Protein AF-D0W652-F1 (afdb_monomer)

Foldseek 3Di:
DQLVVLVVQLVVLVVCLVPADPPDDPVSNVVSVVSNVVSCVSNVVVVVDQDPVNVVVCQQPDFDKDADDADPPGDDPPPDDGIDGDGPPDDDDDDADAQKDWDQDPPRDIDIDGDPDHDDQKDWADPQQKAFLVRAGWDQDPVRWIAHPVRHTDDPVRMDGFATWMWHKDADDFDCLQDPDPVSGDGIDIDTAGPVRHDDDDPDFDDLWDWDFDWFQAPVDIDDDPRGQTATDQQADPVRGDDSPGDDDVVNLQRHWDKDFDCVPSGGIDTDHPPDDDDDDDDDQWDWDWDQDPVRDIDIDIAGWPLVVVLVVQDQKFKDFPVQFGWDDQPNWIFGSVQDTRSHGNVPGDTDDPVRIDIFGQDPVRGGPDDDDDPPAKALQWFADPVVQFIGGIPDPDGDPPHGPVDQPDDPVVLVVSCVPPVPGDHDPRNVVSSDDPDDDPPDD

Mean predicted aligned error: 14.74 Å

Radius of gyration: 62.64 Å; Cα contacts (8 Å, |Δi|>4): 581; chains: 1; bounding box: 146×55×185 Å

Secondary structure (DSSP, 8-state):
-HHHHHHHHHHHHHHHHHT--TT--HHHHHHHHHHHHHHHHHHTTGGGS--HHHHHHHHHH--EEE-----TT----TT----EEE-TT--------TTEEEEE-GGG-EEEEE-SS---SEEEE----EE-TTS-B-EEPTTS-EE-TTS-EE-GGGPEEPPPEEEEEEEPPP-GGG-SSGGGS-SEEEEEEETTS-B-----PPP--EEEE--B-TTSS-B-GGGSPEEEESSB-SSSB--TTSPPPHHHHHT-EEEEE-TTTT--EEEEETT--------TTEEEEEEE-TT--EEEEEEE-HHHHHHHT--SEEEE-TT--EEEEETTEEEEGGGEETTEEPTTPPPBPGGG-EEEE--TTS-SSS----TTPPPSSPEEETTTTEEE-TT-SSBPTT--TTS-SS-HHHHHHHHHHHTTSPPPHHHHHHS-----BTTB-

Nearest PDB structures (foldseek):
  3emf-assembly1_B  TM=7.346E-01  e=5.390E-04  Haemophilus influenzae
  5lnl-assembly2_E  TM=4.106E-01  e=7.566E-02  Haemophilus influenzae
  5lnl-assembly1_C  TM=4.298E-01  e=1.192E-01  Haemophilus influenzae
  5lnl-assembly2_F  TM=4.120E-01  e=2.227E-01  Haemophilus influenzae
  5lnl-assembly1_A  TM=4.040E-01  e=3.316E-01  Haemophilus influenzae

pLDDT: mean 87.95, std 8.63, range [45.34, 98.06]

Solvent-accessible surface area (backbone atoms only — not comparable to full-atom values): 27475 Å² total; per-residue (Å²): 116,71,67,62,53,37,51,52,49,30,54,49,25,53,46,53,52,69,68,53,57,93,83,57,50,74,66,59,53,46,51,34,51,51,47,28,50,51,27,46,61,70,30,50,63,56,82,73,48,87,47,75,65,54,51,52,52,49,49,64,72,34,63,50,74,50,76,89,82,56,58,96,94,48,78,62,65,89,84,60,79,76,77,42,77,47,31,74,91,61,85,83,86,82,82,52,58,90,51,39,39,64,45,82,51,78,94,82,42,72,47,76,45,72,38,93,80,64,87,71,82,62,49,76,49,63,86,65,47,27,20,40,87,84,67,47,65,38,48,75,45,96,89,71,50,36,23,40,92,83,68,48,81,46,62,71,94,46,52,45,76,48,65,33,35,32,40,34,78,44,77,36,70,85,50,74,87,59,40,90,50,78,90,48,39,60,69,63,33,82,44,66,23,26,70,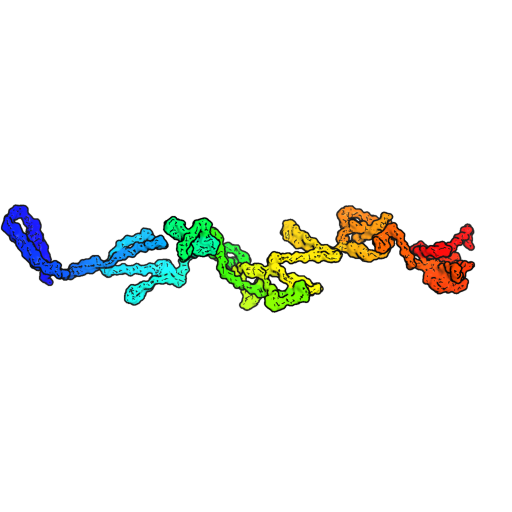85,72,44,87,59,86,83,80,89,72,69,68,78,67,53,69,42,73,42,79,29,13,82,80,78,52,75,40,60,80,89,75,28,57,56,32,54,43,84,68,53,45,96,94,52,58,56,65,85,86,59,69,85,35,72,72,50,58,73,19,38,62,50,78,50,70,36,73,93,64,82,49,35,23,40,79,45,42,81,94,60,85,86,85,78,81,49,63,91,67,34,47,51,49,76,52,69,52,100,88,68,52,77,48,76,49,79,45,61,42,56,51,60,56,57,63,71,62,65,55,58,66,42,43,15,42,89,89,36,50,49,43,38,77,48,90,98,44,33,30,47,48,93,39,45,56,71,67,37,68,44,92,88,52,66,72,50,58,77,92,47,58,38,86,35,58,32,45,96,86,73,39,50,79,59,93,74,88,73,92,83,69,55,40,81,39,54,43,67,38,77,89,82,42,33,16,19,49,51,80,46,91,56,69,36,85,99,35,30,67,87,47,76,80,63,53,76,65,57,53,49,54,45,53,78,72,48,78,86,63,76,73,33,75,60,30,63,74,57,56,73,83,83,81,58,66,90,85,52,121

Sequence (445 aa):
ENAKKLADDLKKAEQAVKDLPADATPEAKKAAQDALKAAQDAAAPLNKVATAQNVADMINASGFTLKTSATADGKKDAASTGDEVINPGKAVEMIAGKNLTVKQEANGKVTYATKDDVSFNTVNVGDNTYVDENGKPVTKNADGTYTDSKGQPIEEGKVTKLAPVAMKAEKAKPATNNGNKAEDQPTTALNVSSSDGKPTQITGVGSTLNVKPVDTNPNGTPTTGDARPNLVDLVGTKDAPVNKNAAATVGDLQNMGWVVSTKDGNGYTDVVKNANQVDFKGTGLATVTGETDKDGIRTITVNVDAQKTVEAAQTPVVYTNKAGDKLVKVGDKFYKAGDVVNGKPKDGAPEVPKGDVIASMNNGDNNTNKPMQLANIGSNLPTVNDTNKQAFDPNSTTPKAGKDNKSAPITAKEAADIVNNAGNNAATVSDVLNAGWNLQNNGEA

Organism: NCBI:txid546262

InterPro domains:
  IPR037174 Trimeric adhesin [G3DSA:3.90.1780.10] (2-119)
  IPR037174 Trimeric adhesin [G3DSA:3.90.1780.10] (200-276)
  IPR037174 Trimeric adhesin [G3DSA:3.90.1780.10] (374-445)
  IPR040482 Trimeric autotransporter adhesin, Trp ring domain [PF18669] (256-305)

Structure (mmCIF, N/CA/C/O backbone):
data_AF-D0W652-F1
#
_entry.id   AF-D0W652-F1
#
loop_
_atom_site.group_PDB
_atom_site.id
_atom_site.type_symbol
_atom_site.label_atom_id
_atom_site.label_alt_id
_atom_site.label_comp_id
_atom_site.label_asym_id
_atom_site.label_entity_id
_atom_site.label_seq_id
_atom_site.pdbx_PDB_ins_code
_atom_site.Cartn_x
_atom_site.Cartn_y
_atom_site.Cartn_z
_atom_site.occupancy
_atom_site.B_iso_or_equiv
_atom_site.auth_seq_id
_atom_site.auth_comp_id
_atom_site.auth_asym_id
_atom_site.auth_atom_id
_atom_site.pdbx_PDB_model_num
ATOM 1 N N . GLU A 1 1 ? 53.146 -5.463 -79.107 1.00 55.31 1 GLU A N 1
ATOM 2 C CA . GLU A 1 1 ? 54.564 -5.203 -79.450 1.00 55.31 1 GLU A CA 1
ATOM 3 C C . GLU A 1 1 ? 54.875 -3.744 -79.786 1.00 55.31 1 GLU A C 1
ATOM 5 O O . GLU A 1 1 ? 55.745 -3.183 -79.133 1.00 55.31 1 GLU A O 1
ATOM 10 N N . ASN A 1 2 ? 54.151 -3.089 -80.705 1.00 68.69 2 ASN A N 1
ATOM 11 C CA . ASN A 1 2 ? 54.504 -1.730 -81.166 1.00 68.69 2 ASN A CA 1
ATOM 12 C C . ASN A 1 2 ? 54.478 -0.625 -80.089 1.00 68.69 2 ASN A C 1
ATOM 14 O O . ASN A 1 2 ? 55.312 0.272 -80.127 1.00 68.69 2 ASN A O 1
ATOM 18 N N . ALA A 1 3 ? 53.578 -0.696 -79.102 1.00 70.12 3 ALA A N 1
ATOM 19 C CA . ALA A 1 3 ? 53.441 0.338 -78.068 1.00 70.12 3 ALA A CA 1
ATOM 20 C C . ALA A 1 3 ? 54.652 0.453 -77.123 1.00 70.12 3 ALA A C 1
ATOM 22 O O . ALA A 1 3 ? 55.115 1.555 -76.842 1.00 70.12 3 ALA A O 1
ATOM 23 N N . LYS A 1 4 ? 55.192 -0.685 -76.662 1.00 75.12 4 LYS A N 1
ATOM 24 C CA . LYS A 1 4 ? 56.368 -0.721 -75.776 1.00 75.12 4 LYS A CA 1
ATOM 25 C C . LYS A 1 4 ? 57.610 -0.186 -76.486 1.00 75.12 4 LYS A C 1
ATOM 27 O O . LYS A 1 4 ? 58.332 0.622 -75.922 1.00 75.12 4 LYS A O 1
ATOM 32 N N . LYS A 1 5 ? 57.798 -0.580 -77.749 1.00 81.25 5 LYS A N 1
ATOM 33 C CA . LYS A 1 5 ? 58.902 -0.102 -78.584 1.00 81.25 5 LYS A CA 1
ATOM 34 C C . LYS A 1 5 ? 58.859 1.419 -78.770 1.00 81.25 5 LYS A C 1
ATOM 36 O O . LYS A 1 5 ? 59.868 2.075 -78.567 1.00 81.25 5 LYS A O 1
ATOM 41 N N . LEU A 1 6 ? 57.695 1.976 -79.100 1.00 84.19 6 LEU A N 1
ATOM 42 C CA . LEU A 1 6 ? 57.510 3.424 -79.254 1.00 84.19 6 LEU A CA 1
ATOM 43 C C . LEU A 1 6 ? 57.761 4.199 -77.943 1.00 84.19 6 LEU A C 1
ATOM 45 O O . LEU A 1 6 ? 58.361 5.269 -77.980 1.00 84.19 6 LEU A O 1
ATOM 49 N N . ALA A 1 7 ? 57.359 3.652 -76.788 1.00 78.75 7 ALA A N 1
ATOM 50 C CA . ALA A 1 7 ? 57.640 4.249 -75.477 1.00 78.75 7 ALA A CA 1
ATOM 51 C C . ALA A 1 7 ? 59.137 4.195 -75.106 1.00 78.75 7 ALA A C 1
ATOM 53 O O . ALA A 1 7 ? 59.690 5.180 -74.614 1.00 78.75 7 ALA A O 1
ATOM 54 N N . ASP A 1 8 ? 59.806 3.070 -75.374 1.00 83.81 8 ASP A N 1
ATOM 55 C CA . ASP A 1 8 ? 61.249 2.917 -75.160 1.00 83.81 8 ASP A CA 1
ATOM 56 C C . ASP A 1 8 ? 62.057 3.829 -76.101 1.00 83.81 8 ASP A C 1
ATOM 58 O O . ASP A 1 8 ? 63.053 4.420 -75.680 1.00 83.81 8 ASP A O 1
ATOM 62 N N . ASP A 1 9 ? 61.618 3.980 -77.355 1.00 87.56 9 ASP A N 1
ATOM 63 C CA . ASP A 1 9 ? 62.230 4.868 -78.350 1.00 87.56 9 ASP A CA 1
ATOM 64 C C . ASP A 1 9 ? 62.084 6.348 -77.938 1.00 87.56 9 ASP A C 1
ATOM 66 O O . ASP A 1 9 ? 63.058 7.100 -78.010 1.00 87.56 9 ASP A O 1
ATOM 70 N N . LEU A 1 10 ? 60.920 6.756 -77.412 1.00 87.19 10 LEU A N 1
ATOM 71 C CA . LEU A 1 10 ? 60.720 8.092 -76.837 1.00 87.19 10 LEU A CA 1
ATOM 72 C C . LEU A 1 10 ? 61.632 8.339 -75.627 1.00 87.19 10 LEU A C 1
ATOM 74 O O . LEU A 1 10 ? 62.336 9.346 -75.589 1.00 87.19 10 LEU A O 1
ATOM 78 N N . LYS A 1 11 ? 61.689 7.400 -74.674 1.00 88.50 11 LYS A N 1
ATOM 79 C CA . LYS A 1 11 ? 62.549 7.517 -73.484 1.00 88.50 11 LYS A CA 1
ATOM 80 C C . LYS A 1 11 ? 64.032 7.615 -73.855 1.00 88.50 11 LYS A C 1
ATOM 82 O O . LYS A 1 11 ? 64.772 8.389 -73.250 1.00 88.50 11 LYS A O 1
ATOM 87 N N . LYS A 1 12 ? 64.473 6.853 -74.861 1.00 91.12 12 LYS A N 1
ATOM 88 C CA . LYS A 1 12 ? 65.839 6.942 -75.398 1.00 91.12 12 LYS A CA 1
ATOM 89 C C . LYS A 1 12 ? 66.110 8.294 -76.050 1.00 91.12 12 LYS A C 1
ATOM 91 O O . LYS A 1 12 ? 67.181 8.844 -75.822 1.00 91.12 12 LYS A O 1
ATOM 96 N N . ALA A 1 13 ? 65.171 8.837 -76.823 1.00 90.31 13 ALA A N 1
ATOM 97 C CA . ALA A 1 13 ? 65.335 10.145 -77.451 1.00 90.31 13 ALA A CA 1
ATOM 98 C C . ALA A 1 13 ? 65.372 11.288 -76.414 1.00 90.31 13 ALA A C 1
ATOM 100 O O . ALA A 1 13 ? 66.191 12.196 -76.532 1.00 90.31 13 ALA A O 1
ATOM 101 N N . GLU A 1 14 ? 64.558 11.218 -75.354 1.00 90.12 14 GLU A N 1
ATOM 102 C CA . GLU A 1 14 ? 64.607 12.165 -74.227 1.00 90.12 14 GLU A CA 1
ATOM 103 C C . GLU A 1 14 ? 65.946 12.108 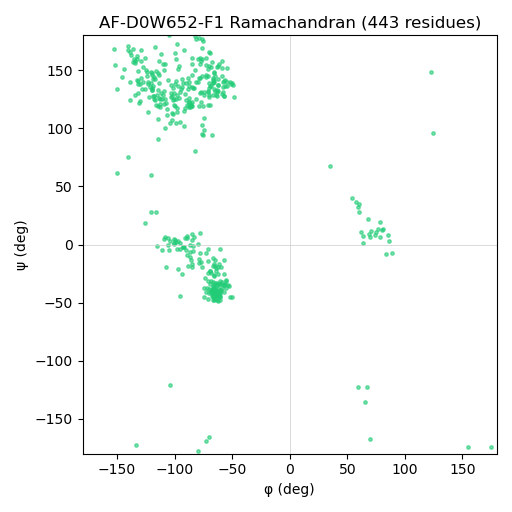-73.486 1.00 90.12 14 GLU A C 1
ATOM 105 O O . GLU A 1 14 ? 66.522 13.145 -73.148 1.00 90.12 14 GLU A O 1
ATOM 110 N N . GLN A 1 15 ? 66.452 10.897 -73.242 1.00 91.50 15 GLN A N 1
ATOM 111 C CA . GLN A 1 15 ? 67.743 10.693 -72.594 1.00 91.50 15 GLN A CA 1
ATOM 112 C C . GLN A 1 15 ? 68.897 11.176 -73.483 1.00 91.50 15 GLN A C 1
ATOM 114 O O . GLN A 1 15 ? 69.785 11.862 -72.995 1.00 91.50 15 GLN A O 1
ATOM 119 N N . ALA A 1 16 ? 68.839 10.924 -74.794 1.00 90.00 16 ALA A N 1
ATOM 120 C CA . ALA A 1 16 ? 69.838 11.398 -75.749 1.00 90.00 16 ALA A CA 1
ATOM 121 C C . ALA A 1 16 ? 69.936 12.933 -75.798 1.00 90.00 16 ALA A C 1
ATOM 123 O O . ALA A 1 16 ? 71.030 13.458 -75.970 1.00 90.00 16 ALA A O 1
ATOM 124 N N . VAL A 1 17 ? 68.827 13.661 -75.606 1.00 88.56 17 VAL A N 1
ATOM 125 C CA . VAL A 1 17 ? 68.849 15.129 -75.471 1.00 88.56 17 VAL A CA 1
ATOM 126 C C . VAL A 1 17 ? 69.449 15.569 -74.129 1.00 88.56 17 VAL A C 1
ATOM 128 O O . VAL A 1 17 ? 70.169 16.564 -74.090 1.00 88.56 17 VAL A O 1
ATOM 131 N N . LYS A 1 18 ? 69.182 14.844 -73.032 1.00 90.56 18 LYS A N 1
ATOM 132 C CA . LYS A 1 18 ? 69.759 15.134 -71.703 1.00 90.56 18 LYS A CA 1
ATOM 133 C C . LYS A 1 18 ? 71.259 14.853 -71.623 1.00 90.56 18 LYS A C 1
ATOM 135 O O . LYS A 1 18 ? 71.963 15.582 -70.935 1.00 90.56 18 LYS A O 1
ATOM 140 N N . ASP A 1 19 ? 71.724 13.831 -72.332 1.00 91.69 19 ASP A N 1
ATOM 141 C CA . ASP A 1 19 ? 73.122 13.391 -72.335 1.00 91.69 19 ASP A CA 1
ATOM 142 C C . ASP A 1 19 ? 73.995 14.175 -73.331 1.00 91.69 19 ASP A C 1
ATOM 144 O O . ASP A 1 19 ? 75.179 13.873 -73.492 1.00 91.69 19 ASP A O 1
ATOM 148 N N . LEU A 1 20 ? 73.440 15.191 -74.007 1.00 89.56 20 LEU A N 1
ATOM 149 C CA . LEU A 1 20 ? 74.219 16.064 -74.881 1.00 89.56 20 LEU A CA 1
ATOM 150 C C . LEU A 1 20 ? 75.282 16.830 -74.072 1.00 89.56 20 LEU A C 1
ATOM 152 O O . LEU A 1 20 ? 74.941 17.521 -73.108 1.00 89.56 20 LEU A O 1
ATOM 156 N N . PRO A 1 21 ? 76.561 16.788 -74.485 1.00 85.62 21 PRO A N 1
ATOM 157 C CA . PRO A 1 21 ? 77.607 17.557 -73.829 1.00 85.62 21 PRO A CA 1
ATOM 158 C C . PRO A 1 21 ? 77.414 19.065 -74.068 1.00 85.62 21 PRO A C 1
ATOM 160 O O . PRO A 1 21 ? 76.821 19.495 -75.062 1.00 85.62 21 PRO A O 1
ATOM 163 N N . ALA A 1 22 ? 77.899 19.895 -73.140 1.00 81.75 22 ALA A N 1
ATOM 164 C CA . ALA A 1 22 ? 77.645 21.340 -73.149 1.00 81.75 22 ALA A CA 1
ATOM 165 C C . ALA A 1 22 ? 78.167 22.043 -74.424 1.00 81.75 22 ALA A C 1
ATOM 167 O O . ALA A 1 22 ? 77.549 22.996 -74.915 1.00 81.75 22 ALA A O 1
ATOM 168 N N . ASP A 1 23 ? 79.257 21.526 -74.991 1.00 85.94 23 ASP A N 1
ATOM 169 C CA . ASP A 1 23 ? 79.932 21.971 -76.211 1.00 85.94 23 ASP A CA 1
ATOM 170 C C . ASP A 1 23 ? 79.406 21.306 -77.498 1.00 85.94 23 ASP A C 1
ATOM 172 O O . ASP A 1 23 ? 79.959 21.534 -78.574 1.00 85.94 23 ASP A O 1
ATOM 176 N N . ALA A 1 24 ? 78.314 20.529 -77.430 1.00 84.50 24 ALA A N 1
ATOM 177 C CA . ALA A 1 24 ? 77.727 19.896 -78.609 1.00 84.50 24 ALA A CA 1
ATOM 178 C C . ALA A 1 24 ? 77.401 20.921 -79.712 1.00 84.50 24 ALA A C 1
ATOM 180 O O . ALA A 1 24 ? 76.827 21.990 -79.446 1.00 84.50 24 ALA A O 1
ATOM 181 N N . THR A 1 25 ? 77.742 20.559 -80.955 1.00 88.31 25 THR A N 1
ATOM 182 C CA . THR A 1 25 ? 77.567 21.417 -82.132 1.00 88.31 25 THR A CA 1
ATOM 183 C C . THR A 1 25 ? 76.087 21.731 -82.384 1.00 88.31 25 THR A C 1
ATOM 185 O O . THR A 1 25 ? 75.212 20.937 -82.009 1.00 88.31 25 THR A O 1
ATOM 188 N N . PRO A 1 26 ? 75.765 22.875 -83.018 1.00 84.75 26 PRO A N 1
ATOM 189 C CA . PRO A 1 26 ? 74.386 23.227 -83.362 1.00 84.75 26 PRO A CA 1
ATOM 190 C C . PRO A 1 26 ? 73.660 22.124 -84.144 1.00 84.75 26 PRO A C 1
ATOM 192 O O . PRO A 1 26 ? 72.478 21.871 -83.911 1.00 84.75 26 PRO A O 1
ATOM 195 N N . GLU A 1 27 ? 74.376 21.417 -85.017 1.00 86.44 27 GLU A N 1
ATOM 196 C CA . GLU A 1 27 ? 73.852 20.325 -85.836 1.00 86.44 27 GLU A CA 1
ATOM 197 C C . GLU A 1 27 ? 73.518 19.091 -84.987 1.00 86.44 27 GLU A C 1
ATOM 199 O O . GLU A 1 27 ? 72.461 18.491 -85.173 1.00 86.44 27 GLU A O 1
ATOM 204 N N . ALA A 1 28 ? 74.366 18.739 -84.013 1.00 85.88 28 ALA A N 1
ATOM 205 C CA . ALA A 1 28 ? 74.119 17.620 -83.102 1.00 85.88 28 ALA A CA 1
ATOM 206 C C . ALA A 1 28 ? 72.945 17.906 -82.150 1.00 85.88 28 ALA A C 1
ATOM 208 O O . ALA A 1 28 ? 72.099 17.037 -81.927 1.00 85.88 28 ALA A O 1
ATOM 209 N N . LYS A 1 29 ? 72.844 19.145 -81.645 1.00 86.50 29 LYS A N 1
ATOM 210 C CA . LYS A 1 29 ? 71.700 19.602 -80.837 1.00 86.50 29 LYS A CA 1
ATOM 211 C C . LYS A 1 29 ? 70.398 19.524 -81.632 1.00 86.50 29 LYS A C 1
ATOM 213 O O . LYS A 1 29 ? 69.401 19.021 -81.115 1.00 86.50 29 LYS A O 1
ATOM 218 N N . LYS A 1 30 ? 70.418 19.961 -82.895 1.00 89.88 30 LYS A N 1
ATOM 219 C CA . LYS A 1 30 ? 69.254 19.900 -83.783 1.00 89.88 30 LYS A CA 1
ATOM 220 C C . LYS A 1 30 ? 68.852 18.464 -84.118 1.00 89.88 30 LYS A C 1
ATOM 222 O O . LYS A 1 30 ? 67.684 18.132 -83.981 1.00 89.88 30 LYS A O 1
ATOM 227 N N . ALA A 1 31 ? 69.802 17.593 -84.457 1.00 89.44 31 ALA A N 1
ATOM 228 C CA . ALA A 1 31 ? 69.516 16.189 -84.753 1.00 89.44 31 ALA A CA 1
ATOM 229 C C . ALA A 1 31 ? 68.891 15.447 -83.557 1.00 89.44 31 ALA A C 1
ATOM 231 O O . ALA A 1 31 ? 67.945 14.681 -83.731 1.00 89.44 31 ALA A O 1
ATOM 232 N N . ALA A 1 32 ? 69.373 15.701 -82.336 1.00 89.00 32 ALA A N 1
ATOM 233 C CA . ALA A 1 32 ? 68.798 15.120 -81.124 1.00 89.00 32 ALA A CA 1
ATOM 234 C C . ALA A 1 32 ? 67.390 15.667 -80.822 1.00 89.00 32 ALA A C 1
ATOM 236 O O . ALA A 1 32 ? 66.502 14.904 -80.444 1.00 89.00 32 ALA A O 1
ATOM 237 N N . GLN A 1 33 ? 67.159 16.969 -81.030 1.00 89.56 33 GLN A N 1
ATOM 238 C CA . GLN A 1 33 ? 65.833 17.583 -80.887 1.00 89.56 33 GLN A CA 1
ATOM 239 C C . GLN A 1 33 ? 64.839 17.083 -81.946 1.00 89.56 33 GLN A C 1
ATOM 241 O O . GLN A 1 33 ? 63.696 16.787 -81.604 1.00 89.56 33 GLN A O 1
ATOM 246 N N . ASP A 1 34 ? 65.268 16.924 -83.200 1.00 91.12 34 ASP A N 1
ATOM 247 C CA . ASP A 1 34 ? 64.446 16.384 -84.288 1.00 91.12 34 ASP A CA 1
ATOM 248 C C . ASP A 1 34 ? 64.117 14.899 -84.046 1.00 91.12 34 ASP A C 1
ATOM 250 O O . ASP A 1 34 ? 62.979 14.475 -84.248 1.00 91.12 34 ASP A O 1
ATOM 254 N N . ALA A 1 35 ? 65.072 14.114 -83.531 1.00 90.12 35 ALA A N 1
ATOM 255 C CA . ALA A 1 35 ? 64.842 12.727 -83.124 1.00 90.12 35 ALA A CA 1
ATOM 256 C C . ALA A 1 35 ? 63.861 12.624 -81.945 1.00 90.12 35 ALA A C 1
ATOM 258 O O . ALA A 1 35 ? 62.977 11.766 -81.956 1.00 90.12 35 ALA A O 1
ATOM 259 N N . LEU A 1 36 ? 63.964 13.524 -80.959 1.00 91.12 36 LEU A N 1
ATOM 260 C CA . LEU A 1 36 ? 62.990 13.630 -79.874 1.00 91.12 36 LEU A CA 1
ATOM 261 C C . LEU A 1 36 ? 61.605 14.004 -80.408 1.00 91.12 36 LEU A C 1
ATOM 263 O O . LEU A 1 36 ? 60.630 13.354 -80.045 1.00 91.12 36 LEU A O 1
ATOM 267 N N . LYS A 1 37 ? 61.507 14.984 -81.312 1.00 90.94 37 LYS A N 1
ATOM 268 C CA . LYS A 1 37 ? 60.241 15.387 -81.937 1.00 90.94 37 LYS A CA 1
ATOM 269 C C . LYS A 1 37 ? 59.606 14.235 -82.720 1.00 90.94 37 LYS A C 1
ATOM 271 O O . LYS A 1 37 ? 58.420 13.971 -82.553 1.00 90.94 37 LYS A O 1
ATOM 276 N N . ALA A 1 38 ? 60.391 13.510 -83.517 1.00 89.12 38 ALA A N 1
ATOM 277 C CA . ALA A 1 38 ? 59.919 12.358 -84.281 1.00 89.12 38 ALA A CA 1
ATOM 278 C C . ALA A 1 38 ? 59.449 11.213 -83.370 1.00 89.12 38 ALA A C 1
ATOM 280 O O . ALA A 1 38 ? 58.408 10.609 -83.627 1.00 89.12 38 ALA A O 1
ATOM 281 N N . ALA A 1 39 ? 60.174 10.941 -82.281 1.00 87.44 39 ALA A N 1
ATOM 282 C CA . ALA A 1 39 ? 59.767 9.951 -81.290 1.00 87.44 39 ALA A CA 1
ATOM 283 C C . ALA A 1 39 ? 58.504 10.389 -80.526 1.00 87.44 39 ALA A C 1
ATOM 285 O O . ALA A 1 39 ? 57.622 9.567 -80.286 1.00 87.44 39 ALA A O 1
ATOM 286 N N . GLN A 1 40 ? 58.370 11.682 -80.208 1.00 85.06 40 GLN A N 1
ATOM 287 C CA . GLN A 1 40 ? 57.164 12.267 -79.612 1.00 85.06 40 GLN A CA 1
ATOM 288 C C . GLN A 1 40 ? 55.957 12.158 -80.548 1.00 85.06 40 GLN A C 1
ATOM 290 O O . GLN A 1 40 ? 54.881 11.772 -80.102 1.00 85.06 40 GLN A O 1
ATOM 295 N N . ASP A 1 41 ? 56.125 12.440 -81.841 1.00 85.06 41 ASP A N 1
ATOM 296 C CA . ASP A 1 41 ? 55.049 12.365 -82.834 1.00 85.06 41 ASP A CA 1
ATOM 297 C C . ASP A 1 41 ? 54.641 10.909 -83.116 1.00 85.06 41 ASP A C 1
ATOM 299 O O . ASP A 1 41 ? 53.451 10.602 -83.207 1.00 85.06 41 ASP A O 1
ATOM 303 N N . ALA A 1 42 ? 55.605 9.985 -83.160 1.00 83.56 42 ALA A N 1
ATOM 304 C CA . ALA A 1 42 ? 55.345 8.551 -83.287 1.00 83.56 42 ALA A CA 1
ATOM 305 C C . ALA A 1 42 ? 54.680 7.959 -82.030 1.00 83.56 42 ALA A C 1
ATOM 307 O O . ALA A 1 42 ? 53.873 7.033 -82.134 1.00 83.56 42 ALA A O 1
ATOM 308 N N . ALA A 1 43 ? 54.984 8.502 -80.847 1.00 79.75 43 ALA A N 1
ATOM 309 C CA . ALA A 1 43 ? 54.356 8.127 -79.585 1.00 79.75 43 ALA A CA 1
ATOM 310 C C . ALA A 1 43 ? 53.046 8.886 -79.299 1.00 79.75 43 ALA A C 1
ATOM 312 O O . ALA A 1 43 ? 52.278 8.464 -78.440 1.00 79.75 43 ALA A O 1
ATOM 313 N N . ALA A 1 44 ? 52.726 9.959 -80.030 1.00 74.81 44 ALA A N 1
ATOM 314 C CA . ALA A 1 44 ? 51.517 10.759 -79.820 1.00 74.81 44 ALA A CA 1
ATOM 315 C C . ALA A 1 44 ? 50.198 9.948 -79.823 1.00 74.81 44 ALA A C 1
ATOM 317 O O . ALA A 1 44 ? 49.305 10.277 -79.036 1.00 74.81 44 ALA A O 1
ATOM 318 N N . PRO A 1 45 ? 50.034 8.874 -80.628 1.00 72.94 45 PRO A N 1
ATOM 319 C CA . PRO A 1 45 ? 48.863 8.001 -80.551 1.00 72.94 45 PRO A CA 1
ATOM 320 C C . PRO A 1 45 ? 48.787 7.165 -79.265 1.00 72.94 45 PRO A C 1
ATOM 322 O O . PRO A 1 45 ? 47.684 6.800 -78.867 1.00 72.94 45 PRO A O 1
ATOM 325 N N . LEU A 1 46 ? 49.912 6.879 -78.590 1.00 66.50 46 LEU A N 1
ATOM 326 C CA . LEU A 1 46 ? 49.923 6.157 -77.306 1.00 66.50 46 LEU A CA 1
ATOM 327 C C . LEU A 1 46 ? 49.235 6.955 -76.206 1.00 66.50 46 LEU A C 1
ATOM 329 O O . LEU A 1 46 ? 48.533 6.380 -75.388 1.00 66.50 46 LEU A O 1
ATOM 333 N N . ASN A 1 47 ? 49.336 8.283 -76.245 1.00 64.25 47 ASN A N 1
ATOM 334 C CA . ASN A 1 47 ? 48.618 9.158 -75.318 1.00 64.25 47 ASN A CA 1
ATOM 335 C C . ASN A 1 47 ? 47.098 9.198 -75.583 1.00 64.25 47 ASN A C 1
ATOM 337 O O . ASN A 1 47 ? 46.366 9.842 -74.836 1.00 64.25 47 ASN A O 1
ATOM 341 N N . LYS A 1 48 ? 46.612 8.530 -76.643 1.00 65.69 48 LYS A N 1
ATOM 342 C CA . LYS A 1 48 ? 45.185 8.418 -76.994 1.00 65.69 48 LYS A CA 1
ATOM 343 C C . LYS A 1 48 ? 44.581 7.047 -76.678 1.00 65.69 48 LYS A C 1
ATOM 345 O O . LYS A 1 48 ? 43.378 6.876 -76.858 1.00 65.69 48 LYS A O 1
ATOM 350 N N . VAL A 1 49 ? 45.378 6.075 -76.226 1.00 67.81 49 VAL A N 1
ATOM 351 C CA . VAL A 1 49 ? 44.915 4.720 -75.890 1.00 67.81 49 VAL A CA 1
ATOM 352 C C . VAL A 1 49 ? 45.498 4.282 -74.547 1.00 67.81 49 VAL A C 1
ATOM 354 O O . VAL A 1 49 ? 46.703 4.351 -74.335 1.00 67.81 49 VAL A O 1
ATOM 357 N N . ALA A 1 50 ? 44.660 3.814 -73.622 1.00 74.44 50 ALA A N 1
ATOM 358 C CA . ALA A 1 50 ? 45.154 3.270 -72.358 1.00 74.44 50 ALA A CA 1
ATOM 359 C C . ALA A 1 50 ? 46.003 2.012 -72.623 1.00 74.44 50 ALA A C 1
ATOM 361 O O . ALA A 1 50 ? 45.560 1.093 -73.316 1.00 74.44 50 ALA A O 1
ATOM 362 N N . THR A 1 51 ? 47.222 1.947 -72.078 1.00 79.75 51 THR A N 1
ATOM 363 C CA . THR A 1 51 ? 48.021 0.710 -72.111 1.00 79.75 51 THR A CA 1
ATOM 364 C C . THR A 1 51 ? 47.549 -0.266 -71.031 1.00 79.75 51 THR A C 1
ATOM 366 O O . THR A 1 51 ? 46.950 0.142 -70.038 1.00 79.75 51 THR A O 1
ATOM 369 N N . ALA A 1 52 ? 47.860 -1.560 -71.170 1.00 80.31 52 ALA A N 1
ATOM 370 C CA . ALA A 1 52 ? 47.550 -2.555 -70.136 1.00 80.31 52 ALA A CA 1
ATOM 371 C C . ALA A 1 52 ? 48.150 -2.190 -68.762 1.00 80.31 52 ALA A C 1
ATOM 373 O O . ALA A 1 52 ? 47.516 -2.431 -67.738 1.00 80.31 52 ALA A O 1
ATOM 374 N N . GLN A 1 53 ? 49.328 -1.551 -68.745 1.00 79.75 53 GLN A N 1
ATOM 375 C CA . GLN A 1 53 ? 49.934 -1.034 -67.517 1.00 79.75 53 GLN A CA 1
ATOM 376 C C . GLN A 1 53 ? 49.115 0.124 -66.939 1.00 79.75 53 GLN A C 1
ATOM 378 O O . GLN A 1 53 ? 48.815 0.105 -65.754 1.00 79.75 53 GLN A O 1
ATOM 383 N N . ASN A 1 54 ? 48.669 1.076 -67.770 1.00 82.25 54 ASN A N 1
ATOM 384 C CA . ASN A 1 54 ? 47.804 2.160 -67.294 1.00 82.25 54 ASN A CA 1
ATOM 385 C C . ASN A 1 54 ? 46.498 1.623 -66.701 1.00 82.25 54 ASN A C 1
ATOM 387 O O . ASN A 1 54 ? 46.050 2.125 -65.680 1.00 82.25 54 ASN A O 1
ATOM 391 N N . VAL A 1 55 ? 45.906 0.592 -67.308 1.00 86.00 55 VAL A N 1
ATOM 392 C CA . VAL A 1 55 ? 44.687 -0.040 -66.786 1.00 86.00 55 VAL A CA 1
ATOM 393 C C . VAL A 1 55 ? 44.953 -0.729 -65.444 1.00 86.00 55 VAL A C 1
ATOM 395 O O . VAL A 1 55 ? 44.170 -0.554 -64.516 1.00 86.00 55 VAL A O 1
ATOM 398 N N . ALA A 1 56 ? 46.060 -1.463 -65.304 1.00 85.56 56 ALA A N 1
ATOM 399 C CA . ALA A 1 56 ? 46.437 -2.092 -64.037 1.00 85.56 56 ALA A CA 1
ATOM 400 C C . ALA A 1 56 ? 46.712 -1.055 -62.934 1.00 85.56 56 ALA A C 1
ATOM 402 O O . ALA A 1 56 ? 46.221 -1.206 -61.817 1.00 85.56 56 ALA A O 1
ATOM 403 N N . ASP A 1 57 ? 47.430 0.023 -63.258 1.00 86.62 57 ASP A N 1
ATOM 404 C CA . ASP A 1 57 ? 47.709 1.120 -62.329 1.00 86.62 57 ASP A CA 1
ATOM 405 C C . ASP A 1 57 ? 46.415 1.832 -61.921 1.00 86.62 57 ASP A C 1
ATOM 407 O O . ASP A 1 57 ? 46.206 2.090 -60.739 1.00 86.62 57 ASP A O 1
ATOM 411 N N . MET A 1 58 ? 45.503 2.084 -62.869 1.00 87.06 58 MET A N 1
ATOM 412 C CA . MET A 1 58 ? 44.188 2.663 -62.583 1.00 87.06 58 MET A CA 1
ATOM 413 C C . MET A 1 58 ? 43.338 1.753 -61.697 1.00 87.06 58 MET A C 1
ATOM 415 O O . MET A 1 58 ? 42.688 2.256 -60.790 1.00 87.06 58 MET A O 1
ATOM 419 N N . ILE A 1 59 ? 43.343 0.434 -61.911 1.00 89.00 59 ILE A N 1
ATOM 420 C CA . ILE A 1 59 ? 42.615 -0.516 -61.055 1.00 89.00 59 ILE A CA 1
ATOM 421 C C . ILE A 1 59 ? 43.220 -0.529 -59.650 1.00 89.00 59 ILE A C 1
ATOM 423 O O . ILE A 1 59 ? 42.489 -0.385 -58.675 1.00 89.00 59 ILE A O 1
ATOM 427 N N . ASN A 1 60 ? 44.543 -0.626 -59.530 1.00 86.75 60 ASN A N 1
ATOM 428 C CA . ASN A 1 60 ? 45.221 -0.658 -58.234 1.00 86.75 60 ASN A CA 1
ATOM 429 C C . ASN A 1 60 ? 45.103 0.669 -57.470 1.00 86.75 60 ASN A C 1
ATOM 431 O O . ASN A 1 60 ? 45.048 0.653 -56.245 1.00 86.75 60 ASN A O 1
ATOM 435 N N . ALA A 1 61 ? 45.043 1.801 -58.177 1.00 86.94 61 ALA A N 1
ATOM 436 C CA . ALA A 1 61 ? 44.818 3.122 -57.594 1.00 86.94 61 ALA A CA 1
ATOM 437 C C . ALA A 1 61 ? 43.329 3.450 -57.386 1.00 86.94 61 ALA A C 1
ATOM 439 O O . ALA A 1 61 ? 43.008 4.375 -56.640 1.00 86.94 61 ALA A O 1
ATOM 440 N N . SER A 1 62 ? 42.414 2.715 -58.028 1.00 91.56 62 SER A N 1
ATOM 441 C CA . SER A 1 62 ? 40.975 2.853 -57.792 1.00 91.56 62 SER A CA 1
ATOM 442 C C . SER A 1 62 ? 40.597 2.329 -56.409 1.00 91.56 62 SER A C 1
ATOM 444 O O . SER A 1 62 ? 41.379 1.652 -55.742 1.00 91.56 62 SER A O 1
ATOM 446 N N . GLY A 1 63 ? 39.389 2.654 -55.963 1.00 92.50 63 GLY A N 1
ATOM 447 C CA . GLY A 1 63 ? 38.876 2.251 -54.663 1.00 92.50 63 GLY A CA 1
ATOM 448 C C . GLY A 1 63 ? 37.800 3.206 -54.172 1.00 92.50 63 GLY A C 1
ATOM 449 O O . GLY A 1 63 ? 37.403 4.133 -54.880 1.00 92.50 63 GLY A O 1
ATOM 450 N N . PHE A 1 64 ? 37.349 2.987 -52.943 1.00 94.44 64 PHE A N 1
ATOM 451 C CA . PHE A 1 64 ? 36.513 3.941 -52.219 1.00 94.44 64 PHE A CA 1
ATOM 452 C C . PHE A 1 64 ? 37.150 4.273 -50.872 1.00 94.44 64 PHE A C 1
ATOM 454 O O . PHE A 1 64 ? 37.833 3.442 -50.277 1.00 94.44 64 PHE A O 1
ATOM 461 N N . THR A 1 65 ? 36.920 5.486 -50.382 1.00 94.00 65 THR A N 1
ATOM 462 C CA . THR A 1 65 ? 37.386 5.895 -49.056 1.00 94.00 65 THR A CA 1
ATOM 463 C C . THR A 1 65 ? 36.369 5.472 -48.002 1.00 94.00 65 THR A C 1
ATOM 465 O O . THR A 1 65 ? 35.224 5.926 -48.023 1.00 94.00 65 THR A O 1
ATOM 468 N N . LEU A 1 66 ? 36.780 4.623 -47.063 1.00 93.88 66 LEU A N 1
ATOM 469 C CA . LEU A 1 66 ? 36.013 4.300 -45.870 1.00 93.88 66 LEU A CA 1
ATOM 470 C C . LEU A 1 66 ? 36.215 5.400 -44.824 1.00 93.88 66 LEU A C 1
ATOM 472 O O . LEU A 1 66 ? 37.340 5.713 -44.436 1.00 93.88 66 LEU A O 1
ATOM 476 N N . LYS A 1 67 ? 35.104 5.969 -44.353 1.00 92.94 67 LYS A N 1
ATOM 477 C CA . LYS A 1 67 ? 35.077 7.022 -43.337 1.00 92.94 67 LYS A CA 1
ATOM 478 C C . LYS A 1 67 ? 34.103 6.671 -42.221 1.00 92.94 67 LYS A C 1
ATOM 480 O O . LYS A 1 67 ? 32.992 6.221 -42.486 1.00 92.94 67 LYS A O 1
ATOM 485 N N . THR A 1 68 ? 34.503 6.933 -40.978 1.00 92.00 68 THR A N 1
ATOM 486 C CA . THR A 1 68 ? 33.661 6.765 -39.784 1.00 92.00 68 THR A CA 1
ATOM 487 C C . THR A 1 68 ? 33.475 8.097 -39.059 1.00 92.00 68 THR A C 1
ATOM 489 O O . THR A 1 68 ? 34.435 8.840 -38.824 1.00 92.00 68 THR A O 1
ATOM 492 N N . SER A 1 69 ? 32.235 8.406 -38.691 1.00 91.19 69 SER A N 1
ATOM 493 C CA . SER A 1 69 ? 31.833 9.624 -37.978 1.00 91.19 69 SER A CA 1
ATOM 494 C C . SER A 1 69 ? 30.769 9.304 -36.920 1.00 91.19 69 SER A C 1
ATOM 496 O O . SER A 1 69 ? 30.267 8.183 -36.860 1.00 91.19 69 SER A O 1
ATOM 498 N N . ALA A 1 70 ? 30.449 10.276 -36.067 1.00 93.62 70 ALA A N 1
ATOM 499 C CA . ALA A 1 70 ? 29.369 10.186 -35.089 1.00 93.62 70 ALA A CA 1
ATOM 500 C C . ALA A 1 70 ? 28.428 11.390 -35.226 1.00 93.62 70 ALA A C 1
ATOM 502 O O . ALA A 1 70 ? 28.846 12.456 -35.678 1.00 93.62 70 ALA A O 1
ATOM 503 N N . THR A 1 71 ? 27.165 11.206 -34.850 1.00 90.19 71 THR A N 1
ATOM 504 C CA . THR A 1 71 ? 26.176 12.285 -34.695 1.00 90.19 71 THR A CA 1
ATOM 505 C C . THR A 1 71 ? 26.388 13.028 -33.369 1.00 90.19 71 THR A C 1
ATOM 507 O O . THR A 1 71 ? 27.255 12.645 -32.586 1.00 90.19 71 THR A O 1
ATOM 510 N N . ALA A 1 72 ? 25.594 14.072 -33.097 1.00 82.62 72 ALA A N 1
ATOM 511 C CA . ALA A 1 72 ? 25.664 14.830 -31.841 1.00 82.62 72 ALA A CA 1
ATOM 512 C C . ALA A 1 72 ? 25.466 13.948 -30.591 1.00 82.62 72 ALA A C 1
ATOM 514 O O . ALA A 1 72 ? 26.206 14.091 -29.622 1.00 82.62 72 ALA A O 1
ATOM 515 N N . ASP A 1 73 ? 24.528 12.999 -30.654 1.00 79.88 73 ASP A N 1
ATOM 516 C CA . ASP A 1 73 ? 24.235 12.053 -29.565 1.00 79.88 73 ASP A CA 1
ATOM 517 C C . ASP A 1 73 ? 25.019 10.732 -29.689 1.00 79.88 73 ASP A C 1
ATOM 519 O O . ASP A 1 73 ? 24.897 9.827 -28.863 1.00 79.88 73 ASP A O 1
ATOM 523 N N . GLY A 1 74 ? 25.814 10.597 -30.754 1.00 85.12 74 GLY A N 1
ATOM 524 C CA . GLY A 1 74 ? 26.632 9.427 -31.033 1.00 85.12 74 GLY A CA 1
ATOM 525 C C . GLY A 1 74 ? 28.044 9.554 -30.464 1.00 85.12 74 GLY A C 1
ATOM 526 O O . GLY A 1 74 ? 28.515 10.626 -30.096 1.00 85.12 74 GLY A O 1
ATOM 527 N N . LYS A 1 75 ? 28.779 8.440 -30.448 1.00 90.75 75 LYS A N 1
ATOM 528 C CA . LYS A 1 75 ? 30.189 8.419 -30.045 1.00 90.75 75 LYS A CA 1
ATOM 529 C C . LYS A 1 75 ? 31.025 7.685 -31.082 1.00 90.75 75 LYS A C 1
ATOM 531 O O . LYS A 1 75 ? 30.778 6.515 -31.356 1.00 90.75 75 LYS A O 1
ATOM 536 N N . LYS A 1 76 ? 32.052 8.357 -31.610 1.00 91.19 76 LYS A N 1
ATOM 537 C CA . LYS A 1 76 ? 33.147 7.699 -32.332 1.00 91.19 76 LYS A CA 1
ATOM 538 C C . LYS A 1 76 ? 34.153 7.206 -31.297 1.00 91.19 76 LYS A C 1
ATOM 540 O O . LYS A 1 76 ? 34.473 7.930 -30.352 1.00 91.19 76 LYS A O 1
ATOM 545 N N . ASP A 1 77 ? 34.619 5.970 -31.435 1.00 89.19 77 ASP A N 1
ATOM 546 C CA . ASP A 1 77 ? 35.681 5.474 -30.564 1.00 89.19 77 ASP A CA 1
ATOM 547 C C . ASP A 1 77 ? 36.951 6.305 -30.789 1.00 89.19 77 ASP A C 1
ATOM 549 O O . ASP A 1 77 ? 37.350 6.523 -31.935 1.00 89.19 77 ASP A O 1
ATOM 553 N N . ALA A 1 78 ? 37.578 6.769 -29.707 1.00 90.00 78 ALA A N 1
ATOM 554 C CA . ALA A 1 78 ? 38.799 7.563 -29.776 1.00 90.00 78 ALA A CA 1
ATOM 555 C C . ALA A 1 78 ? 39.976 6.775 -30.381 1.00 90.00 78 ALA A C 1
ATOM 557 O O . ALA A 1 78 ? 40.897 7.385 -30.911 1.00 90.00 78 ALA A O 1
ATOM 558 N N . ALA A 1 79 ? 39.928 5.439 -30.337 1.00 92.44 79 ALA A N 1
ATOM 559 C CA . ALA A 1 79 ? 40.913 4.554 -30.952 1.00 92.44 79 ALA A CA 1
ATOM 560 C C . ALA A 1 79 ? 40.657 4.284 -32.448 1.00 92.44 79 ALA A C 1
ATOM 562 O O . ALA A 1 79 ? 41.424 3.554 -33.074 1.00 92.44 79 ALA A O 1
ATOM 563 N N . SER A 1 80 ? 39.586 4.835 -33.033 1.00 90.25 80 SER A N 1
ATOM 564 C CA . SER A 1 80 ? 39.299 4.651 -34.460 1.00 90.25 80 SER A CA 1
ATOM 565 C C . SER A 1 80 ? 40.416 5.240 -35.322 1.00 90.25 80 SER A C 1
ATOM 567 O O . SER A 1 80 ? 40.859 6.367 -35.093 1.00 90.25 80 SER A O 1
ATOM 569 N N . THR A 1 81 ? 40.807 4.517 -36.367 1.00 88.44 81 THR A N 1
ATOM 570 C CA . THR A 1 81 ? 41.722 5.022 -37.393 1.00 88.44 81 THR A CA 1
ATOM 571 C C . THR A 1 81 ? 41.058 6.110 -38.255 1.00 88.44 81 THR A C 1
ATOM 573 O O . THR A 1 81 ? 39.842 6.347 -38.192 1.00 88.44 81 THR A O 1
ATOM 576 N N . GLY A 1 82 ? 41.882 6.847 -39.006 1.00 88.56 82 GLY A N 1
ATOM 577 C CA . GLY A 1 82 ? 41.430 7.880 -39.941 1.00 88.56 82 GLY A CA 1
ATOM 578 C C . GLY A 1 82 ? 40.776 7.313 -41.204 1.00 88.56 82 GLY A C 1
ATOM 579 O O . GLY A 1 82 ? 40.488 6.123 -41.292 1.00 88.56 82 GLY A O 1
ATOM 580 N N . ASP A 1 83 ? 40.546 8.188 -42.181 1.00 92.75 83 ASP A N 1
ATOM 581 C CA . ASP A 1 83 ? 40.000 7.814 -43.488 1.00 92.75 83 ASP A CA 1
ATOM 582 C C . ASP A 1 83 ? 40.969 6.841 -44.205 1.00 92.75 83 ASP A C 1
ATOM 584 O O . ASP A 1 83 ? 42.173 7.095 -44.268 1.00 92.75 83 ASP A O 1
ATOM 588 N N . GLU A 1 84 ? 40.454 5.735 -44.753 1.00 92.44 84 GLU A N 1
ATOM 589 C CA . GLU A 1 84 ? 41.254 4.691 -45.417 1.00 92.44 84 GLU A CA 1
ATOM 590 C C . GLU A 1 84 ? 40.735 4.429 -46.835 1.00 92.44 84 GLU A C 1
ATOM 592 O O . GLU A 1 84 ? 39.531 4.292 -47.044 1.00 92.44 84 GLU A O 1
ATOM 597 N N . VAL A 1 85 ? 41.626 4.349 -47.827 1.00 92.00 85 VAL A N 1
ATOM 598 C CA . VAL A 1 85 ? 41.249 3.979 -49.200 1.00 92.00 85 VAL A CA 1
ATOM 599 C C . VAL A 1 85 ? 41.262 2.460 -49.338 1.00 92.00 85 VAL A C 1
ATOM 601 O O . VAL A 1 85 ? 42.304 1.823 -49.208 1.00 92.00 85 VAL A O 1
ATOM 604 N N . ILE A 1 86 ? 40.105 1.885 -49.651 1.00 94.25 86 ILE A N 1
ATOM 605 C CA . ILE A 1 86 ? 39.946 0.459 -49.916 1.00 94.25 86 ILE A CA 1
ATOM 606 C C . ILE A 1 86 ? 40.108 0.215 -51.417 1.00 94.25 86 ILE A C 1
ATOM 608 O O . ILE A 1 86 ? 39.191 0.466 -52.204 1.00 94.25 86 ILE A O 1
ATOM 612 N N . ASN A 1 8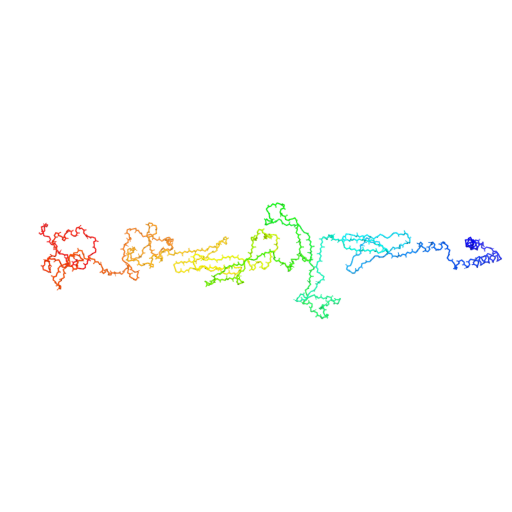7 ? 41.282 -0.270 -51.820 1.00 92.81 87 ASN A N 1
ATOM 613 C CA . ASN A 1 87 ? 41.561 -0.637 -53.211 1.00 92.81 87 ASN A CA 1
ATOM 614 C C . ASN A 1 87 ? 40.919 -1.988 -53.597 1.00 92.81 87 ASN A C 1
ATOM 616 O O . ASN A 1 87 ? 40.668 -2.825 -52.721 1.00 92.81 87 ASN A O 1
ATOM 620 N N . PRO A 1 88 ? 40.683 -2.260 -54.897 1.00 92.88 88 PRO A N 1
ATOM 621 C CA . PRO A 1 88 ? 40.209 -3.558 -55.368 1.00 92.88 88 PRO A CA 1
ATOM 622 C C . PRO A 1 88 ? 41.030 -4.736 -54.836 1.00 92.88 88 PRO A C 1
ATOM 624 O O . PRO A 1 88 ? 42.256 -4.689 -54.763 1.00 92.88 88 PRO A O 1
ATOM 627 N N . GLY A 1 89 ? 40.335 -5.809 -54.459 1.00 87.25 89 GLY A N 1
ATOM 628 C CA . GLY A 1 89 ? 40.943 -7.004 -53.867 1.00 87.25 89 GLY A CA 1
ATOM 629 C C . GLY A 1 89 ? 41.193 -6.915 -52.357 1.00 87.25 89 GLY A C 1
ATOM 630 O O . GLY A 1 89 ? 41.514 -7.933 -51.747 1.00 87.25 89 GLY A O 1
ATOM 631 N N . LYS A 1 90 ? 41.013 -5.745 -51.726 1.00 92.12 90 LYS A N 1
ATOM 632 C CA . LYS A 1 90 ? 40.976 -5.630 -50.261 1.00 92.12 90 LYS A CA 1
ATOM 633 C C . LYS A 1 90 ? 39.634 -6.118 -49.716 1.00 92.12 90 LYS A C 1
ATOM 635 O O . LYS A 1 90 ? 38.590 -5.934 -50.339 1.00 92.12 90 LYS A O 1
ATOM 640 N N . ALA A 1 91 ? 39.673 -6.732 -48.537 1.00 90.88 91 ALA A N 1
ATOM 641 C CA . ALA A 1 91 ? 38.477 -7.122 -47.805 1.00 90.88 91 ALA A CA 1
ATOM 642 C C . ALA A 1 91 ? 38.013 -5.975 -46.901 1.00 90.88 91 ALA A C 1
ATOM 644 O O . ALA A 1 91 ? 38.836 -5.289 -46.298 1.00 90.88 91 ALA A O 1
ATOM 645 N N . VAL A 1 92 ? 36.697 -5.812 -46.776 1.00 92.06 92 VAL A N 1
ATOM 646 C CA . VAL A 1 92 ? 36.080 -4.998 -45.725 1.00 92.06 92 VAL A CA 1
ATOM 647 C C . VAL A 1 92 ? 35.319 -5.939 -44.815 1.00 92.06 92 VAL A C 1
ATOM 649 O O . VAL A 1 92 ? 34.397 -6.625 -45.257 1.00 92.06 92 VAL A O 1
ATOM 652 N N . GLU A 1 93 ? 35.722 -5.985 -43.551 1.00 92.94 93 GLU A N 1
ATOM 653 C CA . GLU A 1 93 ? 35.060 -6.797 -42.541 1.00 92.94 93 GLU A CA 1
ATOM 654 C C . GLU A 1 93 ? 34.037 -5.958 -41.774 1.00 92.94 93 GLU A C 1
ATOM 656 O O . GLU A 1 93 ? 34.312 -4.850 -41.317 1.00 92.94 93 GLU A O 1
ATOM 661 N N . MET A 1 94 ? 32.834 -6.506 -41.647 1.00 93.75 94 MET A N 1
ATOM 662 C CA . MET A 1 94 ? 31.700 -5.886 -40.975 1.00 93.75 94 MET A CA 1
ATOM 663 C C . MET A 1 94 ? 31.470 -6.637 -39.666 1.00 93.75 94 MET A C 1
ATOM 665 O O . MET A 1 94 ? 30.907 -7.729 -39.674 1.00 93.75 94 MET A O 1
ATOM 669 N N . ILE A 1 95 ? 31.946 -6.083 -38.550 1.00 93.56 95 ILE A N 1
ATOM 670 C CA . ILE A 1 95 ? 31.912 -6.751 -37.242 1.00 93.56 95 ILE A CA 1
ATOM 671 C C . ILE A 1 95 ? 30.741 -6.216 -36.412 1.00 93.56 95 ILE A C 1
ATOM 673 O O . ILE A 1 95 ? 30.640 -5.018 -36.151 1.00 93.56 95 ILE A O 1
ATOM 677 N N . ALA A 1 96 ? 29.876 -7.111 -35.929 1.00 95.44 96 ALA A N 1
ATOM 678 C CA . ALA A 1 96 ? 28.856 -6.764 -34.944 1.00 95.44 96 ALA A CA 1
ATOM 679 C C . ALA A 1 96 ? 29.424 -6.818 -33.519 1.00 95.44 96 ALA A C 1
ATOM 681 O O . ALA A 1 96 ? 29.833 -7.874 -33.037 1.00 95.44 96 ALA A O 1
ATOM 682 N N . GLY A 1 97 ? 29.405 -5.681 -32.825 1.00 93.94 97 GLY A N 1
ATOM 683 C CA . GLY A 1 97 ? 29.823 -5.588 -31.426 1.00 93.94 97 GLY A CA 1
ATOM 684 C C . GLY A 1 97 ? 28.866 -6.261 -30.426 1.00 93.94 97 GLY A C 1
ATOM 685 O O . GLY A 1 97 ? 27.954 -7.026 -30.769 1.00 93.94 97 GLY A O 1
ATOM 686 N N . LYS A 1 98 ? 29.054 -5.952 -29.134 1.00 95.88 98 LYS A N 1
ATOM 687 C CA . LYS A 1 98 ? 28.136 -6.389 -28.066 1.00 95.88 98 LYS A CA 1
ATOM 688 C C . LYS A 1 98 ? 26.698 -5.960 -28.407 1.00 95.88 98 LYS A C 1
ATOM 690 O O . LYS A 1 98 ? 26.486 -4.865 -28.911 1.00 95.88 98 LYS A O 1
ATOM 695 N N . ASN A 1 99 ? 25.723 -6.832 -28.134 1.00 97.12 99 ASN A N 1
ATOM 696 C CA . ASN A 1 99 ? 24.285 -6.625 -28.387 1.00 97.12 99 ASN A CA 1
ATOM 697 C C . ASN A 1 99 ? 23.850 -6.466 -29.861 1.00 97.12 99 ASN A C 1
ATOM 699 O O . ASN A 1 99 ? 22.656 -6.332 -30.107 1.00 97.12 99 ASN A O 1
ATOM 703 N N . LEU A 1 100 ? 24.760 -6.553 -30.839 1.00 97.69 100 LEU A N 1
ATOM 704 C CA . LEU A 1 100 ? 24.429 -6.511 -32.269 1.00 97.69 100 LEU A CA 1
ATOM 705 C C . LEU A 1 100 ? 24.626 -7.869 -32.951 1.00 97.69 100 LEU A C 1
ATOM 707 O O . LEU A 1 100 ? 25.442 -8.685 -32.518 1.00 97.69 100 LEU A O 1
ATOM 711 N N . THR A 1 101 ? 23.909 -8.092 -34.042 1.00 96.62 101 THR A N 1
ATOM 712 C CA . THR A 1 101 ? 24.132 -9.158 -35.020 1.00 96.62 101 THR A CA 1
ATOM 713 C C . THR A 1 101 ? 24.389 -8.529 -36.384 1.00 96.62 101 THR A C 1
ATOM 715 O O . THR A 1 101 ? 23.869 -7.454 -36.683 1.00 96.62 101 THR A O 1
ATOM 718 N N . VAL A 1 102 ? 25.211 -9.184 -37.202 1.00 97.56 102 VAL A N 1
ATOM 719 C CA . VAL A 1 102 ? 25.441 -8.818 -38.603 1.00 97.56 102 VAL A CA 1
ATOM 720 C C . VAL A 1 102 ? 25.238 -10.057 -39.460 1.00 97.56 102 VAL A C 1
ATOM 722 O O . VAL A 1 102 ? 25.719 -11.138 -39.121 1.00 97.56 102 VAL A O 1
ATOM 725 N N . LYS A 1 103 ? 24.501 -9.910 -40.558 1.00 96.25 103 LYS A N 1
ATOM 726 C CA . LYS A 1 103 ? 24.216 -10.982 -41.512 1.00 96.25 103 LYS A CA 1
ATOM 727 C C . LYS A 1 103 ? 24.492 -10.490 -42.924 1.00 96.25 103 LYS A C 1
ATOM 729 O O . LYS A 1 103 ? 23.876 -9.524 -43.367 1.00 96.25 103 LYS A O 1
ATOM 734 N N . GLN A 1 104 ? 25.382 -11.175 -43.634 1.00 96.38 104 GLN A N 1
ATOM 735 C CA . GLN A 1 104 ? 25.552 -10.992 -45.071 1.00 96.38 104 GLN A CA 1
ATOM 736 C C . GLN A 1 104 ? 24.584 -11.918 -45.814 1.00 96.38 104 GLN A C 1
ATOM 738 O O . GLN A 1 104 ? 24.573 -13.130 -45.611 1.00 96.38 104 GLN A O 1
ATOM 743 N N . GLU A 1 105 ? 23.741 -11.330 -46.648 1.00 95.12 105 GLU A N 1
ATOM 744 C CA . GLU A 1 105 ? 22.772 -12.008 -47.501 1.00 95.12 105 GLU A CA 1
ATOM 745 C C . GLU A 1 105 ? 23.263 -12.014 -48.962 1.00 95.12 105 GLU A C 1
ATOM 747 O O . GLU A 1 105 ? 24.333 -11.494 -49.295 1.00 95.12 105 GLU A O 1
ATOM 752 N N . ALA A 1 106 ? 22.473 -12.607 -49.860 1.00 94.81 106 ALA A N 1
ATOM 753 C CA . ALA A 1 106 ? 22.749 -12.572 -51.293 1.00 94.81 106 ALA A CA 1
ATOM 754 C C . ALA A 1 106 ? 22.801 -11.128 -51.837 1.00 94.81 106 ALA A C 1
ATOM 756 O O . ALA A 1 106 ? 22.223 -10.201 -51.266 1.00 94.81 106 ALA A O 1
ATOM 757 N N . ASN A 1 107 ? 23.470 -10.951 -52.980 1.00 93.00 107 ASN A N 1
ATOM 758 C CA . ASN A 1 107 ? 23.564 -9.679 -53.713 1.00 93.00 107 ASN A CA 1
ATOM 759 C C . ASN A 1 107 ? 24.217 -8.527 -52.926 1.00 93.00 107 ASN A C 1
ATOM 761 O O . ASN A 1 107 ? 23.909 -7.362 -53.160 1.00 93.00 107 ASN A O 1
ATOM 765 N N . GLY A 1 108 ? 25.113 -8.840 -51.984 1.00 88.50 108 GLY A N 1
ATOM 766 C CA . GLY A 1 108 ? 25.865 -7.828 -51.236 1.00 88.50 108 GLY A CA 1
ATOM 767 C C . GLY A 1 108 ? 25.060 -7.092 -50.162 1.00 88.50 108 GLY A C 1
ATOM 768 O O . GLY A 1 108 ? 25.549 -6.107 -49.615 1.00 88.50 108 GLY A O 1
ATOM 769 N N . LYS A 1 109 ? 23.847 -7.556 -49.829 1.00 94.69 109 LYS A N 1
ATOM 770 C CA . LYS A 1 109 ? 23.049 -6.981 -48.742 1.00 94.69 109 LYS A CA 1
ATOM 771 C C . LYS A 1 109 ? 23.623 -7.401 -47.388 1.00 94.69 109 LYS A C 1
ATOM 773 O O . LYS A 1 109 ? 23.803 -8.586 -47.127 1.00 94.69 109 LYS A O 1
ATOM 778 N N . VAL A 1 110 ? 23.868 -6.430 -46.513 1.00 96.06 110 VAL A N 1
ATOM 779 C CA . VAL A 1 110 ? 24.285 -6.660 -45.125 1.00 96.06 110 VAL A CA 1
ATOM 780 C C . VAL A 1 110 ? 23.217 -6.097 -44.196 1.00 96.06 110 VAL A C 1
ATOM 782 O O . VAL A 1 110 ? 22.836 -4.935 -44.324 1.00 96.06 110 VAL A O 1
ATOM 785 N N . THR A 1 111 ? 22.742 -6.915 -43.262 1.00 96.44 111 THR A N 1
ATOM 786 C CA . THR A 1 111 ? 21.735 -6.536 -42.268 1.00 96.44 111 THR A CA 1
ATOM 787 C C . THR A 1 111 ? 22.382 -6.499 -40.891 1.00 96.44 111 THR A C 1
ATOM 789 O O . THR A 1 111 ? 22.956 -7.497 -40.457 1.00 96.44 111 THR A O 1
ATOM 792 N N . TYR A 1 112 ? 22.259 -5.367 -40.200 1.00 96.06 112 TYR A N 1
ATOM 793 C CA . TYR A 1 112 ? 22.545 -5.266 -38.772 1.00 96.06 112 TYR A CA 1
ATOM 794 C C . TYR A 1 112 ? 21.233 -5.277 -37.989 1.00 96.06 112 TYR A C 1
ATOM 796 O O . TYR A 1 112 ? 20.294 -4.571 -38.354 1.00 96.06 112 TYR A O 1
ATOM 804 N N . ALA A 1 113 ? 21.175 -6.058 -36.915 1.00 96.75 113 ALA A N 1
ATOM 805 C CA . ALA A 1 113 ? 20.041 -6.093 -35.996 1.00 96.75 113 ALA A CA 1
ATOM 806 C C . ALA A 1 113 ? 20.528 -6.143 -34.545 1.00 96.75 113 ALA A C 1
ATOM 808 O O . ALA A 1 113 ? 21.683 -6.473 -34.270 1.00 96.75 113 ALA A O 1
ATOM 809 N N . THR A 1 114 ? 19.654 -5.827 -33.596 1.00 97.69 114 THR A N 1
ATOM 810 C CA . THR A 1 114 ? 19.906 -6.159 -32.191 1.00 97.69 114 THR A CA 1
ATOM 811 C C . THR A 1 114 ? 19.910 -7.677 -32.022 1.00 97.69 114 THR A C 1
ATOM 813 O O . THR A 1 114 ? 19.218 -8.389 -32.747 1.00 97.69 114 THR A O 1
ATOM 816 N N . LYS A 1 115 ? 20.715 -8.192 -31.090 1.00 97.31 115 LYS A N 1
ATOM 817 C CA . LYS A 1 115 ? 20.579 -9.584 -30.635 1.00 97.31 115 LYS A CA 1
ATOM 818 C C . LYS A 1 115 ? 19.202 -9.774 -29.983 1.00 97.31 115 LYS A C 1
ATOM 820 O O . LYS A 1 115 ? 18.667 -8.812 -29.437 1.00 97.31 115 LYS A O 1
ATOM 825 N N . ASP A 1 116 ? 18.680 -10.998 -30.007 1.00 96.62 116 ASP A N 1
ATOM 826 C CA . ASP A 1 116 ? 17.443 -11.341 -29.289 1.00 96.62 116 ASP A CA 1
ATOM 827 C C . ASP A 1 116 ? 17.642 -11.160 -27.775 1.00 96.62 116 ASP A C 1
ATOM 829 O O . ASP A 1 116 ? 16.878 -10.456 -27.118 1.00 96.62 116 ASP A O 1
ATOM 833 N N . ASP A 1 117 ? 18.753 -11.693 -27.255 1.00 96.06 117 ASP A N 1
ATOM 834 C CA . ASP A 1 117 ? 19.184 -11.508 -25.872 1.00 96.06 117 ASP A CA 1
ATOM 835 C C . ASP A 1 117 ? 20.294 -10.455 -25.785 1.00 96.06 117 ASP A C 1
ATOM 837 O O . ASP A 1 117 ? 21.431 -10.646 -26.238 1.00 96.06 117 ASP A O 1
ATOM 841 N N . VAL A 1 118 ? 19.971 -9.321 -25.169 1.00 96.94 118 VAL A N 1
ATOM 842 C CA . VAL A 1 118 ? 20.898 -8.209 -24.940 1.00 96.94 118 VAL A CA 1
ATOM 843 C C . VAL A 1 118 ? 21.174 -8.037 -23.454 1.00 96.94 118 VAL A C 1
ATOM 845 O O . VAL A 1 118 ? 20.304 -8.233 -22.611 1.00 96.94 118 VAL A O 1
ATOM 848 N N . SER A 1 119 ? 22.399 -7.633 -23.118 1.00 94.56 119 SER A N 1
ATOM 849 C CA . SER A 1 119 ? 22.768 -7.299 -21.740 1.00 94.56 119 SER A CA 1
ATOM 850 C C . SER A 1 119 ? 23.289 -5.873 -21.654 1.00 94.56 119 SER A C 1
ATOM 852 O O . SER A 1 119 ? 24.227 -5.480 -22.360 1.00 94.56 119 SER A O 1
ATOM 854 N N . PHE A 1 120 ? 22.695 -5.102 -20.751 1.00 94.31 120 PHE A N 1
ATOM 855 C CA . PHE A 1 120 ? 23.104 -3.744 -20.426 1.00 94.31 120 PHE A CA 1
ATOM 856 C C . PHE A 1 120 ? 23.528 -3.681 -18.965 1.00 94.31 120 PHE A C 1
ATOM 858 O O . PHE A 1 120 ? 22.941 -4.342 -18.113 1.00 94.31 120 PHE A O 1
ATOM 865 N N . ASN A 1 121 ? 24.547 -2.873 -18.677 1.00 90.94 121 ASN A N 1
ATOM 866 C CA . ASN A 1 121 ? 24.924 -2.594 -17.291 1.00 90.94 121 ASN A CA 1
ATOM 867 C C . ASN A 1 121 ? 23.913 -1.629 -16.643 1.00 90.94 121 ASN A C 1
ATOM 869 O O . ASN A 1 121 ? 23.570 -1.792 -15.476 1.00 90.94 121 ASN A O 1
ATOM 873 N N . THR A 1 122 ? 23.420 -0.664 -17.428 1.00 91.00 122 THR A N 1
ATOM 874 C CA . THR A 1 122 ? 22.393 0.314 -17.051 1.00 91.00 122 THR A CA 1
ATOM 875 C C . THR A 1 122 ? 21.534 0.624 -18.271 1.00 91.00 122 THR A C 1
ATOM 877 O O . THR A 1 122 ? 22.062 0.718 -19.381 1.00 91.00 122 THR A O 1
ATOM 880 N N . VAL A 1 123 ? 20.236 0.835 -18.061 1.00 92.56 123 VAL A N 1
ATOM 881 C CA . VAL A 1 123 ? 19.325 1.423 -19.052 1.00 92.56 123 VAL A CA 1
ATOM 882 C C . VAL A 1 123 ? 18.767 2.717 -18.473 1.00 92.56 123 VAL A C 1
ATOM 884 O O . VAL A 1 123 ? 18.267 2.711 -17.351 1.00 92.56 123 VAL A O 1
ATOM 887 N N . ASN A 1 124 ? 18.862 3.817 -19.219 1.00 89.88 124 ASN A N 1
ATOM 888 C CA . ASN A 1 124 ? 18.219 5.078 -18.856 1.00 89.88 124 ASN A CA 1
ATOM 889 C C . ASN A 1 124 ? 16.945 5.232 -19.684 1.00 89.88 124 ASN A C 1
ATOM 891 O O . ASN A 1 124 ? 17.000 5.171 -20.909 1.00 89.88 124 ASN A O 1
ATOM 895 N N . VAL A 1 125 ? 15.814 5.414 -19.010 1.00 89.44 125 VAL A N 1
ATOM 896 C CA . VAL A 1 125 ? 14.494 5.571 -19.622 1.00 89.44 125 VAL A CA 1
ATOM 897 C C . VAL A 1 125 ? 13.994 6.988 -19.366 1.00 89.44 125 VAL A C 1
ATOM 899 O O . VAL A 1 125 ? 13.924 7.422 -18.216 1.00 89.44 125 VAL A O 1
ATOM 902 N N . GLY A 1 126 ? 13.621 7.695 -20.432 1.00 81.25 126 GLY A N 1
ATOM 903 C CA . GLY A 1 126 ? 13.040 9.035 -20.365 1.00 81.25 126 GLY A CA 1
ATOM 904 C C . GLY A 1 126 ? 13.824 10.045 -21.195 1.00 81.25 126 GLY A C 1
ATOM 905 O O . GLY A 1 126 ? 14.780 10.637 -20.703 1.00 81.25 126 GLY A O 1
ATOM 906 N N . ASP A 1 127 ? 13.369 10.269 -22.429 1.00 67.06 127 ASP A N 1
ATOM 907 C CA . ASP A 1 127 ? 13.948 11.264 -23.347 1.00 67.06 127 ASP A CA 1
ATOM 908 C C . ASP A 1 127 ? 13.367 12.677 -23.114 1.00 67.06 127 ASP A C 1
ATOM 910 O O . ASP A 1 127 ? 13.975 13.690 -23.466 1.00 67.06 127 ASP A O 1
ATOM 914 N N . ASN A 1 128 ? 12.200 12.770 -22.460 1.00 65.38 128 ASN A N 1
ATOM 915 C CA . ASN A 1 128 ? 11.557 14.040 -22.113 1.00 65.38 128 ASN A CA 1
ATOM 916 C C . ASN A 1 128 ? 12.256 14.678 -20.913 1.00 65.38 128 ASN A C 1
ATOM 918 O O . ASN A 1 128 ? 11.952 14.384 -19.759 1.00 65.38 128 ASN A O 1
ATOM 922 N N . THR A 1 129 ? 13.189 15.581 -21.198 1.00 80.75 129 THR A N 1
ATOM 923 C CA . THR A 1 129 ? 13.981 16.260 -20.165 1.00 80.75 129 THR A CA 1
ATOM 924 C C . THR A 1 129 ? 13.187 17.353 -19.442 1.00 80.75 129 THR A C 1
ATOM 926 O O . THR A 1 129 ? 13.566 17.740 -18.342 1.00 80.75 129 THR A O 1
ATOM 929 N N . TYR A 1 130 ? 12.091 17.855 -20.022 1.00 90.44 130 TYR A N 1
ATOM 930 C CA . TYR A 1 130 ? 11.324 18.983 -19.486 1.00 90.44 130 TYR A CA 1
ATOM 931 C C . TYR A 1 130 ? 9.815 18.755 -19.604 1.00 90.44 130 TYR A C 1
ATOM 933 O O . TYR A 1 130 ? 9.338 18.252 -20.624 1.00 90.44 130 TYR A O 1
ATOM 941 N N . VAL A 1 131 ? 9.071 19.152 -18.571 1.00 92.62 131 VAL A N 1
ATOM 942 C CA . VAL A 1 131 ? 7.601 19.150 -18.545 1.00 92.62 131 VAL A CA 1
ATOM 943 C C . VAL A 1 131 ? 7.044 20.452 -17.976 1.00 92.62 131 VAL A C 1
ATOM 945 O O . VAL A 1 131 ? 7.747 21.148 -17.245 1.00 92.62 131 VAL A O 1
ATOM 948 N N . ASP A 1 132 ? 5.796 20.778 -18.303 1.00 93.56 132 ASP A N 1
ATOM 949 C CA . ASP A 1 132 ? 5.056 21.896 -17.705 1.00 93.56 132 ASP A CA 1
ATOM 950 C C . ASP A 1 132 ? 4.482 21.547 -16.312 1.00 93.56 132 ASP A C 1
ATOM 952 O O . ASP A 1 132 ? 4.658 20.437 -15.800 1.00 93.56 132 ASP A O 1
ATOM 956 N N . GLU A 1 133 ? 3.756 22.487 -15.700 1.00 94.12 133 GLU A N 1
ATOM 957 C CA . GLU A 1 133 ? 3.075 22.319 -14.404 1.00 94.12 133 GLU A CA 1
ATOM 958 C C . GLU A 1 133 ? 2.028 21.187 -14.378 1.00 94.12 133 GLU A C 1
ATOM 960 O O . GLU A 1 133 ? 1.685 20.683 -13.310 1.00 94.12 133 GLU A O 1
ATOM 965 N N . ASN A 1 134 ? 1.553 20.750 -15.550 1.00 91.94 134 ASN A N 1
ATOM 966 C CA . ASN A 1 134 ? 0.596 19.656 -15.718 1.00 91.94 134 ASN A CA 1
ATOM 967 C C . ASN A 1 134 ? 1.279 18.331 -16.106 1.00 91.94 134 ASN A C 1
ATOM 969 O O . ASN A 1 134 ? 0.593 17.344 -16.383 1.00 91.94 134 ASN A O 1
ATOM 973 N N . GLY A 1 135 ? 2.615 18.297 -16.170 1.00 89.12 135 GLY A N 1
ATOM 974 C CA . GLY A 1 135 ? 3.394 17.123 -16.558 1.00 89.12 135 GLY A CA 1
ATOM 975 C C . GLY A 1 135 ? 3.413 16.831 -18.064 1.00 89.12 135 GLY A C 1
ATOM 976 O O . GLY A 1 135 ? 3.815 15.735 -18.460 1.00 89.12 135 GLY A O 1
ATOM 977 N N . LYS A 1 136 ? 2.984 17.762 -18.928 1.00 91.12 136 LYS A N 1
ATOM 978 C CA . LYS A 1 136 ? 3.065 17.590 -20.389 1.00 91.12 136 LYS A CA 1
ATOM 979 C C . LYS A 1 136 ? 4.488 17.872 -20.883 1.00 91.12 136 LYS A C 1
ATOM 981 O O . LYS A 1 136 ? 5.112 18.795 -20.367 1.00 91.12 136 LYS A O 1
ATOM 986 N N . PRO A 1 137 ? 5.000 17.142 -21.894 1.00 91.62 137 PRO A N 1
ATOM 987 C CA . PRO A 1 137 ? 6.331 17.386 -22.451 1.00 91.62 137 PRO A CA 1
ATOM 988 C C . PRO A 1 137 ? 6.512 18.812 -22.983 1.00 91.62 137 PRO A C 1
ATOM 990 O O . PRO A 1 137 ? 5.622 19.352 -23.643 1.00 91.62 137 PRO A O 1
ATOM 993 N N . VAL A 1 138 ? 7.691 19.381 -22.732 1.00 92.81 138 VAL A N 1
ATOM 994 C CA . VAL A 1 138 ? 8.109 20.723 -23.158 1.00 92.81 138 VAL A CA 1
ATOM 995 C C . VAL A 1 138 ? 9.447 20.630 -23.892 1.00 92.81 138 VAL A C 1
ATOM 997 O O . VAL A 1 138 ? 10.348 19.896 -23.480 1.00 92.81 138 VAL A O 1
ATOM 1000 N N . THR A 1 139 ? 9.604 21.395 -24.970 1.00 91.94 139 THR A N 1
ATOM 1001 C CA . THR A 1 139 ? 10.853 21.481 -25.735 1.00 91.94 139 THR A CA 1
ATOM 1002 C C . THR A 1 139 ? 11.650 22.706 -25.303 1.00 91.94 139 THR A C 1
ATOM 1004 O O . THR A 1 139 ? 11.123 23.817 -25.285 1.00 91.94 139 THR A O 1
ATOM 1007 N N . LYS A 1 140 ? 12.934 22.512 -24.977 1.00 91.81 140 LYS A N 1
ATOM 1008 C CA . LYS A 1 140 ? 13.880 23.611 -24.762 1.00 91.81 140 LYS A CA 1
ATOM 1009 C C . LYS A 1 140 ? 14.478 24.039 -26.100 1.00 91.81 140 LYS A C 1
ATOM 1011 O O . LYS A 1 140 ? 15.131 23.239 -26.768 1.00 91.81 140 LYS A O 1
ATOM 1016 N N . ASN A 1 141 ? 14.264 25.291 -26.471 1.00 91.12 141 ASN A N 1
ATOM 1017 C CA . ASN A 1 141 ? 14.784 25.887 -27.692 1.00 91.12 141 ASN A CA 1
ATOM 1018 C C . ASN A 1 141 ? 16.269 26.252 -27.545 1.00 91.12 141 ASN A C 1
ATOM 1020 O O . ASN A 1 141 ? 16.792 26.403 -26.438 1.00 91.12 141 ASN A O 1
ATOM 1024 N N . ALA A 1 142 ? 16.956 26.432 -28.676 1.00 91.69 142 ALA A N 1
ATOM 1025 C CA . ALA A 1 142 ? 18.376 26.798 -28.702 1.00 91.69 142 ALA A CA 1
ATOM 1026 C C . ALA A 1 142 ? 18.665 28.169 -28.058 1.00 91.69 142 ALA A C 1
ATOM 1028 O O . ALA A 1 142 ? 19.765 28.389 -27.558 1.00 91.69 142 ALA A O 1
ATOM 1029 N N . ASP A 1 143 ? 17.677 29.068 -28.042 1.00 92.00 143 ASP A N 1
ATOM 1030 C CA . ASP A 1 143 ? 17.740 30.381 -27.387 1.00 92.00 143 ASP A CA 1
ATOM 1031 C C . ASP A 1 143 ? 17.513 30.321 -25.862 1.00 92.00 143 ASP A C 1
ATOM 1033 O O . ASP A 1 143 ? 17.553 31.345 -25.185 1.00 92.00 143 ASP A O 1
ATOM 1037 N N . GLY A 1 144 ? 17.292 29.123 -25.310 1.00 89.38 144 GLY A N 1
ATOM 1038 C CA . GLY A 1 144 ? 17.047 28.892 -23.890 1.00 89.38 144 GLY A CA 1
ATOM 1039 C C . GLY A 1 144 ? 15.579 28.977 -23.467 1.00 89.38 144 GLY A C 1
ATOM 1040 O O . GLY A 1 144 ? 15.286 28.608 -22.331 1.00 89.38 144 GLY A O 1
ATOM 1041 N N . THR A 1 145 ? 14.668 29.398 -24.352 1.00 94.75 145 THR A N 1
ATOM 1042 C CA . THR A 1 145 ? 13.222 29.443 -24.080 1.00 94.75 145 THR A CA 1
ATOM 1043 C C . THR A 1 145 ? 12.583 28.055 -24.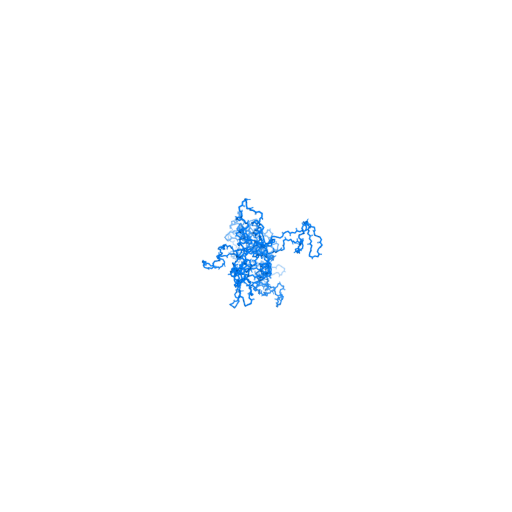144 1.00 94.75 145 THR A C 1
ATOM 1045 O O . THR A 1 145 ? 13.201 27.081 -24.583 1.00 94.75 145 THR A O 1
ATOM 1048 N N . TYR A 1 146 ? 11.329 27.950 -23.705 1.00 95.31 146 TYR A N 1
ATOM 1049 C CA . TYR A 1 146 ? 10.586 26.694 -23.672 1.00 95.31 146 TYR A CA 1
ATOM 1050 C C . TYR A 1 146 ? 9.288 26.813 -24.461 1.00 95.31 146 TYR A C 1
ATOM 1052 O O . TYR A 1 146 ? 8.613 27.838 -24.382 1.00 95.31 146 TYR A O 1
ATOM 1060 N N . THR A 1 147 ? 8.925 25.766 -25.203 1.00 94.81 147 THR A N 1
ATOM 1061 C CA . THR A 1 147 ? 7.664 25.706 -25.956 1.00 94.81 147 THR A CA 1
ATOM 1062 C C . THR A 1 147 ? 6.915 24.395 -25.739 1.00 94.81 147 THR A C 1
ATOM 1064 O O . THR A 1 147 ? 7.523 23.352 -25.484 1.00 94.81 147 THR A O 1
ATOM 1067 N N . ASP A 1 148 ? 5.585 24.447 -25.811 1.00 93.31 148 ASP A N 1
ATOM 1068 C CA . ASP A 1 148 ? 4.728 23.260 -25.799 1.00 93.31 148 ASP A CA 1
ATOM 1069 C C . ASP A 1 148 ? 4.759 22.514 -27.151 1.00 93.31 148 ASP A C 1
ATOM 1071 O O . ASP A 1 148 ? 5.322 22.976 -28.143 1.00 93.31 148 ASP A O 1
ATOM 1075 N N . SER A 1 149 ? 4.088 21.359 -27.221 1.00 89.69 149 SER A N 1
ATOM 1076 C CA . SER A 1 149 ? 3.942 20.570 -28.464 1.00 89.69 149 SER A CA 1
ATOM 1077 C C . SER A 1 149 ? 3.305 21.313 -29.654 1.00 89.69 149 SER A C 1
ATOM 1079 O O . SER A 1 149 ? 3.337 20.808 -30.774 1.00 89.69 149 SER A O 1
ATOM 1081 N N . LYS A 1 150 ? 2.699 22.485 -29.428 1.00 93.12 150 LYS A N 1
ATOM 1082 C CA . LYS A 1 150 ? 2.080 23.340 -30.449 1.00 93.12 150 LYS A CA 1
ATOM 1083 C C . LYS A 1 150 ? 2.947 24.560 -30.786 1.00 93.12 150 LYS A C 1
ATOM 1085 O O . LYS A 1 150 ? 2.524 25.386 -31.591 1.00 93.12 150 LYS A O 1
ATOM 1090 N N . GLY A 1 151 ? 4.135 24.681 -30.191 1.00 91.12 151 GLY A N 1
ATOM 1091 C CA . GLY A 1 151 ? 5.051 25.802 -30.384 1.00 91.12 151 GLY A CA 1
ATOM 1092 C C . GLY A 1 151 ? 4.706 27.052 -29.569 1.00 91.12 151 GLY A C 1
ATOM 1093 O O . GLY A 1 151 ? 5.266 28.111 -29.840 1.00 91.12 151 GLY A O 1
ATOM 1094 N N . GLN A 1 152 ? 3.799 26.973 -28.589 1.00 93.62 152 GLN A N 1
ATOM 1095 C CA . GLN A 1 152 ? 3.490 28.114 -27.723 1.00 93.62 152 GLN A CA 1
ATOM 1096 C C . GLN A 1 152 ? 4.525 28.257 -26.606 1.00 93.62 152 GLN A C 1
ATOM 1098 O O . GLN A 1 152 ? 4.920 27.242 -26.030 1.00 93.62 152 GLN A O 1
ATOM 1103 N N . PRO A 1 153 ? 4.946 29.487 -26.264 1.00 95.00 153 PRO A N 1
ATOM 1104 C CA . PRO A 1 153 ? 5.936 29.713 -25.221 1.00 95.00 153 PRO A CA 1
ATOM 1105 C C . PRO A 1 153 ? 5.403 29.317 -23.838 1.00 95.00 153 PRO A C 1
ATOM 1107 O O . PRO A 1 153 ? 4.261 29.616 -23.490 1.00 95.00 153 PRO A O 1
ATOM 1110 N N . ILE A 1 154 ? 6.263 28.688 -23.038 1.00 94.69 154 ILE A N 1
ATOM 1111 C CA . ILE A 1 154 ? 6.026 28.352 -21.633 1.00 94.69 154 ILE A CA 1
ATOM 1112 C C . ILE A 1 154 ? 7.003 29.152 -20.771 1.00 94.69 154 ILE A C 1
ATOM 1114 O O . ILE A 1 154 ? 8.201 29.215 -21.053 1.00 94.69 154 ILE A O 1
ATOM 1118 N N . GLU A 1 155 ? 6.490 29.772 -19.711 1.00 94.31 155 GLU A N 1
ATOM 1119 C CA . GLU A 1 155 ? 7.312 30.498 -18.743 1.00 94.31 155 GLU A CA 1
ATOM 1120 C C . GLU A 1 155 ? 8.280 29.543 -18.033 1.00 94.31 155 GLU A C 1
ATOM 1122 O O . GLU A 1 155 ? 7.868 28.502 -17.526 1.00 94.31 155 GLU A O 1
ATOM 1127 N N . GLU A 1 156 ? 9.558 29.918 -17.933 1.00 92.31 156 GLU A N 1
ATOM 1128 C CA . GLU A 1 156 ? 10.610 29.074 -17.343 1.00 92.31 156 GLU A CA 1
ATOM 1129 C C . GLU A 1 156 ? 10.277 28.607 -15.916 1.00 92.31 156 GLU A C 1
ATOM 1131 O O . GLU A 1 156 ? 10.521 27.452 -15.576 1.00 92.31 156 GLU A O 1
ATOM 1136 N N . GLY A 1 157 ? 9.639 29.457 -15.102 1.00 93.38 157 GLY A N 1
ATOM 1137 C CA . GLY A 1 157 ? 9.219 29.107 -13.738 1.00 93.38 157 GLY A CA 1
ATOM 1138 C C . GLY A 1 157 ? 8.152 28.007 -13.651 1.00 93.38 157 GLY A C 1
ATOM 1139 O O . GLY A 1 157 ? 7.935 27.465 -12.571 1.00 93.38 157 GLY A O 1
ATOM 1140 N N . LYS A 1 158 ? 7.501 27.661 -14.769 1.00 94.38 158 LYS A N 1
ATOM 1141 C CA . LYS A 1 158 ? 6.513 26.574 -14.876 1.00 94.38 158 LYS A CA 1
ATOM 1142 C C . LYS A 1 158 ? 7.095 25.298 -15.479 1.00 94.38 158 LYS A C 1
ATOM 1144 O O . LYS A 1 158 ? 6.369 24.322 -15.653 1.00 94.38 158 LYS A O 1
ATOM 1149 N N . VAL A 1 159 ? 8.385 25.294 -15.814 1.00 94.12 159 VAL A N 1
ATOM 1150 C CA . VAL A 1 159 ? 9.055 24.146 -16.420 1.00 94.12 159 VAL A CA 1
ATOM 1151 C C . VAL A 1 159 ? 9.816 23.367 -15.359 1.00 94.12 159 VAL A C 1
ATOM 1153 O O . VAL A 1 159 ? 10.696 23.886 -14.677 1.00 94.12 159 VAL A O 1
ATOM 1156 N N . THR A 1 160 ? 9.523 22.076 -15.263 1.00 92.81 160 THR A N 1
ATOM 1157 C CA . THR A 1 160 ? 10.263 21.145 -14.415 1.00 92.81 160 THR A CA 1
ATOM 1158 C C . THR A 1 160 ? 11.192 20.300 -15.270 1.00 92.81 160 THR A C 1
ATOM 1160 O O . THR A 1 160 ? 10.760 19.650 -16.223 1.00 92.81 160 THR A O 1
ATOM 1163 N N . LYS A 1 161 ? 12.481 20.272 -14.916 1.00 90.50 161 LYS A N 1
ATOM 1164 C CA . LYS A 1 161 ? 13.435 19.336 -15.513 1.00 90.50 161 LYS A CA 1
ATOM 1165 C C . LYS A 1 161 ? 13.247 17.947 -14.904 1.00 90.50 161 LYS A C 1
ATOM 1167 O O . LYS A 1 161 ? 13.403 17.780 -13.696 1.00 90.50 161 LYS A O 1
ATOM 1172 N N . LEU A 1 162 ? 12.977 16.954 -15.740 1.00 89.62 162 LEU A N 1
ATOM 1173 C CA . LEU A 1 162 ? 12.944 15.553 -15.350 1.00 89.62 162 LEU A CA 1
ATOM 1174 C C . LEU A 1 162 ? 14.340 14.942 -15.471 1.00 89.62 162 LEU A C 1
ATOM 1176 O O . LEU A 1 162 ? 15.046 15.128 -16.463 1.00 89.62 162 LEU A O 1
ATOM 1180 N N . ALA A 1 163 ? 14.739 14.204 -14.442 1.00 89.56 163 ALA A N 1
ATOM 1181 C CA . ALA A 1 163 ? 15.884 13.314 -14.527 1.00 89.56 163 ALA A CA 1
ATOM 1182 C C . ALA A 1 163 ? 15.429 11.985 -15.162 1.00 89.56 163 ALA A C 1
ATOM 1184 O O . ALA A 1 163 ? 14.392 11.460 -14.742 1.00 89.56 163 ALA A O 1
ATOM 1185 N N . PRO A 1 164 ? 16.179 11.418 -16.126 1.00 90.69 164 PRO A N 1
ATOM 1186 C CA . PRO A 1 164 ? 15.912 10.077 -16.637 1.00 90.69 164 PRO A CA 1
ATOM 1187 C C . PRO A 1 164 ? 15.873 9.041 -15.512 1.00 90.69 164 PRO A C 1
ATOM 1189 O O . PRO A 1 164 ? 16.558 9.187 -14.499 1.00 90.69 164 PRO A O 1
ATOM 1192 N N . VAL A 1 165 ? 15.112 7.967 -15.697 1.00 93.00 165 VAL A N 1
ATOM 1193 C CA . VAL A 1 165 ? 15.078 6.835 -14.765 1.00 93.00 165 VAL A CA 1
ATOM 1194 C C . VAL A 1 165 ? 16.177 5.851 -15.137 1.00 93.00 165 VAL A C 1
ATOM 1196 O O . VAL A 1 165 ? 16.164 5.283 -16.225 1.00 93.00 165 VAL A O 1
ATOM 1199 N N . ALA A 1 166 ? 17.118 5.630 -14.228 1.00 92.06 166 ALA A N 1
ATOM 1200 C CA . ALA A 1 166 ? 18.148 4.616 -14.354 1.00 92.06 166 ALA A CA 1
ATOM 1201 C C . ALA A 1 166 ? 17.649 3.276 -13.794 1.00 92.06 166 ALA A C 1
ATOM 1203 O O . ALA A 1 166 ? 17.247 3.170 -12.634 1.00 92.06 166 ALA A O 1
ATOM 1204 N N . MET A 1 167 ? 17.730 2.235 -14.620 1.00 94.50 167 MET A N 1
ATOM 1205 C CA . MET A 1 167 ? 17.496 0.844 -14.244 1.00 94.50 167 MET A CA 1
ATOM 1206 C C . MET A 1 167 ? 18.835 0.111 -14.190 1.00 94.50 167 MET A C 1
ATOM 1208 O O . MET A 1 167 ? 19.522 -0.010 -15.210 1.00 94.50 167 MET A O 1
ATOM 1212 N N . LYS A 1 168 ? 19.218 -0.371 -13.003 1.00 93.50 168 LYS A N 1
ATOM 1213 C CA . LYS A 1 168 ? 20.477 -1.103 -12.784 1.00 93.50 168 LYS A CA 1
ATOM 1214 C C . LYS A 1 168 ? 20.322 -2.221 -11.756 1.00 93.50 168 LYS A C 1
ATOM 1216 O O . LYS A 1 168 ? 19.508 -2.128 -10.837 1.00 93.50 168 LYS A O 1
ATOM 1221 N N . ALA A 1 169 ? 21.133 -3.263 -11.902 1.00 95.00 169 ALA A N 1
ATOM 1222 C CA . ALA A 1 169 ? 21.215 -4.341 -10.926 1.00 95.00 169 ALA A CA 1
ATOM 1223 C C . ALA A 1 169 ? 22.090 -3.936 -9.730 1.00 95.00 169 ALA A C 1
ATOM 1225 O O . ALA A 1 169 ? 23.149 -3.330 -9.893 1.00 95.00 169 ALA A O 1
ATOM 1226 N N . GLU A 1 170 ? 21.668 -4.320 -8.530 1.00 94.44 170 GLU A N 1
ATOM 1227 C CA . GLU A 1 170 ? 22.420 -4.153 -7.286 1.00 94.44 170 GLU A CA 1
ATOM 1228 C C . GLU A 1 170 ? 22.344 -5.426 -6.434 1.00 94.44 170 GLU A C 1
ATOM 1230 O O . GLU A 1 170 ? 21.560 -6.338 -6.704 1.00 94.44 170 GLU A O 1
ATOM 1235 N N . LYS A 1 171 ? 23.172 -5.513 -5.388 1.00 94.94 171 LYS A N 1
ATOM 1236 C CA . LYS A 1 171 ? 23.111 -6.625 -4.435 1.00 94.94 171 LYS A CA 1
ATOM 1237 C C . LYS A 1 171 ? 21.840 -6.508 -3.589 1.00 94.94 171 LYS A C 1
ATOM 1239 O O . LYS A 1 171 ? 21.609 -5.470 -2.971 1.00 94.94 171 LYS A O 1
ATOM 1244 N N . ALA A 1 172 ? 21.042 -7.573 -3.531 1.00 93.25 172 ALA A N 1
ATOM 1245 C CA . ALA A 1 172 ? 19.866 -7.599 -2.667 1.00 93.25 172 ALA A CA 1
ATOM 1246 C C . ALA A 1 172 ? 20.250 -7.655 -1.181 1.00 93.25 172 ALA A C 1
ATOM 1248 O O . ALA A 1 172 ? 21.314 -8.154 -0.799 1.00 93.25 172 ALA A O 1
ATOM 1249 N N . LYS A 1 173 ? 19.354 -7.139 -0.338 1.00 90.12 173 LYS A N 1
ATOM 1250 C CA . LYS A 1 173 ? 19.435 -7.287 1.116 1.00 90.12 173 LYS A CA 1
ATOM 1251 C C . LYS A 1 173 ? 18.628 -8.526 1.543 1.00 90.12 173 LYS A C 1
ATOM 1253 O O . LYS A 1 173 ? 17.533 -8.711 1.012 1.00 90.12 173 LYS A O 1
ATOM 1258 N N . PRO A 1 174 ? 19.126 -9.334 2.498 1.00 85.44 174 PRO A N 1
ATOM 1259 C CA . PRO A 1 174 ? 18.367 -10.416 3.130 1.00 85.44 174 PRO A CA 1
ATOM 1260 C C . PRO A 1 174 ? 16.987 -9.975 3.631 1.00 85.44 174 PRO A C 1
ATOM 1262 O O . PRO A 1 174 ? 16.873 -8.916 4.252 1.00 85.44 174 PRO A O 1
ATOM 1265 N N . ALA A 1 175 ? 15.963 -10.802 3.412 1.00 82.31 175 ALA A N 1
ATOM 1266 C CA . ALA A 1 175 ? 14.600 -10.570 3.888 1.00 82.31 175 ALA A CA 1
ATOM 1267 C C . ALA A 1 175 ? 13.986 -11.882 4.405 1.00 82.31 175 ALA A C 1
ATOM 1269 O O . ALA A 1 175 ? 13.944 -12.878 3.687 1.00 82.31 175 ALA A O 1
ATOM 1270 N N . THR A 1 176 ? 13.526 -11.891 5.658 1.00 80.25 176 THR A N 1
ATOM 1271 C CA . THR A 1 176 ? 13.041 -13.102 6.353 1.00 80.25 176 THR A CA 1
ATOM 1272 C C . THR A 1 176 ? 11.623 -13.516 5.958 1.00 80.25 176 THR A C 1
ATOM 1274 O O . THR A 1 176 ? 11.187 -14.618 6.266 1.00 80.25 176 THR A O 1
ATOM 1277 N N . ASN A 1 177 ? 10.886 -12.650 5.266 1.00 78.56 177 ASN A N 1
ATOM 1278 C CA . ASN A 1 177 ? 9.537 -12.924 4.776 1.00 78.56 177 ASN A CA 1
ATOM 1279 C C . ASN A 1 177 ? 9.507 -13.626 3.405 1.00 78.56 177 ASN A C 1
ATOM 1281 O O . ASN A 1 177 ? 8.433 -14.058 2.990 1.00 78.56 177 ASN A O 1
ATOM 1285 N N . ASN A 1 178 ? 10.657 -13.800 2.743 1.00 76.31 178 ASN A N 1
ATOM 1286 C CA . ASN A 1 178 ? 10.774 -14.510 1.461 1.00 76.31 178 ASN A CA 1
ATOM 1287 C C . ASN A 1 178 ? 11.051 -16.017 1.617 1.00 76.31 178 ASN A C 1
ATOM 1289 O O . ASN A 1 178 ? 11.245 -16.708 0.624 1.00 76.31 178 ASN A O 1
ATOM 1293 N N . GLY A 1 179 ? 11.040 -16.530 2.850 1.00 69.50 179 GLY A N 1
ATOM 1294 C CA . GLY A 1 179 ? 11.465 -17.885 3.193 1.00 69.50 179 GLY A CA 1
ATOM 1295 C C . GLY A 1 179 ? 12.586 -17.844 4.229 1.00 69.50 179 GLY A C 1
ATOM 1296 O O . GLY A 1 179 ? 13.362 -16.893 4.294 1.00 69.50 179 GLY A O 1
ATOM 1297 N N . ASN A 1 180 ? 12.645 -18.859 5.091 1.00 70.56 180 ASN A N 1
ATOM 1298 C CA . ASN A 1 180 ? 13.575 -18.870 6.225 1.00 70.56 180 ASN A CA 1
ATOM 1299 C C . ASN A 1 180 ? 14.935 -19.500 5.885 1.00 70.56 180 ASN A C 1
ATOM 1301 O O . ASN A 1 180 ? 15.821 -19.509 6.741 1.00 70.56 180 ASN A O 1
ATOM 1305 N N . LYS A 1 181 ? 15.113 -20.054 4.677 1.00 81.00 181 LYS A N 1
ATOM 1306 C CA . LYS A 1 181 ? 16.364 -20.697 4.261 1.00 81.00 181 LYS A CA 1
ATOM 1307 C C . LYS A 1 181 ? 17.218 -19.764 3.407 1.00 81.00 181 LYS A C 1
ATOM 1309 O O . LYS A 1 181 ? 16.727 -18.785 2.852 1.00 81.00 181 LYS A O 1
ATOM 1314 N N . ALA A 1 182 ? 18.517 -20.047 3.325 1.00 78.31 182 ALA A N 1
ATOM 1315 C CA . ALA A 1 182 ? 19.458 -19.198 2.595 1.00 78.31 182 ALA A CA 1
ATOM 1316 C C . ALA A 1 182 ? 19.185 -19.207 1.081 1.00 78.31 182 ALA A C 1
ATOM 1318 O O . ALA A 1 182 ? 19.309 -18.174 0.432 1.00 78.31 182 ALA A O 1
ATOM 1319 N N . GLU A 1 183 ? 18.766 -20.353 0.543 1.00 81.88 183 GLU A N 1
ATOM 1320 C CA . GLU A 1 183 ? 18.387 -20.541 -0.858 1.00 81.88 183 GLU A CA 1
ATOM 1321 C C . GLU A 1 183 ? 17.117 -19.779 -1.275 1.00 81.88 183 GLU A C 1
ATOM 1323 O O . GLU A 1 183 ? 16.927 -19.531 -2.463 1.00 81.88 183 GLU A O 1
ATOM 1328 N N . ASP A 1 184 ? 16.285 -19.361 -0.315 1.00 79.94 184 ASP A N 1
ATOM 1329 C CA . ASP A 1 184 ? 15.046 -18.616 -0.573 1.00 79.94 184 ASP A CA 1
ATOM 1330 C C . ASP A 1 184 ? 15.283 -17.092 -0.668 1.00 79.94 184 ASP A C 1
ATOM 1332 O O . ASP A 1 184 ? 14.395 -16.328 -1.057 1.00 79.94 184 ASP A O 1
ATOM 1336 N N . GLN A 1 185 ? 16.478 -16.616 -0.298 1.00 85.00 185 GLN A N 1
ATOM 1337 C CA . GLN A 1 185 ? 16.776 -15.186 -0.237 1.00 85.00 185 GLN A CA 1
ATOM 1338 C C . GLN A 1 185 ? 17.259 -14.642 -1.589 1.00 85.00 185 GLN A C 1
ATOM 1340 O O . GLN A 1 185 ? 18.120 -15.245 -2.234 1.00 85.00 185 GLN A O 1
ATOM 1345 N N . PRO A 1 186 ? 16.777 -13.461 -2.017 1.00 88.94 186 PRO A N 1
ATOM 1346 C CA . PRO A 1 186 ? 17.220 -12.864 -3.269 1.00 88.94 186 PRO A CA 1
ATOM 1347 C C . PRO A 1 186 ? 18.704 -12.478 -3.200 1.00 88.94 186 PRO A C 1
ATOM 1349 O O . PRO A 1 186 ? 19.172 -11.919 -2.209 1.00 88.94 186 PRO A O 1
ATOM 1352 N N . THR A 1 187 ? 19.441 -12.715 -4.287 1.00 91.38 187 THR A N 1
ATOM 1353 C CA . THR A 1 187 ? 20.852 -12.303 -4.429 1.00 91.38 187 THR A CA 1
ATOM 1354 C C . THR A 1 187 ? 21.008 -10.943 -5.108 1.00 91.38 187 THR A C 1
ATOM 1356 O O . THR A 1 187 ? 21.994 -10.234 -4.890 1.00 91.38 187 THR A O 1
ATOM 1359 N N . THR A 1 188 ? 20.022 -10.555 -5.917 1.00 93.81 188 THR A N 1
ATOM 1360 C CA . THR A 1 188 ? 20.056 -9.374 -6.786 1.00 93.81 188 THR A CA 1
ATOM 1361 C C . THR A 1 188 ? 18.772 -8.570 -6.629 1.00 93.81 188 THR A C 1
ATOM 1363 O O . THR A 1 188 ? 17.693 -9.139 -6.488 1.00 93.81 188 THR A O 1
ATOM 1366 N N . ALA A 1 189 ? 18.892 -7.246 -6.646 1.00 94.31 189 ALA A N 1
ATOM 1367 C CA . ALA A 1 189 ? 17.784 -6.302 -6.640 1.00 94.31 189 ALA A CA 1
ATOM 1368 C C . ALA A 1 189 ? 17.828 -5.429 -7.898 1.00 94.31 189 ALA A C 1
ATOM 1370 O O . ALA A 1 189 ? 18.907 -5.107 -8.402 1.00 94.31 189 ALA A O 1
ATOM 1371 N N . LEU A 1 190 ? 16.654 -5.024 -8.384 1.00 95.12 190 LEU A N 1
ATOM 1372 C CA . LEU A 1 190 ? 16.531 -3.995 -9.409 1.00 95.12 190 LEU A CA 1
ATOM 1373 C C . LEU A 1 190 ? 16.399 -2.633 -8.723 1.00 95.12 190 LEU A C 1
ATOM 1375 O O . LEU A 1 190 ? 15.435 -2.392 -7.999 1.00 95.12 190 LEU A O 1
ATOM 1379 N N . ASN A 1 191 ? 17.358 -1.743 -8.960 1.00 92.81 191 ASN A N 1
ATOM 1380 C CA . ASN A 1 191 ? 17.251 -0.349 -8.555 1.00 92.81 191 ASN A CA 1
ATOM 1381 C C . ASN A 1 191 ? 16.574 0.443 -9.680 1.00 92.81 191 ASN A C 1
ATOM 1383 O O . ASN A 1 191 ? 17.088 0.494 -10.800 1.00 92.81 191 ASN A O 1
ATOM 1387 N N . VAL A 1 192 ? 15.434 1.052 -9.350 1.00 94.12 192 VAL A N 1
ATOM 1388 C CA . VAL A 1 192 ? 14.694 1.987 -10.203 1.00 94.12 192 VAL A CA 1
ATOM 1389 C C . VAL A 1 192 ? 14.743 3.357 -9.527 1.00 94.12 192 VAL A C 1
ATOM 1391 O O . VAL A 1 192 ? 13.923 3.692 -8.670 1.00 94.12 192 VAL A O 1
ATOM 1394 N N . SER A 1 193 ? 15.755 4.143 -9.875 1.00 92.19 193 SER A N 1
ATOM 1395 C CA . SER A 1 193 ? 15.973 5.491 -9.337 1.00 92.19 193 SER A CA 1
ATOM 1396 C C . SER A 1 193 ? 16.174 6.475 -10.472 1.00 92.19 193 SER A C 1
ATOM 1398 O O . SER A 1 193 ? 16.515 6.098 -11.590 1.00 92.19 193 SER A O 1
ATOM 1400 N N . SER A 1 194 ? 15.941 7.753 -10.213 1.00 90.81 194 SER A N 1
ATOM 1401 C CA . SER A 1 194 ? 16.298 8.783 -11.174 1.00 90.81 194 SER A CA 1
ATOM 1402 C C . SER A 1 194 ? 17.820 8.857 -11.278 1.00 90.81 194 SER A C 1
ATOM 1404 O O . SER A 1 194 ? 18.546 8.467 -10.363 1.00 90.81 194 SER A O 1
ATOM 1406 N N . SER A 1 195 ? 18.334 9.370 -12.392 1.00 86.81 195 SER A N 1
ATOM 1407 C CA . SER A 1 195 ? 19.775 9.461 -12.640 1.00 86.81 195 SER A CA 1
ATOM 1408 C C . SER A 1 195 ? 20.516 10.340 -11.621 1.00 86.81 195 SER A C 1
ATOM 1410 O O . SER A 1 195 ? 21.736 10.260 -11.521 1.00 86.81 195 SER A O 1
ATOM 1412 N N . ASP A 1 196 ? 19.796 11.176 -10.865 1.00 86.00 196 ASP A N 1
ATOM 1413 C CA . ASP A 1 196 ? 20.307 11.968 -9.738 1.00 86.00 196 ASP A CA 1
ATOM 1414 C C . ASP A 1 196 ? 20.234 11.233 -8.378 1.00 86.00 196 ASP A C 1
ATOM 1416 O O . ASP A 1 196 ? 20.552 11.815 -7.342 1.00 86.00 196 ASP A O 1
ATOM 1420 N N . GLY A 1 197 ? 19.843 9.955 -8.370 1.00 85.56 197 GLY A N 1
ATOM 1421 C CA . GLY A 1 197 ? 19.848 9.069 -7.204 1.00 85.56 197 GLY A CA 1
ATOM 1422 C C . GLY A 1 197 ? 18.612 9.152 -6.307 1.00 85.56 197 GLY A C 1
ATOM 1423 O O . GLY A 1 197 ? 18.614 8.557 -5.228 1.00 85.56 197 GLY A O 1
ATOM 1424 N N . LYS A 1 198 ? 17.559 9.872 -6.711 1.00 89.38 198 LYS A N 1
ATOM 1425 C CA . LYS A 1 198 ? 16.318 9.977 -5.928 1.00 89.38 198 LYS A CA 1
ATOM 1426 C C . LYS A 1 198 ? 15.369 8.797 -6.204 1.00 89.38 198 LYS A C 1
ATOM 1428 O O . LYS A 1 198 ? 15.432 8.178 -7.272 1.00 89.38 198 LYS A O 1
ATOM 1433 N N . PRO A 1 199 ? 14.471 8.467 -5.257 1.00 91.50 199 PRO A N 1
ATOM 1434 C CA . PRO A 1 199 ? 13.408 7.498 -5.498 1.00 91.50 199 PRO A CA 1
ATOM 1435 C C . PRO A 1 199 ? 12.508 7.920 -6.662 1.00 91.50 199 PRO A C 1
ATOM 1437 O O . PRO A 1 199 ? 12.222 9.104 -6.838 1.00 91.50 199 PRO A O 1
ATOM 1440 N N . THR A 1 200 ? 12.027 6.938 -7.422 1.00 91.38 200 THR A N 1
ATOM 1441 C CA . THR A 1 200 ? 11.072 7.149 -8.519 1.00 91.38 200 THR A CA 1
ATOM 1442 C C . THR A 1 200 ? 9.716 6.549 -8.181 1.00 91.38 200 THR A C 1
ATOM 1444 O O . THR A 1 200 ? 9.583 5.747 -7.255 1.00 91.38 200 THR A O 1
ATOM 1447 N N . GLN A 1 201 ? 8.692 6.960 -8.925 1.00 91.81 201 GLN A N 1
ATOM 1448 C CA . GLN A 1 201 ? 7.360 6.374 -8.834 1.00 91.81 201 GLN A CA 1
ATOM 1449 C C . GLN A 1 201 ? 7.207 5.289 -9.898 1.00 91.81 201 GLN A C 1
ATOM 1451 O O . GLN A 1 201 ? 7.531 5.513 -11.063 1.00 91.81 201 GLN A O 1
ATOM 1456 N N . ILE A 1 202 ? 6.666 4.138 -9.503 1.00 93.12 202 ILE A N 1
ATOM 1457 C CA . ILE A 1 202 ? 6.218 3.101 -10.433 1.00 93.12 202 ILE A CA 1
ATOM 1458 C C . ILE A 1 202 ? 4.698 3.208 -10.509 1.00 93.12 202 ILE A C 1
ATOM 1460 O O . ILE A 1 202 ? 3.994 2.886 -9.551 1.00 93.12 202 ILE A O 1
ATOM 1464 N N . THR A 1 203 ? 4.192 3.709 -11.630 1.00 90.75 203 THR A N 1
ATOM 1465 C CA . THR A 1 203 ? 2.754 3.830 -11.882 1.00 90.75 203 THR A CA 1
ATOM 1466 C C . THR A 1 203 ? 2.253 2.627 -12.684 1.00 90.75 203 THR A C 1
ATOM 1468 O O . THR A 1 203 ? 3.016 1.982 -13.401 1.00 90.75 203 THR A O 1
ATOM 1471 N N . GLY A 1 204 ? 0.968 2.286 -12.537 1.00 93.75 204 GLY A N 1
ATOM 1472 C CA . GLY A 1 204 ? 0.356 1.170 -13.273 1.00 93.75 204 GLY A CA 1
ATOM 1473 C C . GLY A 1 204 ? 0.663 -0.230 -12.725 1.00 93.75 204 GLY A C 1
ATOM 1474 O O . GLY A 1 204 ? 0.488 -1.210 -13.443 1.00 93.75 204 GLY A O 1
ATOM 1475 N N . VAL A 1 205 ? 1.102 -0.348 -11.466 1.00 95.75 205 VAL A N 1
ATOM 1476 C CA . VAL A 1 205 ? 1.251 -1.652 -10.797 1.00 95.75 205 VAL A CA 1
ATOM 1477 C C . VAL A 1 205 ? -0.135 -2.253 -10.540 1.00 95.75 205 VAL A C 1
ATOM 1479 O O . VAL A 1 205 ? -0.954 -1.649 -9.848 1.00 95.75 205 VAL A O 1
ATOM 1482 N N . GLY A 1 206 ? -0.396 -3.433 -11.106 1.00 93.50 206 GLY A N 1
ATOM 1483 C CA . GLY A 1 206 ? -1.625 -4.195 -10.876 1.00 93.50 206 GLY A CA 1
ATOM 1484 C C . GLY A 1 206 ? -1.537 -5.070 -9.625 1.00 93.50 206 GLY A C 1
ATOM 1485 O O . GLY A 1 206 ? -0.470 -5.594 -9.311 1.00 93.50 206 GLY A O 1
ATOM 1486 N N . SER A 1 207 ? -2.662 -5.237 -8.925 1.00 93.56 207 SER A N 1
ATOM 1487 C CA . SER A 1 207 ? -2.741 -6.143 -7.775 1.00 93.56 207 SER A CA 1
ATOM 1488 C C . SER A 1 207 ? -2.732 -7.603 -8.222 1.00 93.56 207 SER A C 1
ATOM 1490 O O . SER A 1 207 ? -3.327 -7.962 -9.238 1.00 93.56 207 SER A O 1
ATOM 1492 N N . THR A 1 208 ? -2.081 -8.451 -7.427 1.00 91.44 208 THR A N 1
ATOM 1493 C CA . THR A 1 208 ? -2.161 -9.915 -7.530 1.00 91.44 208 THR A CA 1
ATOM 1494 C C . THR A 1 208 ? -3.009 -10.534 -6.416 1.00 91.44 208 THR A C 1
ATOM 1496 O O . THR A 1 208 ? -3.013 -11.755 -6.264 1.00 91.44 208 THR A O 1
ATOM 1499 N N . LEU A 1 209 ? -3.651 -9.715 -5.581 1.00 92.06 209 LEU A N 1
ATOM 1500 C CA . LEU A 1 209 ? -4.489 -10.157 -4.473 1.00 92.06 209 LEU A CA 1
ATOM 1501 C C . LEU A 1 209 ? -5.959 -10.118 -4.877 1.00 92.06 209 LEU A C 1
ATOM 1503 O O . LEU A 1 209 ? -6.430 -9.191 -5.535 1.00 92.06 209 LEU A O 1
ATOM 1507 N N . ASN A 1 210 ? -6.694 -11.134 -4.437 1.00 90.56 210 ASN A N 1
ATOM 1508 C CA . ASN A 1 210 ? -8.143 -11.141 -4.544 1.00 90.56 210 ASN A CA 1
ATOM 1509 C C . ASN A 1 210 ? -8.755 -10.402 -3.355 1.00 90.56 210 ASN A C 1
ATOM 1511 O O . ASN A 1 210 ? -8.146 -10.267 -2.292 1.00 90.56 210 ASN A O 1
ATOM 1515 N N . VAL A 1 211 ? -10.003 -9.979 -3.519 1.00 92.56 211 VAL A N 1
ATOM 1516 C CA . VAL A 1 211 ? -10.841 -9.549 -2.404 1.00 92.56 211 VAL A CA 1
ATOM 1517 C C . VAL A 1 211 ? -11.944 -10.564 -2.155 1.00 92.56 211 VAL A C 1
ATOM 1519 O O . VAL A 1 211 ? -12.426 -11.229 -3.072 1.00 92.56 211 VAL A O 1
ATOM 1522 N N . LYS A 1 212 ? -12.360 -10.663 -0.899 1.00 92.12 212 LYS A N 1
ATOM 1523 C CA . LYS A 1 212 ? -13.481 -11.467 -0.450 1.00 92.12 212 LYS A CA 1
ATOM 1524 C C . LYS A 1 212 ? -14.596 -10.541 0.049 1.00 92.12 212 LYS A C 1
ATOM 1526 O O . LYS A 1 212 ? -14.341 -9.736 0.952 1.00 92.12 212 LYS A O 1
ATOM 1531 N N . PRO A 1 213 ? -15.824 -10.658 -0.485 1.00 94.75 213 PRO A N 1
ATOM 1532 C CA . PRO A 1 213 ? -16.965 -9.946 0.066 1.00 94.75 213 PRO A CA 1
ATOM 1533 C C . PRO A 1 213 ? -17.292 -10.480 1.463 1.00 94.75 213 PRO A C 1
ATOM 1535 O O . PRO A 1 213 ? -17.215 -11.686 1.717 1.00 94.75 213 PRO A O 1
ATOM 1538 N N . VAL A 1 214 ? -17.666 -9.577 2.363 1.00 94.94 214 VAL A N 1
ATOM 1539 C CA . VAL A 1 214 ? -18.025 -9.883 3.749 1.00 94.94 214 VAL A CA 1
ATOM 1540 C C . VAL A 1 214 ? -19.494 -9.552 3.972 1.00 94.94 214 VAL A C 1
ATOM 1542 O O . VAL A 1 214 ? -19.941 -8.451 3.658 1.00 94.94 214 VAL A O 1
ATOM 1545 N N . ASP A 1 215 ? -20.247 -10.501 4.522 1.00 94.06 215 ASP A N 1
ATOM 1546 C CA . ASP A 1 215 ? -21.630 -10.258 4.932 1.00 94.06 215 ASP A CA 1
ATOM 1547 C C . ASP A 1 215 ? -21.639 -9.347 6.175 1.00 94.06 215 ASP A C 1
ATOM 1549 O O . ASP A 1 215 ? -20.918 -9.602 7.143 1.00 94.06 215 ASP A O 1
ATOM 1553 N N . THR A 1 216 ? -22.448 -8.283 6.160 1.00 95.31 216 THR A N 1
ATOM 1554 C CA . THR A 1 216 ? -22.571 -7.329 7.280 1.00 95.31 216 THR A CA 1
ATOM 1555 C C . THR A 1 216 ? -24.020 -7.170 7.723 1.00 95.31 216 THR A C 1
ATOM 1557 O O . THR A 1 216 ? -24.944 -7.512 6.993 1.00 95.31 216 THR A O 1
ATOM 1560 N N . ASN A 1 217 ? -24.228 -6.673 8.938 1.00 94.81 217 ASN A N 1
ATOM 1561 C CA . ASN A 1 217 ? -25.530 -6.450 9.555 1.00 94.81 217 ASN A CA 1
ATOM 1562 C C . ASN A 1 217 ? -25.487 -5.263 10.549 1.00 94.81 217 ASN A C 1
ATOM 1564 O O . ASN A 1 217 ? -25.698 -5.459 11.750 1.00 94.81 217 ASN A O 1
ATOM 1568 N N . PRO A 1 218 ? -25.171 -4.029 10.106 1.00 90.62 218 PRO A N 1
ATOM 1569 C CA . PRO A 1 218 ? -24.926 -2.912 11.021 1.00 90.62 218 PRO A CA 1
ATOM 1570 C C . PRO A 1 218 ? -26.188 -2.394 11.730 1.00 90.62 218 PRO A C 1
ATOM 1572 O O . PRO A 1 218 ? -26.122 -1.963 12.877 1.00 90.62 218 PRO A O 1
ATOM 1575 N N . ASN A 1 219 ? -27.348 -2.480 11.073 1.00 87.25 219 ASN A N 1
ATOM 1576 C CA . ASN A 1 219 ? -28.621 -1.933 11.564 1.00 87.25 219 ASN A CA 1
ATOM 1577 C C . ASN A 1 219 ? -29.701 -3.017 11.735 1.00 87.25 219 ASN A C 1
ATOM 1579 O O . ASN A 1 219 ? -30.886 -2.752 11.545 1.00 87.25 219 ASN A O 1
ATOM 1583 N N . GLY A 1 220 ? -29.301 -4.266 11.995 1.00 85.38 220 GLY A N 1
ATOM 1584 C CA . GLY A 1 220 ? -30.229 -5.405 12.052 1.00 85.38 220 GLY A CA 1
ATOM 1585 C C . GLY A 1 220 ? -30.819 -5.812 10.691 1.00 85.38 220 GLY A C 1
ATOM 1586 O O . GLY A 1 220 ? -31.688 -6.678 10.638 1.00 85.38 220 GLY A O 1
ATOM 1587 N N . THR A 1 221 ? -30.344 -5.203 9.598 1.00 88.62 221 THR A N 1
ATOM 1588 C CA . THR A 1 221 ? -30.631 -5.606 8.217 1.00 88.62 221 THR A CA 1
ATOM 1589 C C . THR A 1 221 ? -29.350 -6.125 7.552 1.00 88.62 221 THR A C 1
ATOM 1591 O O . THR A 1 221 ? -28.384 -5.360 7.458 1.00 88.62 221 THR A O 1
ATOM 1594 N N . PRO A 1 222 ? -29.322 -7.382 7.069 1.00 91.75 222 PRO A N 1
ATOM 1595 C CA . PRO A 1 222 ? -28.159 -7.931 6.382 1.00 91.75 222 PRO A CA 1
ATOM 1596 C C . PRO A 1 222 ? -27.855 -7.226 5.053 1.00 91.75 222 PRO A C 1
ATOM 1598 O O . PRO A 1 222 ? -28.731 -7.084 4.198 1.00 91.75 222 PRO A O 1
ATOM 1601 N N . THR A 1 223 ? -26.593 -6.866 4.838 1.00 92.56 223 THR A N 1
ATOM 1602 C CA . THR A 1 223 ? -26.067 -6.450 3.534 1.00 92.56 223 THR A CA 1
ATOM 1603 C C . THR A 1 223 ? -25.654 -7.694 2.755 1.00 92.56 223 THR A C 1
ATOM 1605 O O . THR A 1 223 ? -24.794 -8.455 3.201 1.00 92.56 223 THR A O 1
ATOM 1608 N N . THR A 1 224 ? -26.251 -7.910 1.582 1.00 86.94 224 THR A N 1
ATOM 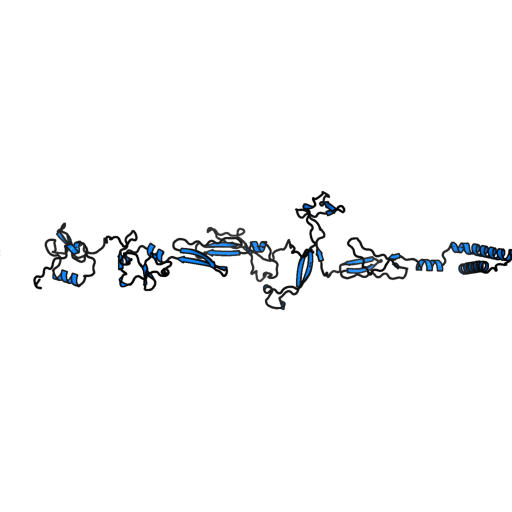1609 C CA . THR A 1 224 ? -26.006 -9.093 0.740 1.00 86.94 224 THR A CA 1
ATOM 1610 C C . THR A 1 224 ? -25.683 -8.698 -0.704 1.00 86.94 224 THR A C 1
ATOM 1612 O O . THR A 1 224 ? -25.843 -7.540 -1.094 1.00 86.94 224 THR A O 1
ATOM 1615 N N . GLY A 1 225 ? -25.191 -9.653 -1.500 1.00 88.56 225 GLY A N 1
ATOM 1616 C CA . GLY A 1 225 ? -24.897 -9.432 -2.920 1.00 88.56 225 GLY A CA 1
ATOM 1617 C C . GLY A 1 225 ? -23.762 -8.430 -3.152 1.00 88.56 225 GLY A C 1
ATOM 1618 O O . GLY A 1 225 ? -22.730 -8.500 -2.479 1.00 88.56 225 GLY A O 1
ATOM 1619 N N . ASP A 1 226 ? -23.963 -7.518 -4.102 1.00 89.69 226 ASP A N 1
ATOM 1620 C CA . ASP A 1 226 ? -22.942 -6.575 -4.585 1.00 89.69 226 ASP A CA 1
ATOM 1621 C C . ASP A 1 226 ? -22.690 -5.396 -3.635 1.00 89.69 226 ASP A C 1
ATOM 1623 O O . ASP A 1 226 ? -21.674 -4.716 -3.739 1.00 89.69 226 ASP A O 1
ATOM 1627 N N . ALA A 1 227 ? -23.589 -5.161 -2.674 1.00 91.19 227 ALA A N 1
ATOM 1628 C CA . ALA A 1 227 ? -23.433 -4.103 -1.676 1.00 91.19 227 ALA A CA 1
ATOM 1629 C C . ALA A 1 227 ? -22.445 -4.472 -0.552 1.00 91.19 227 ALA A C 1
ATOM 1631 O O . ALA A 1 227 ? -22.135 -3.638 0.299 1.00 91.19 227 ALA A O 1
ATOM 1632 N N . ARG A 1 228 ? -21.969 -5.725 -0.516 1.00 94.88 228 ARG A N 1
ATOM 1633 C CA . ARG A 1 228 ? -21.064 -6.208 0.529 1.00 94.88 228 ARG A CA 1
ATOM 1634 C C . ARG A 1 228 ? -19.718 -5.493 0.460 1.00 94.88 228 ARG A C 1
ATOM 1636 O O . ARG A 1 228 ? -19.125 -5.411 -0.619 1.00 94.88 228 ARG A O 1
ATOM 1643 N N . PRO A 1 229 ? -19.180 -5.023 1.596 1.00 95.31 229 PRO A N 1
ATOM 1644 C CA . PRO A 1 229 ? -17.819 -4.533 1.614 1.00 95.31 229 PRO A CA 1
ATOM 1645 C C . PRO A 1 229 ? -16.840 -5.674 1.337 1.00 95.31 229 PRO A C 1
ATOM 1647 O O . PRO A 1 229 ? -17.048 -6.827 1.717 1.00 95.31 229 PRO A O 1
ATOM 1650 N N . ASN A 1 230 ? -15.732 -5.315 0.704 1.00 95.62 230 ASN A N 1
ATOM 1651 C CA . ASN A 1 230 ? -14.649 -6.228 0.384 1.00 95.62 230 ASN A CA 1
ATOM 1652 C C . ASN A 1 230 ? -13.507 -6.099 1.394 1.00 95.62 230 ASN A C 1
ATOM 1654 O O . ASN A 1 230 ? -13.115 -4.978 1.743 1.00 95.62 230 ASN A O 1
ATOM 1658 N N . LEU A 1 231 ? -12.954 -7.242 1.802 1.00 96.62 231 LEU A N 1
ATOM 1659 C CA . LEU A 1 231 ? -11.660 -7.338 2.473 1.00 96.62 231 LEU A CA 1
ATOM 1660 C C . LEU A 1 231 ? -10.669 -8.096 1.591 1.00 96.62 231 LEU A C 1
ATOM 1662 O O . LEU A 1 231 ? -11.061 -8.988 0.847 1.00 96.62 231 LEU A O 1
ATOM 1666 N N . VAL A 1 232 ? -9.389 -7.750 1.654 1.00 95.69 232 VAL A N 1
ATOM 1667 C CA . VAL A 1 232 ? -8.350 -8.457 0.899 1.00 95.69 232 VAL A CA 1
ATOM 1668 C C . VAL A 1 232 ? -8.177 -9.894 1.408 1.00 95.69 232 VAL A C 1
ATOM 1670 O O . VAL A 1 232 ? -8.227 -10.153 2.611 1.00 95.69 232 VAL A O 1
ATOM 1673 N N . ASP A 1 233 ? -7.981 -10.837 0.488 1.00 92.19 233 ASP A N 1
ATOM 1674 C CA . ASP A 1 233 ? -7.719 -12.242 0.794 1.00 92.19 233 ASP A CA 1
ATOM 1675 C C . ASP A 1 233 ? -6.209 -12.515 0.793 1.00 92.19 233 ASP A C 1
ATOM 1677 O O . ASP A 1 233 ? -5.567 -12.591 -0.254 1.00 92.19 233 ASP A O 1
ATOM 1681 N N . LEU A 1 234 ? -5.644 -12.667 1.993 1.00 91.56 234 LEU A N 1
ATOM 1682 C CA . LEU A 1 234 ? -4.227 -12.989 2.198 1.00 91.56 234 LEU A CA 1
ATOM 1683 C C . LEU A 1 234 ? -3.950 -14.498 2.291 1.00 91.56 234 LEU A C 1
ATOM 1685 O O . LEU A 1 234 ? -2.795 -14.896 2.445 1.00 91.56 234 LEU A O 1
ATOM 1689 N N . VAL A 1 235 ? -4.984 -15.340 2.228 1.00 87.12 235 VAL A N 1
ATOM 1690 C CA . VAL A 1 235 ? -4.851 -16.801 2.303 1.00 87.12 235 VAL A CA 1
ATOM 1691 C C . VAL A 1 235 ? -4.800 -17.388 0.894 1.00 87.12 235 VAL A C 1
ATOM 1693 O O . VAL A 1 235 ? -3.939 -18.222 0.602 1.00 87.12 235 VAL A O 1
ATOM 1696 N N . GLY A 1 236 ? -5.682 -16.917 0.011 1.00 84.75 236 GLY A N 1
ATOM 1697 C CA . GLY A 1 236 ? -5.889 -17.488 -1.316 1.00 84.75 236 GLY A CA 1
ATOM 1698 C C . GLY A 1 236 ? -6.553 -18.866 -1.258 1.00 84.75 236 GLY A C 1
ATOM 1699 O O . GLY A 1 236 ? -7.059 -19.307 -0.225 1.00 84.75 236 GLY A O 1
ATOM 1700 N N . THR A 1 237 ? -6.549 -19.576 -2.386 1.00 83.69 237 THR A N 1
ATOM 1701 C CA . THR A 1 237 ? -7.091 -20.943 -2.490 1.00 83.69 237 THR A CA 1
ATOM 1702 C C . THR A 1 237 ? -5.997 -21.940 -2.863 1.00 83.69 237 THR A C 1
ATOM 1704 O O . THR A 1 237 ? -4.889 -21.554 -3.230 1.00 83.69 237 THR A O 1
ATOM 1707 N N . LYS A 1 238 ? -6.295 -23.245 -2.800 1.00 87.00 238 LYS A N 1
ATOM 1708 C CA . LYS A 1 238 ? -5.364 -24.285 -3.270 1.00 87.00 238 LYS A CA 1
ATOM 1709 C C . LYS A 1 238 ? -5.006 -24.112 -4.753 1.00 87.00 238 LYS A C 1
ATOM 1711 O O . LYS A 1 238 ? -3.858 -24.350 -5.116 1.00 87.00 238 LYS A O 1
ATOM 1716 N N . ASP A 1 239 ? -5.975 -23.699 -5.568 1.00 85.75 239 ASP A N 1
ATOM 1717 C CA . ASP A 1 239 ? -5.820 -23.555 -7.021 1.00 85.75 239 ASP A CA 1
ATOM 1718 C C . ASP A 1 239 ? -5.292 -22.165 -7.421 1.00 85.75 239 ASP A C 1
ATOM 1720 O O . ASP A 1 239 ? -4.745 -21.996 -8.507 1.00 85.75 239 ASP A O 1
ATOM 1724 N N . ALA A 1 240 ? -5.407 -21.179 -6.526 1.00 81.94 240 ALA A N 1
ATOM 1725 C CA . ALA A 1 240 ? -4.885 -19.824 -6.690 1.00 81.94 240 ALA A CA 1
ATOM 1726 C C . ALA A 1 240 ? -4.291 -19.305 -5.362 1.00 81.94 240 ALA A C 1
ATOM 1728 O O . ALA A 1 240 ? -4.935 -18.513 -4.662 1.00 81.94 240 ALA A O 1
ATOM 1729 N N . PRO A 1 241 ? -3.092 -19.775 -4.968 1.00 86.81 241 PRO A N 1
ATOM 1730 C CA . PRO A 1 241 ? -2.423 -19.308 -3.761 1.00 86.81 241 PRO A CA 1
ATOM 1731 C C . PRO A 1 241 ? -1.903 -17.876 -3.934 1.00 86.81 241 PRO A C 1
ATOM 1733 O O . PRO A 1 241 ? -1.520 -17.462 -5.029 1.00 86.81 241 PRO A O 1
ATOM 1736 N N . VAL A 1 242 ? -1.830 -17.127 -2.833 1.00 88.94 242 VAL A N 1
ATOM 1737 C CA . VAL A 1 242 ? -1.260 -15.773 -2.835 1.00 88.94 242 VAL A CA 1
ATOM 1738 C C . VAL A 1 242 ? 0.242 -15.815 -3.130 1.00 88.94 242 VAL A C 1
ATOM 1740 O O . VAL A 1 242 ? 1.007 -16.509 -2.454 1.00 88.94 242 VAL A O 1
ATOM 1743 N N . ASN A 1 243 ? 0.685 -15.010 -4.100 1.00 88.25 243 ASN A N 1
ATOM 1744 C CA . ASN A 1 243 ? 2.105 -14.758 -4.327 1.00 88.25 243 ASN A CA 1
ATOM 1745 C C . ASN A 1 243 ? 2.648 -13.789 -3.265 1.00 88.25 243 ASN A C 1
ATOM 1747 O O . ASN A 1 243 ? 2.456 -12.579 -3.355 1.00 88.25 243 ASN A O 1
ATOM 1751 N N . LYS A 1 244 ? 3.372 -14.324 -2.279 1.00 86.44 244 LYS A N 1
ATOM 1752 C CA . LYS A 1 244 ? 3.946 -13.552 -1.160 1.00 86.44 244 LYS A CA 1
ATOM 1753 C C . LYS A 1 244 ? 5.029 -12.548 -1.575 1.00 86.44 244 LYS A C 1
ATOM 1755 O O . LYS A 1 244 ? 5.331 -11.648 -0.802 1.00 86.44 244 LYS A O 1
ATOM 1760 N N . ASN A 1 245 ? 5.588 -12.696 -2.778 1.00 86.44 245 ASN A N 1
ATOM 1761 C CA . ASN A 1 245 ? 6.670 -11.856 -3.296 1.00 86.44 245 ASN A CA 1
ATOM 1762 C C . ASN A 1 245 ? 6.168 -10.778 -4.275 1.00 86.44 245 ASN A C 1
ATOM 1764 O O . ASN A 1 245 ? 6.977 -10.083 -4.889 1.00 86.44 245 ASN A O 1
ATOM 1768 N N . ALA A 1 246 ? 4.852 -10.659 -4.468 1.00 91.00 246 ALA A N 1
ATOM 1769 C CA . ALA A 1 246 ? 4.265 -9.630 -5.316 1.00 91.00 246 ALA A CA 1
ATOM 1770 C C . ALA A 1 246 ? 4.215 -8.264 -4.611 1.00 91.00 246 ALA A C 1
ATOM 1772 O O . ALA A 1 246 ? 4.168 -8.172 -3.384 1.00 91.00 246 ALA A O 1
ATOM 1773 N N . ALA A 1 247 ? 4.197 -7.191 -5.402 1.00 93.31 247 ALA A N 1
ATOM 1774 C CA . ALA A 1 247 ? 3.986 -5.846 -4.884 1.00 93.31 247 ALA A CA 1
ATOM 1775 C C . ALA A 1 247 ? 2.511 -5.647 -4.498 1.00 93.31 247 ALA A C 1
ATOM 1777 O O . ALA A 1 247 ? 1.619 -5.924 -5.298 1.00 93.31 247 ALA A O 1
ATOM 1778 N N . ALA A 1 248 ? 2.262 -5.124 -3.297 1.00 94.81 248 ALA A N 1
ATOM 1779 C CA . ALA A 1 248 ? 0.936 -4.655 -2.910 1.00 94.81 248 ALA A CA 1
ATOM 1780 C C . ALA A 1 248 ? 0.652 -3.279 -3.530 1.00 94.81 248 ALA A C 1
ATOM 1782 O O . ALA A 1 248 ? 1.529 -2.417 -3.619 1.00 94.81 248 ALA A O 1
ATOM 1783 N N . THR A 1 249 ? -0.595 -3.062 -3.924 1.00 95.94 249 THR A N 1
ATOM 1784 C CA . THR A 1 249 ? -1.102 -1.802 -4.466 1.00 95.94 249 THR A CA 1
ATOM 1785 C C . THR A 1 249 ? -1.854 -1.002 -3.405 1.00 95.94 249 THR A C 1
ATOM 1787 O O . THR A 1 249 ? -2.279 -1.524 -2.374 1.00 95.94 249 THR A O 1
ATOM 1790 N N . VAL A 1 250 ? -2.098 0.284 -3.676 1.00 95.69 250 VAL A N 1
ATOM 1791 C CA . VAL A 1 250 ? -2.969 1.115 -2.823 1.00 95.69 250 VAL A CA 1
ATOM 1792 C C . VAL A 1 250 ? -4.388 0.535 -2.739 1.00 95.69 250 VAL A C 1
ATOM 1794 O O . VAL A 1 250 ? -5.007 0.605 -1.679 1.00 95.69 250 VAL A O 1
ATOM 1797 N N . GLY A 1 251 ? -4.884 -0.087 -3.816 1.00 95.50 251 GLY A N 1
ATOM 1798 C CA . GLY A 1 251 ? -6.188 -0.756 -3.831 1.00 95.50 251 GLY A CA 1
ATOM 1799 C C . GLY A 1 251 ? -6.270 -1.941 -2.864 1.00 95.50 251 GLY A C 1
ATOM 1800 O O . GLY A 1 251 ? -7.310 -2.154 -2.240 1.00 95.50 251 GLY A O 1
ATOM 1801 N N . ASP A 1 252 ? -5.164 -2.661 -2.659 1.00 96.25 252 ASP A N 1
ATOM 1802 C CA . ASP A 1 252 ? -5.092 -3.733 -1.659 1.00 96.25 252 ASP A CA 1
ATOM 1803 C C . ASP A 1 252 ? -5.202 -3.157 -0.246 1.00 96.25 252 ASP A C 1
ATOM 1805 O O . ASP A 1 252 ? -6.001 -3.627 0.564 1.00 96.25 252 ASP A O 1
ATOM 1809 N N . LEU A 1 253 ? -4.474 -2.069 0.030 1.00 96.69 253 LEU A N 1
ATOM 1810 C CA . LEU A 1 253 ? -4.502 -1.381 1.325 1.00 96.69 253 LEU A CA 1
ATOM 1811 C C . LEU A 1 253 ? -5.882 -0.784 1.647 1.00 96.69 253 LEU A C 1
ATOM 1813 O O . LEU A 1 253 ? -6.307 -0.819 2.800 1.00 96.69 253 LEU A O 1
ATOM 1817 N N . GLN A 1 254 ? -6.618 -0.291 0.645 1.00 96.50 254 GLN A N 1
ATOM 1818 C CA . GLN A 1 254 ? -8.006 0.177 0.800 1.00 96.50 254 GLN A CA 1
ATOM 1819 C C . GLN A 1 254 ? -8.983 -0.938 1.210 1.00 96.50 254 GLN A C 1
ATOM 1821 O O . GLN A 1 254 ? -10.070 -0.666 1.730 1.00 96.50 254 GLN A O 1
ATOM 1826 N N . ASN A 1 255 ? -8.616 -2.198 0.975 1.00 96.56 255 ASN A N 1
ATOM 1827 C CA . ASN A 1 255 ? -9.400 -3.369 1.351 1.00 96.56 255 ASN A CA 1
ATOM 1828 C C . ASN A 1 255 ? -8.777 -4.152 2.517 1.00 96.56 255 ASN A C 1
ATOM 1830 O O . ASN A 1 255 ? -9.303 -5.191 2.900 1.00 96.56 255 ASN A O 1
ATOM 1834 N N . MET A 1 256 ? -7.714 -3.648 3.147 1.00 97.19 256 MET A N 1
ATOM 1835 C CA . MET A 1 256 ? -7.236 -4.185 4.420 1.00 97.19 256 MET A CA 1
ATOM 1836 C C . MET A 1 256 ? -8.219 -3.844 5.544 1.00 97.19 256 MET A C 1
ATOM 1838 O O . MET A 1 256 ? -8.667 -2.703 5.686 1.00 97.19 256 MET A O 1
ATOM 1842 N N . GLY A 1 257 ? -8.525 -4.833 6.377 1.00 96.94 257 GLY A N 1
ATOM 1843 C CA . GLY A 1 257 ? -9.419 -4.667 7.514 1.00 96.94 257 GLY A CA 1
ATOM 1844 C C . GLY A 1 257 ? -9.695 -5.982 8.227 1.00 96.94 257 GLY A C 1
ATOM 1845 O O . GLY A 1 257 ? -9.111 -7.017 7.906 1.00 96.94 257 GLY A O 1
ATOM 1846 N N . TRP A 1 258 ? -10.591 -5.929 9.202 1.00 97.44 258 TRP A N 1
ATOM 1847 C CA . TRP A 1 258 ? -11.032 -7.079 9.988 1.00 97.44 258 TRP A CA 1
ATOM 1848 C C . TRP A 1 258 ? -12.538 -6.998 10.252 1.00 97.44 258 TRP A C 1
ATOM 1850 O O . TRP A 1 258 ? -13.163 -5.975 9.986 1.00 97.44 258 TRP A O 1
ATOM 1860 N N . VAL A 1 259 ? -13.134 -8.088 10.733 1.00 96.62 259 VAL A N 1
ATOM 1861 C CA . VAL A 1 259 ? -14.576 -8.170 11.010 1.00 96.62 259 VAL A CA 1
ATOM 1862 C C . VAL A 1 259 ? -14.828 -8.031 12.507 1.00 96.62 259 VAL A C 1
ATOM 1864 O O . VAL A 1 259 ? -14.255 -8.779 13.298 1.00 96.62 259 VAL A O 1
ATOM 1867 N N . VAL A 1 260 ? -15.719 -7.118 12.890 1.00 96.81 260 VAL A N 1
ATOM 1868 C CA . VAL A 1 260 ? -16.237 -6.977 14.258 1.00 96.81 260 VAL A CA 1
ATOM 1869 C C . VAL A 1 260 ? -17.648 -7.562 14.324 1.00 96.81 260 VAL A C 1
ATOM 1871 O O . VAL A 1 260 ? -18.435 -7.357 13.403 1.00 96.81 260 VAL A O 1
ATOM 1874 N N . SER A 1 261 ? -17.989 -8.314 15.377 1.00 95.62 261 SER A N 1
ATOM 1875 C CA . SER A 1 261 ? -19.334 -8.898 15.507 1.00 95.62 261 SER A CA 1
ATOM 1876 C C . SER A 1 261 ? -19.787 -9.112 16.952 1.00 95.62 261 SER A C 1
ATOM 1878 O O . SER A 1 261 ? -18.971 -9.301 17.852 1.00 95.62 261 SER A O 1
ATOM 1880 N N . THR A 1 262 ? -21.105 -9.125 17.158 1.00 93.69 262 THR A N 1
ATOM 1881 C CA . THR A 1 262 ? -21.794 -9.479 18.413 1.00 93.69 262 THR A CA 1
ATOM 1882 C C . THR A 1 262 ? -22.735 -10.665 18.168 1.00 93.69 262 THR A C 1
ATOM 1884 O O . THR A 1 262 ? -23.953 -10.582 18.342 1.00 93.69 262 THR A O 1
ATOM 1887 N N . LYS A 1 263 ? -22.161 -11.791 17.723 1.00 86.00 263 LYS A N 1
ATOM 1888 C CA . LYS A 1 263 ? -22.900 -12.996 17.300 1.00 86.00 263 LYS A CA 1
ATOM 1889 C C . LYS A 1 263 ? -23.950 -13.462 18.318 1.00 86.00 263 LYS A C 1
ATOM 1891 O O . LYS A 1 263 ? -25.072 -13.750 17.920 1.00 86.00 263 LYS A O 1
ATOM 1896 N N . ASP A 1 264 ? -23.589 -13.490 19.600 1.00 88.94 264 ASP A N 1
ATOM 1897 C CA . ASP A 1 264 ? -24.466 -13.961 20.684 1.00 88.94 264 ASP A CA 1
ATOM 1898 C C . ASP A 1 264 ? -25.392 -12.859 21.238 1.00 88.94 264 ASP A C 1
ATOM 1900 O O . ASP A 1 264 ? -26.167 -13.094 22.162 1.00 88.94 264 ASP A O 1
ATOM 1904 N N . GLY A 1 265 ? -25.292 -11.639 20.702 1.00 88.19 265 GLY A N 1
ATOM 1905 C CA . GLY A 1 265 ? -26.124 -10.496 21.064 1.00 88.19 265 GLY A CA 1
ATOM 1906 C C . GLY A 1 265 ? -27.190 -10.219 20.008 1.00 88.19 265 GLY A C 1
ATOM 1907 O O . GLY A 1 265 ? -28.024 -11.058 19.688 1.00 88.19 265 GLY A O 1
ATOM 1908 N N . ASN A 1 266 ? -27.159 -9.013 19.445 1.00 90.56 266 ASN A N 1
ATOM 1909 C CA . ASN A 1 266 ? -28.095 -8.574 18.408 1.00 90.56 266 ASN A CA 1
ATOM 1910 C C . ASN A 1 266 ? -27.704 -9.019 16.984 1.00 90.56 266 ASN A C 1
ATOM 1912 O O . ASN A 1 266 ? -28.318 -8.564 16.020 1.00 90.56 266 ASN A O 1
ATOM 1916 N N . GLY A 1 267 ? -26.670 -9.853 16.831 1.00 91.94 267 GLY A N 1
ATOM 1917 C CA . GLY A 1 267 ? -26.194 -10.308 15.525 1.00 91.94 267 GLY A CA 1
ATOM 1918 C C . GLY A 1 267 ? -25.555 -9.205 14.675 1.00 91.94 267 GLY A C 1
ATOM 1919 O O . GLY A 1 267 ? -25.506 -9.346 13.452 1.00 91.94 267 GLY A O 1
ATOM 1920 N N . TYR A 1 268 ? -25.084 -8.109 15.286 1.00 95.12 268 TYR A N 1
ATOM 1921 C CA . TYR A 1 268 ? -24.340 -7.069 14.573 1.00 95.12 268 TYR A CA 1
ATOM 1922 C C . TYR A 1 268 ? -23.045 -7.658 14.011 1.00 95.12 268 TYR A C 1
ATOM 1924 O O . TYR A 1 268 ? -22.368 -8.461 14.656 1.00 95.12 268 TYR A O 1
ATOM 1932 N N . THR A 1 269 ? -22.715 -7.296 12.777 1.00 95.56 269 THR A N 1
ATOM 1933 C CA . THR A 1 269 ? -21.464 -7.667 12.109 1.00 95.56 269 THR A CA 1
ATOM 1934 C C . THR A 1 269 ? -21.103 -6.562 11.138 1.00 95.56 269 THR A C 1
ATOM 1936 O O . THR A 1 269 ? -21.963 -6.114 10.384 1.00 95.56 269 THR A O 1
ATOM 1939 N N . ASP A 1 270 ? -19.853 -6.125 11.133 1.00 96.44 270 ASP A N 1
ATOM 1940 C CA . ASP A 1 270 ? -19.384 -5.124 10.182 1.00 96.44 270 ASP A CA 1
ATOM 1941 C C . ASP A 1 270 ? -17.882 -5.265 9.923 1.00 96.44 270 ASP A C 1
ATOM 1943 O O . ASP A 1 270 ? -17.177 -5.996 10.627 1.00 96.44 270 ASP A O 1
ATOM 1947 N N . VAL A 1 271 ? -17.388 -4.570 8.901 1.00 97.06 271 VAL A N 1
ATOM 1948 C CA . VAL A 1 271 ? -15.955 -4.476 8.615 1.00 97.06 271 VAL A CA 1
ATOM 1949 C C . VAL A 1 271 ? -15.355 -3.234 9.264 1.00 97.06 271 VAL A C 1
ATOM 1951 O O . VAL A 1 271 ? -15.941 -2.157 9.259 1.00 97.06 271 VAL A O 1
ATOM 1954 N N . VAL A 1 272 ? -14.135 -3.370 9.769 1.00 97.88 272 VAL A N 1
ATOM 1955 C CA . VAL A 1 272 ? -13.314 -2.267 10.266 1.00 97.88 272 VAL A CA 1
ATOM 1956 C C . VAL A 1 272 ? -12.106 -2.142 9.348 1.00 97.88 272 VAL A C 1
ATOM 1958 O O . VAL A 1 272 ? -11.216 -2.996 9.347 1.00 97.88 272 VAL A O 1
ATOM 1961 N N . LYS A 1 273 ? -12.090 -1.084 8.537 1.00 97.44 273 LYS A N 1
ATOM 1962 C CA . LYS A 1 273 ? -10.992 -0.741 7.624 1.00 97.44 273 LYS A CA 1
ATOM 1963 C C . LYS A 1 273 ? -10.074 0.318 8.230 1.00 97.44 273 LYS A C 1
ATOM 1965 O O . LYS A 1 273 ? -10.353 0.886 9.288 1.00 97.44 273 LYS A O 1
ATOM 1970 N N . ASN A 1 274 ? -8.963 0.595 7.548 1.00 97.62 274 ASN A N 1
ATOM 1971 C CA . ASN A 1 274 ? -8.059 1.675 7.935 1.00 97.62 274 ASN A CA 1
ATOM 1972 C C . ASN A 1 274 ? -8.820 3.002 8.143 1.00 97.62 274 ASN A C 1
ATOM 1974 O O . ASN A 1 274 ? -9.700 3.345 7.356 1.00 97.62 274 ASN A O 1
ATOM 1978 N N . ALA A 1 275 ? -8.453 3.739 9.194 1.00 97.38 275 ALA A N 1
ATOM 1979 C CA . ALA A 1 275 ? -9.088 4.984 9.642 1.00 97.38 275 ALA A CA 1
ATOM 1980 C C . ALA A 1 275 ? -10.560 4.885 10.106 1.00 97.38 275 ALA A C 1
ATOM 1982 O O . ALA A 1 275 ? -11.170 5.913 10.394 1.00 97.38 275 ALA A O 1
ATOM 1983 N N . ASN A 1 276 ? -11.145 3.689 10.234 1.00 97.88 276 ASN A N 1
ATOM 1984 C CA . ASN A 1 276 ? -12.403 3.534 10.971 1.00 97.88 276 ASN A CA 1
ATOM 1985 C C . ASN A 1 276 ? -12.177 3.663 12.486 1.00 97.88 276 ASN A C 1
ATOM 1987 O O . ASN A 1 276 ? -11.095 3.374 12.997 1.00 97.88 276 ASN A O 1
ATOM 1991 N N . GLN A 1 277 ? -13.223 4.070 13.204 1.00 97.00 277 GLN A N 1
ATOM 1992 C CA . GLN A 1 277 ? -13.234 4.170 14.661 1.00 97.00 277 GLN A CA 1
ATOM 1993 C C . GLN A 1 277 ? -14.125 3.073 15.248 1.00 97.00 277 GLN A C 1
ATOM 1995 O O . GLN A 1 277 ? -15.267 2.908 14.827 1.00 97.00 277 GLN A O 1
ATOM 2000 N N . VAL A 1 278 ? -13.610 2.362 16.252 1.00 97.19 278 VAL A N 1
ATOM 2001 C CA . VAL A 1 278 ? -14.387 1.435 17.085 1.00 97.19 278 VAL A CA 1
ATOM 2002 C C . VAL A 1 278 ? -14.520 2.059 18.467 1.00 97.19 278 VAL A C 1
ATOM 2004 O O . VAL A 1 278 ? -13.514 2.351 19.110 1.00 97.19 278 VAL A O 1
ATOM 2007 N N . ASP A 1 279 ? -15.756 2.287 18.903 1.00 95.88 279 ASP A N 1
ATOM 2008 C CA . ASP A 1 279 ? -16.064 2.869 20.209 1.00 95.88 279 ASP A CA 1
ATOM 2009 C C . ASP A 1 279 ? -16.666 1.807 21.137 1.00 95.88 279 ASP A C 1
ATOM 2011 O O . ASP A 1 279 ? -17.660 1.161 20.796 1.00 95.88 279 ASP A O 1
ATOM 2015 N N . PHE A 1 280 ? -16.063 1.620 22.311 1.00 96.19 280 PHE A N 1
ATOM 2016 C CA . PHE A 1 280 ? -16.521 0.655 23.308 1.00 96.19 280 PHE A CA 1
ATOM 2017 C C . PHE A 1 280 ? -17.348 1.377 24.371 1.00 96.19 280 PHE A C 1
ATOM 2019 O O . PHE A 1 280 ? -16.812 2.063 25.240 1.00 96.19 280 PHE A O 1
ATOM 2026 N N . LYS A 1 281 ? -18.671 1.209 24.318 1.00 93.12 281 LYS A N 1
ATOM 2027 C CA . LYS A 1 281 ? -19.605 1.922 25.197 1.00 93.12 281 LYS A CA 1
ATOM 2028 C C . LYS A 1 281 ? -20.076 1.051 26.359 1.00 93.12 281 LYS A C 1
ATOM 2030 O O . LYS A 1 281 ? -20.720 0.026 26.149 1.00 93.12 281 LYS A O 1
ATOM 2035 N N . GLY A 1 282 ? -19.811 1.498 27.587 1.00 90.50 282 GLY A N 1
ATOM 2036 C CA . GLY A 1 282 ? -20.446 0.972 28.800 1.00 90.50 282 GLY A CA 1
ATOM 2037 C C . GLY A 1 282 ? -21.791 1.651 29.055 1.00 90.50 282 GLY A C 1
ATOM 2038 O O . GLY A 1 282 ? -21.899 2.869 28.932 1.00 90.50 282 GLY A O 1
ATOM 2039 N N . THR A 1 283 ? -22.820 0.878 29.397 1.00 84.81 283 THR A N 1
ATOM 2040 C CA . THR A 1 283 ? -24.144 1.395 29.783 1.00 84.81 283 THR A CA 1
ATOM 2041 C C . THR A 1 283 ? -24.655 0.668 31.030 1.00 84.81 283 THR A C 1
ATOM 2043 O O . THR A 1 283 ? -24.178 -0.417 31.373 1.00 84.81 283 THR A O 1
ATOM 2046 N N . GLY A 1 284 ? -25.614 1.269 31.740 1.00 84.62 284 GLY A N 1
ATOM 2047 C CA . GLY A 1 284 ? -26.137 0.717 32.991 1.00 84.62 284 GLY A CA 1
ATOM 2048 C C . GLY A 1 284 ? -25.089 0.729 34.109 1.00 84.62 284 GLY A C 1
ATOM 2049 O O . GLY A 1 284 ? -24.566 1.782 34.459 1.00 84.62 284 GLY A O 1
ATOM 2050 N N . LEU A 1 285 ? -24.800 -0.444 34.679 1.00 81.44 285 LEU A N 1
ATOM 2051 C CA . LEU A 1 285 ? -23.838 -0.614 35.779 1.00 81.44 285 LEU A CA 1
ATOM 2052 C C . LEU A 1 285 ? -22.398 -0.864 35.301 1.00 81.44 285 LEU A C 1
ATOM 2054 O O . LEU A 1 285 ? -21.476 -0.879 36.119 1.00 81.44 285 LEU A O 1
ATOM 2058 N N . ALA A 1 286 ? -22.207 -1.078 33.997 1.00 87.00 286 ALA A N 1
ATOM 2059 C CA . ALA A 1 286 ? -20.903 -1.337 33.411 1.00 87.00 286 ALA A CA 1
ATOM 2060 C C . ALA A 1 286 ? -20.239 -0.033 32.957 1.00 87.00 286 ALA A C 1
ATOM 2062 O O . ALA A 1 286 ? -20.818 0.750 32.203 1.00 87.00 286 ALA A O 1
ATOM 2063 N N . THR A 1 287 ? -18.990 0.168 33.362 1.00 88.25 287 THR A N 1
ATOM 2064 C CA . THR A 1 287 ? -18.116 1.219 32.843 1.00 88.25 287 THR A CA 1
ATOM 2065 C C . THR A 1 287 ? -17.074 0.606 31.927 1.00 88.25 287 THR A C 1
ATOM 2067 O O . THR A 1 287 ? -16.526 -0.456 32.232 1.00 88.25 287 THR A O 1
ATOM 2070 N N . VAL A 1 288 ? -16.764 1.304 30.840 1.00 95.19 288 VAL A N 1
ATOM 2071 C CA . VAL A 1 288 ? -15.677 0.935 29.939 1.00 95.19 288 VAL A CA 1
ATOM 2072 C C . VAL A 1 288 ? -14.660 2.063 29.935 1.00 95.19 288 VAL A C 1
ATOM 2074 O O . VAL A 1 288 ? -15.016 3.214 29.692 1.00 95.19 288 VAL A O 1
ATOM 2077 N N . THR A 1 289 ? -13.409 1.736 30.231 1.00 94.81 289 THR A N 1
ATOM 2078 C CA . THR A 1 289 ? -12.285 2.673 30.163 1.00 94.81 289 THR A CA 1
ATOM 2079 C C . THR A 1 289 ? -11.207 2.115 29.248 1.00 94.81 289 THR A C 1
ATOM 2081 O O . THR A 1 289 ? -11.044 0.902 29.127 1.00 94.81 289 THR A O 1
ATOM 2084 N N . GLY A 1 290 ? -10.482 3.007 28.580 1.00 96.31 290 GLY A N 1
ATOM 2085 C CA . GLY A 1 290 ? -9.349 2.658 27.737 1.00 96.31 290 GLY A CA 1
ATOM 2086 C C . GLY A 1 290 ? -8.103 3.390 28.205 1.00 96.31 290 GLY A C 1
ATOM 2087 O O . GLY A 1 290 ? -8.167 4.579 28.515 1.00 96.31 290 GLY A O 1
ATOM 2088 N N . GLU A 1 291 ? -6.975 2.697 28.227 1.00 97.44 291 GLU A N 1
ATOM 2089 C CA . GLU A 1 291 ? -5.664 3.300 28.450 1.00 97.44 291 GLU A CA 1
ATOM 2090 C C . GLU A 1 291 ? -4.640 2.729 27.469 1.00 97.44 291 GLU A C 1
ATOM 2092 O O . GLU A 1 291 ? -4.821 1.649 26.901 1.00 97.44 291 GLU A O 1
ATOM 2097 N N . THR A 1 292 ? -3.572 3.485 27.228 1.00 98.06 292 THR A N 1
ATOM 2098 C CA . THR A 1 292 ? -2.385 2.992 26.524 1.00 98.06 292 THR A CA 1
ATOM 2099 C C . THR A 1 292 ? -1.230 3.034 27.502 1.00 98.06 292 THR A C 1
ATOM 2101 O O . THR A 1 292 ? -0.923 4.102 28.033 1.00 98.06 292 THR A O 1
ATOM 2104 N N . ASP A 1 293 ? -0.622 1.883 27.766 1.00 95.62 293 ASP A N 1
ATOM 2105 C CA . ASP A 1 293 ? 0.505 1.810 28.686 1.00 95.62 293 ASP A CA 1
ATOM 2106 C C . ASP A 1 293 ? 1.806 2.338 28.053 1.00 95.62 293 ASP A C 1
ATOM 2108 O O . ASP A 1 293 ? 1.874 2.703 26.874 1.00 95.62 293 ASP A O 1
ATOM 2112 N N . LYS A 1 294 ? 2.872 2.371 28.857 1.00 96.62 294 LYS A N 1
ATOM 2113 C CA . LYS A 1 294 ? 4.207 2.820 28.433 1.00 96.62 294 LYS A CA 1
ATOM 2114 C C . LYS A 1 294 ? 4.840 1.962 27.326 1.00 96.62 294 LYS A C 1
ATOM 2116 O O . LYS A 1 294 ? 5.762 2.435 26.668 1.00 96.62 294 LYS A O 1
ATOM 2121 N N . ASP A 1 295 ? 4.370 0.730 27.135 1.00 96.88 295 ASP A N 1
ATOM 2122 C CA . ASP A 1 295 ? 4.861 -0.206 26.120 1.00 96.88 295 ASP A CA 1
ATOM 2123 C C . ASP A 1 295 ? 3.993 -0.146 24.843 1.00 96.88 295 ASP A C 1
ATOM 2125 O O . ASP A 1 295 ? 4.249 -0.846 23.863 1.00 96.88 295 ASP A O 1
ATOM 2129 N N . GLY A 1 296 ? 2.981 0.733 24.822 1.00 96.88 296 GLY A N 1
ATOM 2130 C CA . GLY A 1 296 ? 2.073 0.935 23.701 1.00 96.88 296 GLY A CA 1
ATOM 2131 C C . GLY A 1 296 ? 0.942 -0.092 23.629 1.00 96.88 296 GLY A C 1
ATOM 2132 O O . GLY A 1 296 ? 0.265 -0.167 22.600 1.00 96.88 296 GLY A O 1
ATOM 2133 N N . ILE A 1 297 ? 0.702 -0.888 24.671 1.00 97.62 297 ILE A N 1
ATOM 2134 C CA . ILE A 1 297 ? -0.421 -1.829 24.716 1.00 97.62 297 ILE A CA 1
ATOM 2135 C C . ILE A 1 297 ? -1.698 -1.047 25.020 1.00 97.62 297 ILE A C 1
ATOM 2137 O O . ILE A 1 297 ? -1.741 -0.221 25.931 1.00 97.62 297 ILE A O 1
ATOM 2141 N N . ARG A 1 298 ? -2.749 -1.290 24.230 1.00 97.94 298 ARG A N 1
ATOM 2142 C CA . ARG A 1 298 ? -4.073 -0.691 24.433 1.00 97.94 298 ARG A CA 1
ATOM 2143 C C . ARG A 1 298 ? -4.901 -1.636 25.296 1.00 97.94 298 ARG A C 1
ATOM 2145 O O . ARG A 1 298 ? -5.240 -2.727 24.840 1.00 97.94 298 ARG A O 1
ATOM 2152 N N . THR A 1 299 ? -5.249 -1.205 26.502 1.00 97.19 299 THR A N 1
ATOM 2153 C CA . THR A 1 299 ? -6.061 -1.985 27.442 1.00 97.19 299 THR A CA 1
ATOM 2154 C C . THR A 1 299 ? -7.455 -1.387 27.519 1.00 97.19 299 THR A C 1
ATOM 2156 O O . THR A 1 299 ? -7.614 -0.220 27.873 1.00 97.19 299 THR A O 1
ATOM 2159 N N . ILE A 1 300 ? -8.468 -2.193 27.198 1.00 97.56 300 ILE A N 1
ATOM 2160 C CA . ILE A 1 300 ? -9.877 -1.844 27.396 1.00 97.56 300 ILE A CA 1
ATOM 2161 C C . ILE A 1 300 ? -10.369 -2.580 28.640 1.00 97.56 300 ILE A C 1
ATOM 2163 O O . ILE A 1 300 ? -10.448 -3.808 28.651 1.00 97.56 300 ILE A O 1
ATOM 2167 N N . THR A 1 301 ? -10.688 -1.831 29.691 1.00 94.56 301 THR A N 1
ATOM 2168 C CA . THR A 1 301 ? -11.203 -2.378 30.947 1.00 94.56 301 THR A CA 1
ATOM 2169 C C . THR A 1 301 ? -12.716 -2.264 30.961 1.00 94.56 301 THR A C 1
ATOM 2171 O O . THR A 1 301 ? -13.265 -1.164 30.952 1.00 94.56 301 THR A O 1
ATOM 2174 N N . VAL A 1 302 ? -13.390 -3.410 31.019 1.00 93.25 302 VAL A N 1
ATOM 2175 C CA . VAL A 1 302 ? -14.827 -3.489 31.289 1.00 93.25 302 VAL A CA 1
ATOM 2176 C C . VAL A 1 302 ? -15.000 -3.837 32.759 1.00 93.25 302 VAL A C 1
ATOM 2178 O O . VAL A 1 302 ? -14.535 -4.880 33.213 1.00 93.25 302 VAL A O 1
ATOM 2181 N N . ASN A 1 303 ? -15.656 -2.958 33.506 1.00 87.06 303 ASN A N 1
ATOM 2182 C CA . ASN A 1 303 ? -15.847 -3.116 34.940 1.00 87.06 303 ASN A CA 1
ATOM 2183 C C . ASN A 1 303 ? -17.319 -2.932 35.308 1.00 87.06 303 ASN A C 1
ATOM 2185 O O . ASN A 1 303 ? -17.995 -2.074 34.748 1.00 87.06 303 ASN A O 1
ATOM 2189 N N . VAL A 1 304 ? -17.797 -3.712 36.275 1.00 84.31 304 VAL A N 1
ATOM 2190 C CA . VAL A 1 304 ? -19.128 -3.559 36.867 1.00 84.31 304 VAL A CA 1
ATOM 2191 C C . VAL A 1 304 ? -18.937 -3.220 38.333 1.00 84.31 304 VAL A C 1
ATOM 2193 O O . VAL A 1 304 ? -18.281 -3.958 39.069 1.00 84.31 304 VAL A O 1
ATOM 2196 N N . ASP A 1 305 ? -19.510 -2.101 38.768 1.00 76.75 305 ASP A N 1
ATOM 2197 C CA . ASP A 1 305 ? -19.439 -1.708 40.169 1.00 76.75 305 ASP A CA 1
ATOM 2198 C C . ASP A 1 305 ? -20.398 -2.578 40.999 1.00 76.75 305 ASP A C 1
ATOM 2200 O O . ASP A 1 305 ? -21.601 -2.316 41.121 1.00 76.75 305 ASP A O 1
ATOM 2204 N N . ALA A 1 306 ? -19.848 -3.660 41.552 1.00 71.12 306 ALA A N 1
ATOM 2205 C CA . ALA A 1 306 ? -20.578 -4.597 42.398 1.00 71.12 306 ALA A CA 1
ATOM 2206 C C . ALA A 1 306 ? -21.259 -3.896 43.586 1.00 71.12 306 ALA A C 1
ATOM 2208 O O . ALA A 1 306 ? -22.339 -4.311 44.003 1.00 71.12 306 ALA A O 1
ATOM 2209 N N . GLN A 1 307 ? -20.681 -2.800 44.088 1.00 71.69 307 GLN A N 1
ATOM 2210 C CA . GLN A 1 307 ? -21.227 -2.080 45.231 1.00 71.69 307 GLN A CA 1
ATOM 2211 C C . GLN A 1 307 ? -22.467 -1.269 44.853 1.00 71.69 307 GLN A C 1
ATOM 2213 O O . GLN A 1 307 ? -23.497 -1.379 45.519 1.00 71.69 307 GLN A O 1
ATOM 2218 N N . LYS A 1 308 ? -22.423 -0.542 43.730 1.00 72.19 308 LYS A N 1
ATOM 2219 C CA . LYS A 1 308 ? -23.618 0.139 43.195 1.00 72.19 308 LYS A CA 1
ATOM 2220 C C . LYS A 1 308 ? -24.753 -0.834 42.903 1.00 72.19 308 LYS A C 1
ATOM 2222 O O . LYS A 1 308 ? -25.914 -0.478 43.065 1.00 72.19 308 LYS A O 1
ATOM 2227 N N . THR A 1 309 ? -24.422 -2.061 42.506 1.00 71.19 309 THR A N 1
ATOM 2228 C CA . THR A 1 309 ? -25.417 -3.114 42.266 1.00 71.19 309 THR A CA 1
ATOM 2229 C C . THR A 1 309 ? -26.164 -3.484 43.555 1.00 71.19 309 THR A C 1
ATOM 2231 O O . THR A 1 309 ? -27.388 -3.586 43.546 1.00 71.19 309 THR A O 1
ATOM 2234 N N . VAL A 1 310 ? -25.451 -3.633 44.679 1.00 69.75 310 VAL A N 1
ATOM 2235 C CA . VAL A 1 310 ? -26.045 -3.952 45.991 1.00 69.75 310 VAL A CA 1
ATOM 2236 C C . VAL A 1 310 ? -26.793 -2.754 46.585 1.00 69.75 310 VAL A C 1
ATOM 2238 O O . VAL A 1 310 ? -27.885 -2.918 47.122 1.00 69.75 310 VAL A O 1
ATOM 2241 N N . GLU A 1 311 ? -26.258 -1.538 46.464 1.00 70.81 311 GLU A N 1
ATOM 2242 C CA . GLU A 1 311 ? -26.929 -0.323 46.951 1.00 70.81 311 GLU A CA 1
ATOM 2243 C C . GLU A 1 311 ? -28.215 -0.005 46.187 1.00 70.81 311 GLU A C 1
ATOM 2245 O O . GLU A 1 311 ? -29.196 0.431 46.794 1.00 70.81 311 GLU A O 1
ATOM 2250 N N . ALA A 1 312 ? -28.233 -0.254 44.874 1.00 71.50 312 ALA A N 1
ATOM 2251 C CA . ALA A 1 312 ? -29.426 -0.090 44.051 1.00 71.50 312 ALA A CA 1
ATOM 2252 C C . ALA A 1 312 ? -30.536 -1.087 44.420 1.00 71.50 312 ALA A C 1
ATOM 2254 O O . ALA A 1 312 ? -31.710 -0.781 44.226 1.00 71.50 312 ALA A O 1
ATOM 2255 N N . ALA A 1 313 ? -30.190 -2.251 44.980 1.00 74.88 313 ALA A N 1
ATOM 2256 C CA . ALA A 1 313 ? -31.154 -3.285 45.347 1.00 74.88 313 ALA A CA 1
ATOM 2257 C C . ALA A 1 313 ? -32.006 -2.946 46.593 1.00 74.88 313 ALA A C 1
ATOM 2259 O O . ALA A 1 313 ? -32.929 -3.699 46.884 1.00 74.88 313 ALA A O 1
ATOM 2260 N N . GLN A 1 314 ? -31.711 -1.846 47.314 1.00 77.88 314 GLN A N 1
ATOM 2261 C CA . GLN A 1 314 ? -32.442 -1.342 48.495 1.00 77.88 314 GLN A CA 1
ATOM 2262 C C . GLN A 1 314 ? -33.018 -2.448 49.403 1.00 77.88 314 GLN A C 1
ATOM 2264 O O . GLN A 1 314 ? -34.231 -2.624 49.524 1.00 77.88 314 GLN A O 1
ATOM 2269 N N . THR A 1 315 ? -32.152 -3.210 50.074 1.00 87.19 315 THR A N 1
ATOM 2270 C CA . THR A 1 315 ? -32.619 -4.250 51.002 1.00 87.19 315 THR A CA 1
ATOM 2271 C C . THR A 1 315 ? -33.221 -3.632 52.275 1.00 87.19 315 THR A C 1
ATOM 2273 O O . THR A 1 315 ? -32.696 -2.621 52.747 1.00 87.19 315 THR A O 1
ATOM 2276 N N . PRO A 1 316 ? -34.273 -4.227 52.881 1.00 88.62 316 PRO A N 1
ATOM 2277 C CA . PRO A 1 316 ? -34.901 -3.697 54.101 1.00 88.62 316 PRO A CA 1
ATOM 2278 C C . PRO A 1 316 ? -34.002 -3.726 55.340 1.00 88.62 316 PRO A C 1
ATOM 2280 O O . PRO A 1 316 ? -34.173 -2.914 56.242 1.00 88.62 316 PRO A O 1
ATOM 2283 N N . VAL A 1 317 ? -33.048 -4.659 55.399 1.00 91.50 317 VAL A N 1
ATOM 2284 C CA . VAL A 1 317 ? -32.053 -4.764 56.474 1.00 91.50 317 VAL A CA 1
ATOM 2285 C C . VAL A 1 317 ? -30.668 -4.628 55.858 1.00 91.50 317 VAL A C 1
ATOM 2287 O O . VAL A 1 317 ? -30.378 -5.233 54.822 1.00 91.50 317 VAL A O 1
ATOM 2290 N N . VAL A 1 318 ? -29.823 -3.824 56.493 1.00 92.81 318 VAL A N 1
ATOM 2291 C CA . VAL A 1 318 ? -28.435 -3.566 56.092 1.00 92.81 318 VAL A CA 1
ATOM 2292 C C . VAL A 1 318 ? -27.532 -3.543 57.321 1.00 92.81 318 VAL A C 1
ATOM 2294 O O . VAL A 1 318 ? -28.009 -3.429 58.449 1.00 92.81 318 VAL A O 1
ATOM 2297 N N . TYR A 1 319 ? -26.219 -3.613 57.116 1.00 94.06 319 TYR A N 1
ATOM 2298 C CA . TYR A 1 319 ? -25.262 -3.355 58.187 1.00 94.06 319 TYR A CA 1
ATOM 2299 C C . TYR A 1 319 ? -24.934 -1.867 58.282 1.00 94.06 319 TYR A C 1
ATOM 2301 O O . TYR A 1 319 ? -24.751 -1.207 57.258 1.00 94.06 319 TYR A O 1
ATOM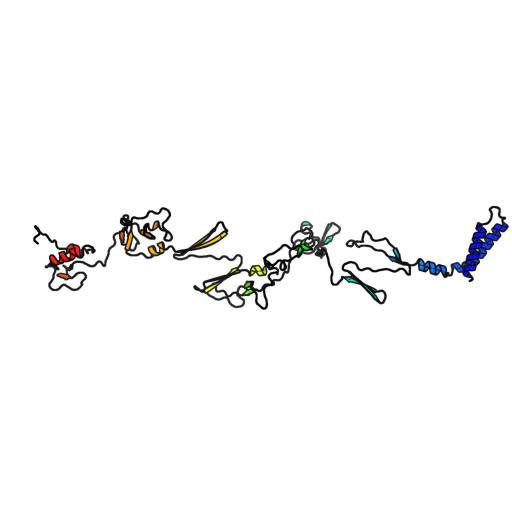 2309 N N . THR A 1 320 ? -24.819 -1.345 59.501 1.00 95.06 320 THR A N 1
ATOM 2310 C CA . THR A 1 320 ? -24.359 0.018 59.782 1.00 95.06 320 THR A CA 1
ATOM 2311 C C . THR A 1 320 ? -23.304 0.045 60.880 1.00 95.06 320 THR A C 1
ATOM 2313 O O . THR A 1 320 ? -23.180 -0.901 61.656 1.00 95.06 320 THR A O 1
ATOM 2316 N N . ASN A 1 321 ? -22.550 1.139 60.977 1.00 94.50 321 ASN A N 1
ATOM 2317 C CA . ASN A 1 321 ? -21.766 1.439 62.177 1.00 94.50 321 ASN A CA 1
ATOM 2318 C C . ASN A 1 321 ? -22.643 2.099 63.262 1.00 94.50 321 ASN A C 1
ATOM 2320 O O . ASN A 1 321 ? -23.826 2.377 63.047 1.00 94.50 321 ASN A O 1
ATOM 2324 N N . LYS A 1 322 ? -22.039 2.419 64.413 1.00 91.94 322 LYS A N 1
ATOM 2325 C CA . LYS A 1 322 ? -22.676 3.159 65.521 1.00 91.94 322 LYS A CA 1
ATOM 2326 C C . LYS A 1 322 ? -23.231 4.540 65.139 1.00 91.94 322 LYS A C 1
ATOM 2328 O O . LYS A 1 322 ? -24.140 5.019 65.804 1.00 91.94 322 LYS A O 1
ATOM 2333 N N . ALA A 1 323 ? -22.696 5.178 64.097 1.00 91.75 323 ALA A N 1
ATOM 2334 C CA . ALA A 1 323 ? -23.187 6.462 63.591 1.00 91.75 323 ALA A CA 1
ATOM 2335 C C . ALA A 1 323 ? -24.369 6.309 62.611 1.00 91.75 323 ALA A C 1
ATOM 2337 O O . ALA A 1 323 ? -24.951 7.306 62.190 1.00 91.75 323 ALA A O 1
ATOM 2338 N N . GLY A 1 324 ? -24.731 5.073 62.248 1.00 90.81 324 GLY A N 1
ATOM 2339 C CA . GLY A 1 324 ? -25.771 4.770 61.270 1.00 90.81 324 GLY A CA 1
ATOM 2340 C C . GLY A 1 324 ? -25.286 4.751 59.818 1.00 90.81 324 GLY A C 1
ATOM 2341 O O . GLY A 1 324 ? -26.105 4.522 58.931 1.00 90.81 324 GLY A O 1
ATOM 2342 N N . ASP A 1 325 ? -23.989 4.937 59.543 1.00 92.38 325 ASP A N 1
ATOM 2343 C CA . ASP A 1 325 ? -23.446 4.832 58.181 1.00 92.38 325 ASP A CA 1
ATOM 2344 C C . ASP A 1 325 ? -23.515 3.382 57.696 1.00 92.38 325 ASP A C 1
ATOM 2346 O O . ASP A 1 325 ? -23.128 2.471 58.431 1.00 92.38 325 ASP A O 1
ATOM 2350 N N . LYS A 1 326 ? -23.930 3.164 56.444 1.00 91.88 326 LYS A N 1
ATOM 2351 C CA . LYS A 1 326 ? -23.996 1.828 55.835 1.00 91.88 326 LYS A CA 1
ATOM 2352 C C . LYS A 1 326 ? -22.624 1.201 55.655 1.00 91.88 326 LYS A C 1
ATOM 2354 O O . LYS A 1 326 ? -21.667 1.870 55.258 1.00 91.88 326 LYS A O 1
ATOM 2359 N N . LEU A 1 327 ? -22.572 -0.104 55.887 1.00 92.00 327 LEU A N 1
ATOM 2360 C CA . LEU A 1 327 ? -21.373 -0.914 55.778 1.00 92.00 327 LEU A CA 1
ATOM 2361 C C . LEU A 1 327 ? -21.497 -1.971 54.688 1.00 92.00 327 LEU A C 1
ATOM 2363 O O . LEU A 1 327 ? -22.566 -2.521 54.430 1.00 92.00 327 LEU A O 1
ATOM 2367 N N . VAL A 1 328 ? -20.350 -2.290 54.107 1.00 90.50 328 VAL A N 1
ATOM 2368 C CA . VAL A 1 328 ? -20.161 -3.307 53.079 1.00 90.50 328 VAL A CA 1
ATOM 2369 C C . VAL A 1 328 ? -19.163 -4.313 53.601 1.00 90.50 328 VAL A C 1
ATOM 2371 O O . VAL A 1 328 ? -18.128 -3.940 54.158 1.00 90.50 328 VAL A O 1
ATOM 2374 N N . LYS A 1 329 ? -19.467 -5.594 53.407 1.00 91.62 329 LYS A N 1
ATOM 2375 C CA . LYS A 1 329 ? -18.538 -6.667 53.735 1.00 91.62 329 LYS A CA 1
ATOM 2376 C C . LYS A 1 329 ? -17.615 -6.925 52.546 1.00 91.62 329 LYS A C 1
ATOM 2378 O O . LYS A 1 329 ? -18.090 -7.254 51.464 1.00 91.62 329 LYS A O 1
ATOM 2383 N N . VAL A 1 330 ? -16.308 -6.814 52.759 1.00 90.25 330 VAL A N 1
ATOM 2384 C CA . VAL A 1 330 ? -15.282 -7.168 51.771 1.00 90.25 330 VAL A CA 1
ATOM 2385 C C . VAL A 1 330 ? -14.358 -8.211 52.391 1.00 90.25 330 VAL A C 1
ATOM 2387 O O . VAL A 1 330 ? -13.672 -7.940 53.378 1.00 90.25 330 VAL A O 1
ATOM 2390 N N . GLY A 1 331 ? -14.378 -9.433 51.851 1.00 89.44 331 GLY A N 1
ATOM 2391 C CA . GLY A 1 331 ? -13.772 -10.587 52.521 1.00 89.44 331 GLY A CA 1
ATOM 2392 C C . GLY A 1 331 ? -14.415 -10.811 53.894 1.00 89.44 331 GLY A C 1
ATOM 2393 O O . GLY A 1 331 ? -15.634 -10.935 53.994 1.00 89.44 331 GLY A O 1
ATOM 2394 N N . ASP A 1 332 ? -13.610 -10.808 54.958 1.00 92.50 332 ASP A N 1
ATOM 2395 C CA . ASP A 1 332 ? -14.072 -10.980 56.347 1.00 92.50 332 ASP A CA 1
ATOM 2396 C C . ASP A 1 332 ? -14.270 -9.674 57.130 1.00 92.50 332 ASP A C 1
ATOM 2398 O O . ASP A 1 332 ? -14.602 -9.712 58.322 1.00 92.50 332 ASP A O 1
ATOM 2402 N N . LYS A 1 333 ? -14.074 -8.529 56.471 1.00 95.00 333 LYS A N 1
ATOM 2403 C CA . LYS A 1 333 ? -14.019 -7.197 57.083 1.00 95.00 333 LYS A CA 1
ATOM 2404 C C . LYS A 1 333 ? -15.192 -6.327 56.644 1.00 95.00 333 LYS A C 1
ATOM 2406 O O . LYS A 1 333 ? -15.778 -6.564 55.589 1.00 95.00 333 LYS A O 1
ATOM 2411 N N . PHE A 1 334 ? -15.510 -5.310 57.442 1.00 95.38 334 PHE A N 1
ATOM 2412 C CA . PHE A 1 334 ? -16.555 -4.331 57.140 1.00 95.38 334 PHE A CA 1
ATOM 2413 C C . PHE A 1 334 ? -15.957 -2.944 56.919 1.00 95.38 334 PHE A C 1
ATOM 2415 O O . PHE A 1 334 ? -15.075 -2.521 57.661 1.00 95.38 334 PHE A O 1
ATOM 2422 N N . TYR A 1 335 ? -16.469 -2.229 55.922 1.00 94.56 335 TYR A N 1
ATOM 2423 C CA . TYR A 1 335 ? -16.043 -0.877 55.550 1.00 94.56 335 TYR A CA 1
ATOM 2424 C C . TYR A 1 335 ? -17.263 -0.002 55.309 1.00 94.56 335 TYR A C 1
ATOM 2426 O O . TYR A 1 335 ? -18.327 -0.527 54.981 1.00 94.56 335 TYR A O 1
ATOM 2434 N N . LYS A 1 336 ? -17.131 1.323 55.428 1.00 93.25 336 LYS A N 1
ATOM 2435 C CA . LYS A 1 336 ? -18.215 2.217 55.005 1.00 93.25 336 LYS A CA 1
ATOM 2436 C C . LYS A 1 336 ? -18.456 2.055 53.509 1.00 93.25 336 LYS A C 1
ATOM 2438 O O . LYS A 1 336 ? -17.511 1.934 52.736 1.00 93.25 336 LYS A O 1
ATOM 2443 N N . ALA A 1 337 ? -19.718 2.109 53.105 1.00 89.12 337 ALA A N 1
ATOM 2444 C CA . ALA A 1 337 ? -20.123 1.983 51.710 1.00 89.12 337 ALA A CA 1
ATOM 2445 C C . ALA A 1 337 ? -19.366 2.949 50.778 1.00 89.12 337 ALA A C 1
ATOM 2447 O O . ALA A 1 337 ? -18.794 2.531 49.777 1.00 89.12 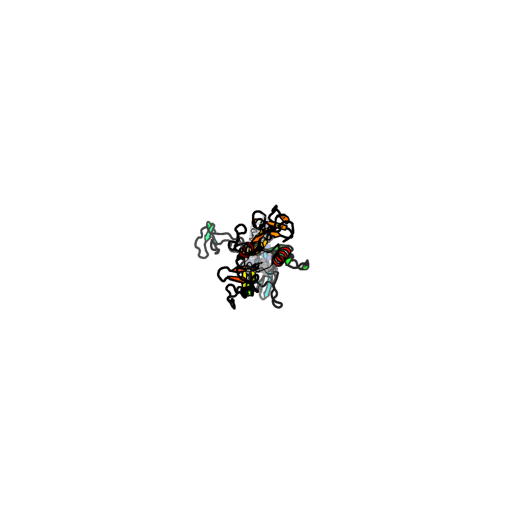337 ALA A O 1
ATOM 2448 N N . GLY A 1 338 ? -19.239 4.219 51.182 1.00 87.88 338 GLY A N 1
ATOM 2449 C CA . GLY A 1 338 ? -18.485 5.233 50.436 1.00 87.88 338 GLY A CA 1
ATOM 2450 C C . GLY A 1 338 ? -16.967 5.009 50.369 1.00 87.88 338 GLY A C 1
ATOM 2451 O O . GLY A 1 338 ? -16.300 5.680 49.580 1.00 87.88 338 GLY A O 1
ATOM 2452 N N . ASP A 1 339 ? -16.416 4.080 51.153 1.00 91.88 339 ASP A N 1
ATOM 2453 C CA . ASP A 1 339 ? -14.990 3.731 51.175 1.00 91.88 339 ASP A CA 1
ATOM 2454 C C . ASP A 1 339 ? -14.674 2.474 50.356 1.00 91.88 339 ASP A C 1
ATOM 2456 O O . ASP A 1 339 ? -13.519 2.056 50.294 1.00 91.88 339 ASP A O 1
ATOM 2460 N N . VAL A 1 340 ? -15.671 1.883 49.696 1.00 87.69 340 VAL A N 1
ATOM 2461 C CA . VAL A 1 340 ? -15.505 0.730 48.809 1.00 87.69 340 VAL A CA 1
ATOM 2462 C C . VAL A 1 340 ? -15.775 1.160 47.372 1.00 87.69 340 VAL A C 1
ATOM 2464 O O . VAL A 1 340 ? -16.783 1.791 47.075 1.00 87.69 340 VAL A O 1
ATOM 2467 N N . VAL A 1 341 ? -14.866 0.818 46.463 1.00 84.69 341 VAL A N 1
ATOM 2468 C CA . VAL A 1 341 ? -14.998 1.065 45.022 1.00 84.69 341 VAL A CA 1
ATOM 2469 C C . VAL A 1 341 ? -14.657 -0.227 44.295 1.00 84.69 341 VAL A C 1
ATOM 2471 O O . VAL A 1 341 ? -13.634 -0.849 44.579 1.00 84.69 341 VAL A O 1
ATOM 2474 N N . ASN A 1 342 ? -15.510 -0.657 43.363 1.00 78.06 342 ASN A N 1
ATOM 2475 C CA . ASN A 1 342 ? -15.310 -1.894 42.594 1.00 78.06 342 ASN A CA 1
ATOM 2476 C C . ASN A 1 342 ? -15.093 -3.130 43.488 1.00 78.06 342 ASN A C 1
ATOM 2478 O O . ASN A 1 342 ? -14.228 -3.966 43.226 1.00 78.06 342 ASN A O 1
ATOM 2482 N N . GLY A 1 343 ? -15.841 -3.212 44.594 1.00 80.62 343 GLY A N 1
ATOM 2483 C CA . GLY A 1 343 ? -15.751 -4.317 45.555 1.00 80.62 343 GLY A CA 1
ATOM 2484 C C . GLY A 1 343 ? -14.444 -4.376 46.355 1.00 80.62 343 GLY A C 1
ATOM 2485 O O . GLY A 1 343 ? -14.220 -5.356 47.064 1.00 80.62 343 GLY A O 1
ATOM 2486 N N . LYS A 1 344 ? -13.583 -3.354 46.266 1.00 86.56 344 LYS A N 1
ATOM 2487 C CA . LYS A 1 344 ? -12.340 -3.237 47.040 1.00 86.56 344 LYS A CA 1
ATOM 2488 C C . LYS A 1 344 ? -12.378 -1.991 47.928 1.00 86.56 344 LYS A C 1
ATOM 2490 O O . LYS A 1 344 ? -12.895 -0.963 47.491 1.00 86.56 344 LYS A O 1
ATOM 2495 N N . PRO A 1 345 ? -11.840 -2.036 49.157 1.00 91.31 345 PRO A N 1
ATOM 2496 C CA . PRO A 1 345 ? -11.695 -0.837 49.969 1.00 91.31 345 PRO A CA 1
ATOM 2497 C C . PRO A 1 345 ? -10.704 0.115 49.293 1.00 91.31 345 PRO A C 1
ATOM 2499 O O . PRO A 1 345 ? -9.730 -0.334 48.687 1.00 91.31 345 PRO A O 1
ATOM 2502 N N . LYS A 1 346 ? -10.938 1.422 49.404 1.00 91.44 346 LYS A N 1
ATOM 2503 C CA . LYS A 1 346 ? -9.948 2.441 49.041 1.00 91.44 346 LYS A CA 1
ATOM 2504 C C . LYS A 1 346 ? -8.677 2.244 49.874 1.00 91.44 346 LYS A C 1
ATOM 2506 O O . LYS A 1 346 ? -8.743 1.762 51.007 1.00 91.44 346 LYS A O 1
ATOM 2511 N N . ASP A 1 347 ? -7.529 2.646 49.339 1.00 91.19 347 ASP A N 1
ATOM 2512 C CA . ASP A 1 347 ? -6.269 2.569 50.082 1.00 91.19 347 ASP A CA 1
ATOM 2513 C C . ASP A 1 347 ? -6.368 3.346 51.401 1.00 91.19 347 ASP A C 1
ATOM 2515 O O . ASP A 1 347 ? -6.783 4.504 51.438 1.00 91.19 347 ASP A O 1
ATOM 2519 N N . GLY A 1 348 ? -6.020 2.676 52.502 1.00 91.4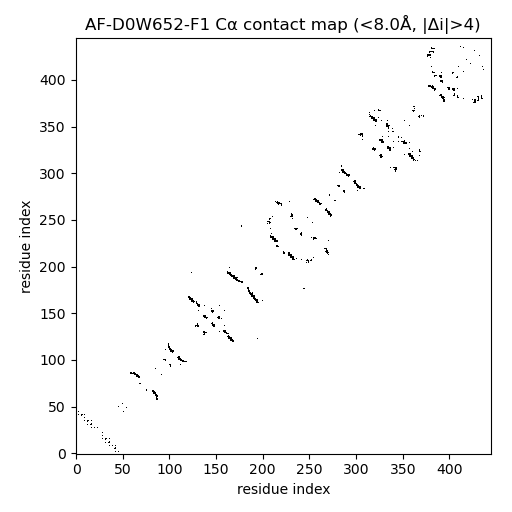4 348 GLY A N 1
ATOM 2520 C CA . GLY A 1 348 ? -6.124 3.236 53.850 1.00 91.44 348 GLY A CA 1
ATOM 2521 C C . GLY A 1 348 ? -7.548 3.334 54.413 1.00 91.44 348 GLY A C 1
ATOM 2522 O O . GLY A 1 348 ? -7.717 3.912 55.485 1.00 91.44 348 GLY A O 1
ATOM 2523 N N . ALA A 1 349 ? -8.564 2.776 53.743 1.00 93.69 349 ALA A N 1
ATOM 2524 C CA . ALA A 1 349 ? -9.930 2.762 54.260 1.00 93.69 349 ALA A CA 1
ATOM 2525 C C . ALA A 1 349 ? -9.994 2.082 55.644 1.00 93.69 349 ALA A C 1
ATOM 2527 O O . ALA A 1 349 ? -9.518 0.948 55.795 1.00 93.69 349 ALA A O 1
ATOM 2528 N N . PRO A 1 350 ? -10.586 2.737 56.659 1.00 94.38 350 PRO A N 1
ATOM 2529 C CA . PRO A 1 350 ? -10.657 2.179 58.000 1.00 94.38 350 PRO A CA 1
ATOM 2530 C C . PRO A 1 350 ? -11.622 0.989 58.042 1.00 94.38 350 PRO A C 1
ATOM 2532 O O . PRO A 1 350 ? -12.778 1.085 57.626 1.00 94.38 350 PRO A O 1
ATOM 2535 N N . GLU A 1 351 ? -11.149 -0.134 58.583 1.00 95.62 351 GLU A N 1
ATOM 2536 C CA . GLU A 1 351 ? -12.005 -1.271 58.922 1.00 95.62 351 GLU A CA 1
ATOM 2537 C C . GLU A 1 351 ? -12.904 -0.909 60.111 1.00 95.62 351 GLU A C 1
ATOM 2539 O O . GLU A 1 351 ? -12.445 -0.346 61.106 1.00 95.62 351 GLU A O 1
ATOM 2544 N N . VAL A 1 352 ? -14.180 -1.277 60.026 1.00 96.12 352 VAL A N 1
ATOM 2545 C CA . VAL A 1 352 ? -15.112 -1.211 61.152 1.00 96.12 352 VAL A CA 1
ATOM 2546 C C . VAL A 1 352 ? -15.009 -2.512 61.953 1.00 96.12 352 VAL A C 1
ATOM 2548 O O . VAL A 1 352 ? -15.277 -3.584 61.397 1.00 96.12 352 VAL A O 1
ATOM 2551 N N . PRO A 1 353 ? -14.643 -2.458 63.249 1.00 95.75 353 PRO A N 1
ATOM 2552 C CA . PRO A 1 353 ? -14.568 -3.644 64.094 1.00 95.75 353 PRO A CA 1
ATOM 2553 C C . PRO A 1 353 ? -15.901 -4.388 64.131 1.00 95.75 353 PRO A C 1
ATOM 2555 O O . PRO A 1 353 ? -16.958 -3.773 64.241 1.00 95.75 353 PRO A O 1
ATOM 2558 N N . LYS A 1 354 ? -15.866 -5.725 64.119 1.00 94.25 354 LYS A N 1
ATOM 2559 C CA . LYS A 1 354 ? -17.086 -6.558 64.097 1.00 94.25 354 LYS A CA 1
ATOM 2560 C C . LYS A 1 354 ? -18.063 -6.252 65.242 1.00 94.25 354 LYS A C 1
ATOM 2562 O O . LYS A 1 354 ? -19.263 -6.367 65.044 1.00 94.25 354 LYS A O 1
ATOM 2567 N N . GLY A 1 355 ? -17.563 -5.839 66.411 1.00 94.50 355 GLY A N 1
ATOM 2568 C CA . GLY A 1 355 ? -18.395 -5.444 67.557 1.00 94.50 355 GLY A CA 1
ATOM 2569 C C . GLY A 1 355 ? -19.140 -4.113 67.387 1.00 94.50 355 GLY A C 1
ATOM 2570 O O . GLY A 1 355 ? -20.063 -3.840 68.147 1.00 94.50 355 GLY A O 1
ATOM 2571 N N . ASP A 1 356 ? -18.768 -3.301 66.395 1.00 95.75 356 ASP A N 1
ATOM 2572 C CA . ASP A 1 356 ? -19.419 -2.026 66.069 1.00 95.75 356 ASP A CA 1
ATOM 2573 C C . ASP A 1 356 ? -20.378 -2.138 64.871 1.00 95.75 356 ASP A C 1
ATOM 2575 O O . ASP A 1 356 ? -20.982 -1.140 64.470 1.00 95.75 356 ASP A O 1
ATOM 2579 N N . VAL A 1 357 ? -20.507 -3.336 64.292 1.00 96.62 357 VAL A N 1
ATOM 2580 C CA . VAL A 1 357 ? -21.405 -3.627 63.172 1.00 96.62 357 VAL A CA 1
ATOM 2581 C C . VAL A 1 357 ? -22.796 -3.943 63.710 1.00 96.62 357 VAL A C 1
ATOM 2583 O O . VAL A 1 357 ? -22.980 -4.872 64.492 1.00 96.62 357 VAL A O 1
ATOM 2586 N N . ILE A 1 358 ? -23.786 -3.182 63.256 1.00 95.06 358 ILE A N 1
ATOM 2587 C CA . ILE A 1 358 ? -25.176 -3.259 63.708 1.00 95.06 358 ILE A CA 1
ATOM 2588 C C . ILE A 1 358 ? -26.055 -3.627 62.514 1.00 95.06 358 IL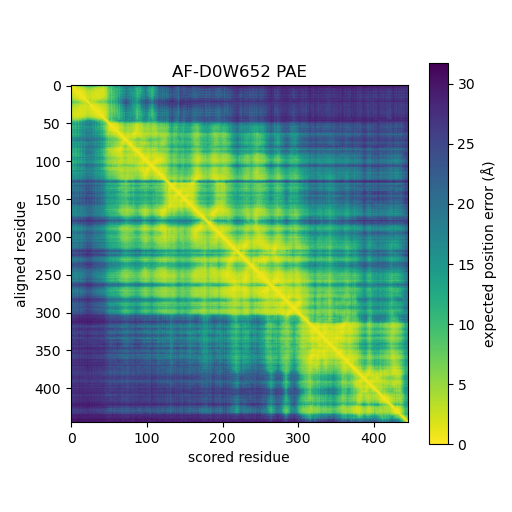E A C 1
ATOM 2590 O O . ILE A 1 358 ? -25.874 -3.086 61.426 1.00 95.06 358 ILE A O 1
ATOM 2594 N N . ALA A 1 359 ? -27.005 -4.544 62.695 1.00 93.94 359 ALA A N 1
ATOM 2595 C CA . ALA A 1 359 ? -28.071 -4.749 61.720 1.00 93.94 359 ALA A CA 1
ATOM 2596 C C . ALA A 1 359 ? -29.127 -3.650 61.901 1.00 93.94 359 ALA A C 1
ATOM 2598 O O . ALA A 1 359 ? -29.723 -3.536 62.970 1.00 93.94 359 ALA A O 1
ATOM 2599 N N . SER A 1 360 ? -29.350 -2.853 60.861 1.00 93.00 360 SER A N 1
ATOM 2600 C CA . SER A 1 360 ? -30.245 -1.697 60.884 1.00 93.00 360 SER A CA 1
ATOM 2601 C C . SER A 1 360 ? -31.305 -1.812 59.801 1.00 93.00 360 SER A C 1
ATOM 2603 O O . SER A 1 360 ? -31.046 -2.304 58.699 1.00 93.00 360 SER A O 1
ATOM 2605 N N . MET A 1 361 ? -32.501 -1.318 60.112 1.00 92.12 361 MET A N 1
ATOM 2606 C CA . MET A 1 361 ? -33.564 -1.165 59.126 1.00 92.12 361 MET A CA 1
ATOM 2607 C C . MET A 1 361 ? -33.208 -0.042 58.147 1.00 92.12 361 MET A C 1
ATOM 2609 O O . MET A 1 361 ? -32.708 1.010 58.544 1.00 92.12 361 MET A O 1
ATOM 2613 N N . ASN A 1 362 ? -33.484 -0.269 56.871 1.00 90.69 362 ASN A N 1
ATOM 2614 C CA . ASN A 1 362 ? -33.282 0.671 55.780 1.00 90.69 362 ASN A CA 1
ATOM 2615 C C . ASN A 1 362 ? -34.647 1.045 55.200 1.00 90.69 362 ASN A C 1
ATOM 2617 O O . ASN A 1 362 ? -35.389 0.177 54.738 1.00 90.69 362 ASN A O 1
ATOM 2621 N N . ASN A 1 363 ? -34.991 2.328 55.248 1.00 88.31 363 ASN A N 1
ATOM 2622 C CA . ASN A 1 363 ? -36.283 2.802 54.757 1.00 88.31 363 ASN A CA 1
ATOM 2623 C C . ASN A 1 363 ? -36.296 2.989 53.223 1.00 88.31 363 ASN A C 1
ATOM 2625 O O . ASN A 1 363 ? -35.277 2.823 52.553 1.00 88.31 363 ASN A O 1
ATOM 2629 N N . GLY A 1 364 ? -37.454 3.363 52.665 1.00 85.19 364 GLY A N 1
ATOM 2630 C CA . GLY A 1 364 ? -37.629 3.580 51.218 1.00 85.19 364 GLY A CA 1
ATOM 2631 C C . GLY A 1 364 ? -36.813 4.743 50.634 1.00 85.19 364 GLY A C 1
ATOM 2632 O O . GLY A 1 364 ? -36.547 4.759 49.436 1.00 85.19 364 GLY A O 1
ATOM 2633 N N . ASP A 1 365 ? -36.339 5.666 51.477 1.00 87.38 365 ASP A N 1
ATOM 2634 C CA . ASP A 1 365 ? -35.395 6.725 51.085 1.00 87.38 365 ASP A CA 1
ATOM 2635 C C . ASP A 1 365 ? -33.933 6.240 51.139 1.00 87.38 365 ASP A C 1
ATOM 2637 O O . ASP A 1 365 ? -32.994 7.033 51.044 1.00 87.38 365 ASP A O 1
ATOM 2641 N N . ASN A 1 366 ? -33.722 4.934 51.328 1.00 86.75 366 ASN A N 1
ATOM 2642 C CA . ASN A 1 366 ? -32.423 4.299 51.491 1.00 86.75 366 ASN A CA 1
ATOM 2643 C C . ASN A 1 366 ? -31.618 4.874 52.676 1.00 86.75 366 ASN A C 1
ATOM 2645 O O . ASN A 1 366 ? -30.391 5.005 52.605 1.00 86.75 366 ASN A O 1
ATOM 2649 N N . ASN A 1 367 ? -32.302 5.215 53.769 1.00 86.50 367 ASN A N 1
ATOM 2650 C CA . ASN A 1 367 ? -31.738 5.820 54.970 1.00 86.50 367 ASN A CA 1
ATOM 2651 C C . ASN A 1 367 ? -31.906 4.901 56.201 1.00 86.50 367 ASN A C 1
ATOM 2653 O O . ASN A 1 367 ? -32.926 4.236 56.373 1.00 86.50 367 ASN A O 1
ATOM 2657 N N . THR A 1 368 ? -30.882 4.888 57.056 1.00 90.94 368 THR A N 1
ATOM 2658 C CA . THR A 1 368 ? -30.736 4.025 58.243 1.00 90.94 368 THR A CA 1
ATOM 2659 C C . THR A 1 368 ? -30.721 4.783 59.572 1.00 90.94 368 THR A C 1
ATOM 2661 O O . THR A 1 368 ? -30.605 4.169 60.628 1.00 90.94 368 THR A O 1
ATOM 2664 N N . ASN A 1 369 ? -30.810 6.115 59.546 1.00 88.50 369 ASN A N 1
ATOM 2665 C CA . ASN A 1 369 ? -30.787 6.969 60.737 1.00 88.50 369 ASN A CA 1
ATOM 2666 C C . ASN A 1 369 ? -32.161 7.555 61.098 1.00 88.50 369 ASN A C 1
ATOM 2668 O O . ASN A 1 369 ? -32.291 8.259 62.098 1.00 88.50 369 ASN A O 1
ATOM 2672 N N . LYS A 1 370 ? -33.194 7.246 60.310 1.00 86.88 370 LYS A N 1
ATOM 2673 C CA . LYS A 1 370 ? -34.584 7.608 60.593 1.00 86.88 370 LYS A CA 1
ATOM 2674 C C . LYS A 1 370 ? -35.358 6.389 61.107 1.00 86.88 370 LYS A C 1
ATOM 2676 O O . LYS A 1 370 ? -35.333 5.356 60.437 1.00 86.88 370 LYS A O 1
ATOM 2681 N N . PRO A 1 371 ? -36.089 6.501 62.235 1.00 85.25 371 PRO A N 1
ATOM 2682 C CA . PRO A 1 371 ? -37.007 5.455 62.675 1.00 85.25 371 PRO A CA 1
ATOM 2683 C C . PRO A 1 371 ? -37.982 5.054 61.563 1.00 85.25 371 PRO A C 1
ATOM 2685 O O . PRO A 1 371 ? -38.491 5.907 60.834 1.00 85.25 371 PRO A O 1
ATOM 2688 N N . MET A 1 372 ? -38.257 3.756 61.452 1.00 86.88 372 MET A N 1
ATOM 2689 C CA . MET A 1 372 ? -39.173 3.190 60.463 1.00 86.88 372 MET A CA 1
ATOM 2690 C C . MET A 1 372 ? -40.313 2.459 61.172 1.00 86.88 372 MET A C 1
ATOM 2692 O O . MET A 1 372 ? -40.085 1.753 62.153 1.00 86.88 372 MET A O 1
ATOM 2696 N N . GLN A 1 373 ? -41.539 2.619 60.670 1.00 86.50 373 GLN A N 1
ATOM 2697 C CA . GLN A 1 373 ? -42.679 1.836 61.145 1.00 86.50 373 GLN A CA 1
ATOM 2698 C C . GLN A 1 373 ? -42.642 0.435 60.531 1.00 86.50 373 GLN A C 1
ATOM 2700 O O . GLN A 1 373 ? -42.532 0.288 59.314 1.00 86.50 373 GLN A O 1
ATOM 2705 N N . LEU A 1 374 ? -42.775 -0.587 61.375 1.00 88.56 374 LEU A N 1
ATOM 2706 C CA . LEU A 1 374 ? -42.939 -1.978 60.960 1.00 88.56 374 LEU A CA 1
ATOM 2707 C C . LEU A 1 374 ? -44.411 -2.355 61.140 1.00 88.56 374 LEU A C 1
ATOM 2709 O O . LEU A 1 374 ? -44.881 -2.532 62.260 1.00 88.56 374 LEU A O 1
ATOM 2713 N N . ALA A 1 375 ? -45.154 -2.424 60.035 1.00 85.44 375 ALA A N 1
ATOM 2714 C CA . ALA A 1 375 ? -46.610 -2.592 60.067 1.00 85.44 375 ALA A CA 1
ATOM 2715 C C . ALA A 1 375 ? -47.071 -4.037 60.333 1.00 85.44 375 ALA A C 1
ATOM 2717 O O . ALA A 1 375 ? -48.231 -4.263 60.655 1.00 85.44 375 ALA A O 1
ATOM 2718 N N . ASN A 1 376 ? -46.180 -5.016 60.181 1.00 86.00 376 ASN A N 1
ATOM 2719 C CA . ASN A 1 376 ? -46.477 -6.448 60.249 1.00 86.00 376 ASN A CA 1
ATOM 2720 C C . ASN A 1 376 ? -45.764 -7.151 61.418 1.00 86.00 376 ASN A C 1
ATOM 2722 O O . ASN A 1 376 ? -45.458 -8.339 61.326 1.00 86.00 376 ASN A O 1
ATOM 2726 N N . ILE A 1 377 ? -45.482 -6.426 62.506 1.00 89.06 377 ILE A N 1
ATOM 2727 C CA . ILE A 1 377 ? -44.985 -7.034 63.745 1.00 89.06 377 ILE A CA 1
ATOM 2728 C C . ILE A 1 377 ? -46.151 -7.715 64.448 1.00 89.06 377 ILE A C 1
ATOM 2730 O O . ILE A 1 377 ? -47.135 -7.066 64.802 1.00 89.06 377 ILE A O 1
ATOM 2734 N N . GLY A 1 378 ? -46.032 -9.026 64.629 1.00 85.88 378 GLY A N 1
ATOM 2735 C CA . GLY A 1 378 ? -47.019 -9.802 65.359 1.00 85.88 378 GLY A CA 1
ATOM 2736 C C . GLY A 1 378 ? -46.960 -9.555 66.866 1.00 85.88 378 GLY A C 1
ATOM 2737 O O . GLY A 1 378 ? -45.878 -9.358 67.419 1.00 85.88 378 GLY A O 1
ATOM 2738 N N . SER A 1 379 ? -48.114 -9.593 67.531 1.00 86.88 379 SER A N 1
ATOM 2739 C CA . SER A 1 379 ? -48.183 -9.583 68.995 1.00 86.88 379 SER A CA 1
ATOM 2740 C C . SER A 1 379 ? -47.593 -10.875 69.558 1.00 86.88 379 SER A C 1
ATOM 2742 O O . SER A 1 379 ? -47.764 -11.950 68.977 1.00 86.88 379 SER A O 1
ATOM 2744 N N . ASN A 1 380 ? -46.904 -10.767 70.693 1.00 84.75 380 ASN A N 1
ATOM 2745 C CA . ASN A 1 380 ? -46.378 -11.916 71.439 1.00 84.75 380 ASN A CA 1
ATOM 2746 C C . ASN A 1 380 ? -47.309 -12.332 72.582 1.00 84.75 380 ASN A C 1
ATOM 2748 O O . ASN A 1 380 ? -47.242 -13.468 73.049 1.00 84.75 380 ASN A O 1
ATOM 2752 N N . LEU A 1 381 ? -48.171 -11.420 73.031 1.00 85.06 381 LEU A N 1
ATOM 2753 C CA . LEU A 1 381 ? -49.176 -11.653 74.054 1.00 85.06 381 LEU A CA 1
ATOM 2754 C C . LEU A 1 381 ? -50.576 -11.685 73.433 1.00 85.06 381 LEU A C 1
ATOM 2756 O O . LEU A 1 381 ? -50.807 -11.116 72.362 1.00 85.06 381 LEU A O 1
ATOM 2760 N N . PRO A 1 382 ? -51.533 -12.359 74.092 1.00 87.50 382 PRO A N 1
ATOM 2761 C CA . PRO A 1 382 ? -52.929 -12.211 73.741 1.00 87.50 382 PRO A CA 1
ATOM 2762 C C . PRO A 1 382 ? -53.339 -10.740 73.807 1.00 87.50 382 PRO A C 1
ATOM 2764 O O . PRO A 1 382 ? -53.021 -10.035 74.767 1.00 87.50 382 PRO A O 1
ATOM 2767 N N . THR A 1 383 ? -54.087 -10.290 72.812 1.00 87.25 383 THR A N 1
ATOM 2768 C CA . THR A 1 383 ? -54.581 -8.915 72.763 1.00 87.25 383 THR A CA 1
ATOM 2769 C C . THR A 1 383 ? -56.002 -8.858 73.302 1.00 87.25 383 THR A C 1
ATOM 2771 O O . THR A 1 383 ? -56.837 -9.687 72.935 1.00 87.25 383 THR A O 1
ATOM 2774 N N . VAL A 1 384 ? -56.303 -7.859 74.126 1.00 85.25 384 VAL A N 1
ATOM 2775 C CA . VAL A 1 384 ? -57.673 -7.531 74.538 1.00 85.25 384 VAL A CA 1
ATOM 2776 C C . VAL A 1 384 ? -58.159 -6.343 73.716 1.00 85.25 384 VAL A C 1
ATOM 2778 O O . VAL A 1 384 ? -57.464 -5.336 73.598 1.00 85.25 384 VAL A O 1
ATOM 2781 N N . ASN A 1 385 ? -59.348 -6.459 73.130 1.00 84.38 385 ASN A N 1
ATOM 2782 C CA . ASN A 1 385 ? -60.006 -5.358 72.441 1.00 84.38 385 ASN A CA 1
ATOM 2783 C C . ASN A 1 385 ? -61.173 -4.850 73.294 1.00 84.38 385 ASN A C 1
ATOM 2785 O O . ASN A 1 385 ? -62.199 -5.512 73.452 1.00 84.38 385 ASN A O 1
ATOM 2789 N N . ASP A 1 386 ? -61.023 -3.638 73.822 1.00 82.06 386 ASP A N 1
ATOM 2790 C CA . ASP A 1 386 ? -62.028 -3.013 74.685 1.00 82.06 386 ASP A CA 1
ATOM 2791 C C . ASP A 1 386 ? -63.298 -2.583 73.950 1.00 82.06 386 ASP A C 1
ATOM 2793 O O . ASP A 1 386 ? -64.367 -2.494 74.557 1.00 82.06 386 ASP A O 1
ATOM 2797 N N . THR A 1 387 ? -63.209 -2.343 72.640 1.00 87.12 387 THR A N 1
ATOM 2798 C CA . THR A 1 387 ? -64.358 -1.909 71.834 1.00 87.12 387 THR A CA 1
ATOM 2799 C C . THR A 1 387 ? -65.356 -3.048 71.664 1.00 87.12 387 THR A C 1
ATOM 2801 O O . THR A 1 387 ? -66.556 -2.854 71.857 1.00 87.12 387 THR A O 1
ATOM 2804 N N . ASN A 1 388 ? -64.871 -4.246 71.323 1.00 87.62 388 ASN A N 1
ATOM 2805 C CA . ASN A 1 388 ? -65.721 -5.425 71.132 1.00 87.62 388 ASN A CA 1
ATOM 2806 C C . ASN A 1 388 ? -65.781 -6.352 72.362 1.00 87.62 388 ASN A C 1
ATOM 2808 O O . ASN A 1 388 ? -66.564 -7.299 72.355 1.00 87.62 388 ASN A O 1
ATOM 2812 N N . LYS A 1 389 ? -65.019 -6.052 73.424 1.00 89.56 389 LYS A N 1
ATOM 2813 C CA . LYS A 1 389 ? -64.952 -6.806 74.689 1.00 89.56 389 LYS A CA 1
ATOM 2814 C C . LYS A 1 389 ? -64.485 -8.255 74.518 1.00 89.56 389 LYS A C 1
ATOM 2816 O O . LYS A 1 389 ? -64.948 -9.140 75.233 1.00 89.56 389 LYS A O 1
ATOM 2821 N N . GLN A 1 390 ? -63.580 -8.510 73.576 1.00 89.12 390 GLN A N 1
ATOM 2822 C CA . GLN A 1 390 ? -63.055 -9.847 73.286 1.00 89.12 390 GLN A CA 1
ATOM 2823 C C . GLN A 1 390 ? -61.539 -9.903 73.484 1.00 89.12 390 GLN A C 1
ATOM 2825 O O . GLN A 1 390 ? -60.828 -8.938 73.200 1.00 89.12 390 GLN A O 1
ATOM 2830 N N . ALA A 1 391 ? -61.047 -11.054 73.941 1.00 88.50 391 ALA A N 1
ATOM 2831 C CA . ALA A 1 391 ? -59.625 -11.381 73.923 1.00 88.50 391 ALA A CA 1
ATOM 2832 C C . ALA A 1 391 ? -59.288 -12.245 72.701 1.00 88.50 391 ALA A C 1
ATOM 2834 O O . ALA A 1 391 ? -60.124 -13.020 72.240 1.00 88.50 391 ALA A O 1
ATOM 2835 N N . PHE A 1 392 ? -58.059 -12.149 72.206 1.00 89.94 392 PHE A N 1
ATOM 2836 C CA . PHE A 1 392 ? -57.559 -12.905 71.058 1.00 89.94 392 PHE A CA 1
ATOM 2837 C C . PHE A 1 392 ? -56.207 -13.509 71.407 1.00 89.94 392 PHE A C 1
ATOM 2839 O O . PHE A 1 392 ? -55.382 -12.841 72.026 1.00 89.94 392 PHE A O 1
ATOM 2846 N N . ASP A 1 393 ? -55.975 -14.758 71.008 1.00 88.25 393 ASP A N 1
ATOM 2847 C CA . ASP A 1 393 ? -54.630 -15.335 71.062 1.00 88.25 393 ASP A CA 1
ATOM 2848 C C . ASP A 1 393 ? -53.662 -14.538 70.159 1.00 88.25 393 ASP A C 1
ATOM 2850 O O . ASP A 1 393 ? -54.118 -13.882 69.216 1.00 88.25 393 ASP A O 1
ATOM 2854 N N . PRO A 1 394 ? -52.341 -14.564 70.425 1.00 87.38 394 PRO A N 1
ATOM 2855 C CA . PRO A 1 394 ? -51.363 -13.809 69.645 1.00 87.38 394 PRO A CA 1
ATOM 2856 C C . PRO A 1 394 ? -51.546 -14.011 68.133 1.00 87.38 394 PRO A C 1
ATOM 2858 O O . PRO A 1 394 ? -51.576 -15.144 67.653 1.00 87.38 394 PRO A O 1
ATOM 2861 N N . ASN A 1 395 ? -51.666 -12.914 67.378 1.00 85.38 395 ASN A N 1
ATOM 2862 C CA . ASN A 1 395 ? -51.847 -12.905 65.914 1.00 85.38 395 ASN A CA 1
ATOM 2863 C C . ASN A 1 395 ? -53.129 -13.589 65.397 1.00 85.38 395 ASN A C 1
ATOM 2865 O O . ASN A 1 395 ? -53.273 -13.795 64.191 1.00 85.38 395 ASN A O 1
ATOM 2869 N N . SER A 1 396 ? -54.071 -13.925 66.282 1.00 88.38 396 SER A N 1
ATOM 2870 C CA . SER A 1 396 ? -55.358 -14.516 65.924 1.00 88.38 396 SER A CA 1
ATOM 2871 C C . SER A 1 396 ? -56.412 -13.442 65.674 1.00 88.38 396 SER A C 1
ATOM 2873 O O . SER A 1 396 ? -56.554 -12.490 66.436 1.00 88.38 396 SER A O 1
ATOM 2875 N N . THR A 1 397 ? -57.232 -13.642 64.645 1.00 87.62 397 THR A N 1
ATOM 2876 C CA . THR A 1 397 ? -58.472 -12.877 64.436 1.00 87.62 397 THR A CA 1
ATOM 2877 C C . THR A 1 397 ? -59.693 -13.559 65.058 1.00 87.62 397 THR A C 1
ATOM 2879 O O . THR A 1 397 ? -60.803 -13.039 64.969 1.00 87.62 397 THR A O 1
ATOM 2882 N N . THR A 1 398 ? -59.514 -14.738 65.662 1.00 91.19 398 THR A N 1
ATOM 2883 C CA . THR A 1 398 ? -60.594 -15.521 66.273 1.00 91.19 398 THR A CA 1
ATOM 2884 C C . THR A 1 398 ? -60.651 -15.240 67.775 1.00 91.19 398 THR A C 1
ATOM 2886 O O . THR A 1 398 ? -59.627 -15.412 68.445 1.00 91.19 398 THR A O 1
ATOM 2889 N N . PRO A 1 399 ? -61.815 -14.840 68.324 1.00 89.19 399 PRO A N 1
ATOM 2890 C CA . PRO A 1 399 ? -61.959 -14.591 69.752 1.00 89.19 399 PRO A CA 1
ATOM 2891 C C . PRO A 1 399 ? -61.618 -15.827 70.586 1.00 89.19 399 PRO A C 1
ATOM 2893 O O . PRO A 1 399 ? -62.067 -16.940 70.300 1.00 89.19 399 PRO A O 1
ATOM 2896 N N . LYS A 1 400 ? -60.859 -15.618 71.657 1.00 87.50 400 LYS A N 1
ATOM 2897 C CA . LYS A 1 400 ? -60.518 -16.638 72.641 1.00 87.50 400 LYS A CA 1
ATOM 2898 C C . LYS A 1 400 ? -61.759 -16.974 73.467 1.00 87.50 400 LYS A C 1
ATOM 2900 O O . LYS A 1 400 ? -62.343 -16.112 74.124 1.00 87.50 400 LYS A O 1
ATOM 2905 N N . ALA A 1 401 ? -62.175 -18.237 73.426 1.00 84.69 401 ALA A N 1
ATOM 2906 C CA . ALA A 1 401 ? -63.391 -18.689 74.094 1.00 84.69 401 ALA A CA 1
ATOM 2907 C C . ALA A 1 401 ? -63.349 -18.414 75.609 1.00 84.69 401 ALA A C 1
ATOM 2909 O O . ALA A 1 401 ? -62.372 -18.739 76.283 1.00 84.69 401 ALA A O 1
ATOM 2910 N N . GLY A 1 402 ? -64.423 -17.822 76.142 1.00 81.94 402 GLY A N 1
ATOM 2911 C CA . GLY A 1 402 ? -64.582 -17.570 77.580 1.00 81.94 402 GLY A CA 1
ATOM 2912 C C . GLY A 1 402 ? -63.676 -16.479 78.164 1.00 81.94 402 GLY A C 1
ATOM 2913 O O . GLY A 1 402 ? -63.598 -16.368 79.385 1.00 81.94 402 GLY A O 1
ATOM 2914 N N . LYS A 1 403 ? -62.995 -15.687 77.327 1.00 84.25 403 LYS A N 1
ATOM 2915 C CA . LYS A 1 403 ? -62.143 -14.567 77.747 1.00 84.25 403 LYS A CA 1
ATOM 2916 C C . LYS A 1 403 ? -62.654 -13.259 77.143 1.00 84.25 403 LYS A C 1
ATOM 2918 O O . LYS A 1 403 ? -62.947 -13.182 75.951 1.00 84.25 403 LYS A O 1
ATOM 2923 N N . ASP A 1 404 ? -62.751 -12.236 77.978 1.00 82.06 404 ASP A N 1
ATOM 2924 C CA . ASP A 1 404 ? -63.263 -10.907 77.643 1.00 82.06 404 ASP A CA 1
ATOM 2925 C C . ASP A 1 404 ? -62.330 -9.819 78.191 1.00 82.06 404 ASP A C 1
ATOM 2927 O O . ASP A 1 404 ? -61.256 -10.107 78.717 1.00 82.06 404 ASP A O 1
ATOM 2931 N N . ASN A 1 405 ? -62.744 -8.557 78.103 1.00 81.12 405 ASN A N 1
ATOM 2932 C CA . ASN A 1 405 ? -61.969 -7.445 78.648 1.00 81.12 405 ASN A CA 1
ATOM 2933 C C . ASN A 1 405 ? -62.073 -7.268 80.176 1.00 81.12 405 ASN A C 1
ATOM 2935 O O . ASN A 1 405 ? -61.619 -6.261 80.713 1.00 81.12 405 ASN A O 1
ATOM 2939 N N . LYS A 1 406 ? -62.679 -8.224 80.893 1.00 79.88 406 LYS A N 1
ATOM 2940 C CA . LYS A 1 406 ? -62.811 -8.212 82.359 1.00 79.88 406 LYS A CA 1
ATOM 2941 C C . LYS A 1 406 ? -61.967 -9.281 83.043 1.00 79.88 406 LYS A C 1
ATOM 2943 O O . LYS A 1 406 ? -61.925 -9.332 84.270 1.00 79.88 406 LYS A O 1
ATOM 2948 N N . SER A 1 407 ? -61.309 -10.139 82.271 1.00 73.69 407 SER A N 1
ATOM 2949 C CA . SER A 1 407 ? -60.477 -11.227 82.769 1.00 73.69 407 SER A CA 1
ATOM 2950 C C . SER A 1 407 ? -59.128 -11.223 82.058 1.00 73.69 407 SER A C 1
ATOM 2952 O O . SER A 1 407 ? -59.049 -10.981 80.857 1.00 73.69 407 SER A O 1
ATOM 2954 N N . ALA A 1 408 ? -58.046 -11.497 82.793 1.00 76.25 408 ALA A N 1
ATOM 2955 C CA . ALA A 1 408 ? -56.729 -11.608 82.176 1.00 76.25 408 ALA A CA 1
ATOM 2956 C C . ALA A 1 408 ? -56.756 -12.728 81.112 1.00 76.25 408 ALA A C 1
ATOM 2958 O O . ALA A 1 408 ? -57.214 -13.844 81.410 1.00 76.25 408 ALA A O 1
ATOM 2959 N N . PRO A 1 409 ? -56.300 -12.470 79.874 1.00 79.06 409 PRO A N 1
ATOM 2960 C CA . PRO A 1 409 ? -56.420 -13.434 78.782 1.00 79.06 409 PRO A CA 1
ATOM 2961 C C . PRO A 1 409 ? -55.520 -14.664 78.979 1.00 79.06 409 PRO A C 1
ATOM 2963 O O . PRO A 1 409 ? -55.844 -15.741 78.477 1.00 79.06 409 PRO A O 1
ATOM 2966 N N . ILE A 1 410 ? -54.461 -14.513 79.777 1.00 82.56 410 ILE A N 1
ATOM 2967 C CA . ILE A 1 410 ? -53.539 -15.552 80.252 1.00 82.56 410 ILE A CA 1
ATOM 2968 C C . ILE A 1 410 ? -53.312 -15.409 81.763 1.00 82.56 410 ILE A C 1
ATOM 2970 O O . ILE A 1 410 ? -53.560 -14.356 82.349 1.00 82.56 410 ILE A O 1
ATOM 2974 N N . THR A 1 411 ? -52.866 -16.486 82.399 1.00 81.81 411 THR A N 1
ATOM 2975 C CA . THR A 1 411 ? -52.456 -16.542 83.807 1.00 81.81 411 THR A CA 1
ATOM 2976 C C . THR A 1 411 ? -51.076 -15.912 84.016 1.00 81.81 411 THR A C 1
ATOM 2978 O O . THR A 1 411 ? -50.271 -15.824 83.089 1.00 81.81 411 THR A O 1
ATOM 2981 N N . ALA A 1 412 ? -50.759 -15.526 85.257 1.00 76.62 412 ALA A N 1
ATOM 2982 C CA . ALA A 1 412 ? -49.426 -15.025 85.612 1.00 76.62 412 ALA A CA 1
ATOM 2983 C C . ALA A 1 412 ? -48.314 -16.039 85.285 1.00 76.62 412 ALA A C 1
ATOM 2985 O O . ALA A 1 412 ? -47.236 -15.654 84.838 1.00 76.62 412 ALA A O 1
ATOM 2986 N N . LYS A 1 413 ? -48.599 -17.340 85.439 1.00 79.88 413 LYS A N 1
ATOM 2987 C CA . LYS A 1 413 ? -47.685 -18.416 85.050 1.00 79.88 413 LYS A CA 1
ATOM 2988 C C . LYS A 1 413 ? -47.450 -18.458 83.537 1.00 79.88 413 LYS A C 1
ATOM 2990 O O . LYS A 1 413 ? -46.304 -18.523 83.119 1.00 79.88 413 LYS A O 1
ATOM 2995 N N . GLU A 1 414 ? -48.504 -18.383 82.727 1.00 81.69 414 GLU A N 1
ATOM 2996 C CA . GLU A 1 414 ? -48.381 -18.367 81.260 1.00 81.69 414 GLU A CA 1
ATOM 2997 C C . GLU A 1 414 ? -47.643 -17.116 80.766 1.00 81.69 414 GLU A C 1
ATOM 2999 O O . GLU A 1 414 ? -46.813 -17.209 79.867 1.00 81.69 414 GLU A O 1
ATOM 3004 N N . ALA A 1 415 ? -47.879 -15.956 81.387 1.00 77.75 415 ALA A N 1
ATOM 3005 C CA . ALA A 1 415 ? -47.131 -14.738 81.086 1.00 77.75 415 ALA A CA 1
ATOM 3006 C C . ALA A 1 415 ? -45.638 -14.885 81.435 1.00 77.75 415 ALA A C 1
ATOM 3008 O O . ALA A 1 415 ? -44.781 -14.533 80.626 1.00 77.75 415 ALA A O 1
ATOM 3009 N N . ALA A 1 416 ? -45.318 -15.456 82.603 1.00 76.38 416 ALA A N 1
ATOM 3010 C CA . ALA A 1 416 ? -43.941 -15.736 83.007 1.00 76.38 416 ALA A CA 1
ATOM 3011 C C . ALA A 1 416 ? -43.259 -16.748 82.071 1.00 76.38 416 ALA A C 1
ATOM 3013 O O . ALA A 1 416 ? -42.104 -16.561 81.693 1.00 76.38 416 ALA A O 1
ATOM 3014 N N . ASP A 1 417 ? -43.980 -17.785 81.647 1.00 80.12 417 ASP A N 1
ATOM 3015 C CA . ASP A 1 417 ? -43.478 -18.789 80.710 1.00 80.12 417 ASP A CA 1
ATOM 3016 C C . ASP A 1 417 ? -43.203 -18.168 79.322 1.00 80.12 417 ASP A C 1
ATOM 3018 O O . ASP A 1 417 ? -42.215 -18.525 78.682 1.00 80.12 417 ASP A O 1
ATOM 3022 N N . ILE A 1 418 ? -44.000 -17.191 78.868 1.00 79.31 418 ILE A N 1
ATOM 3023 C CA . ILE A 1 418 ? -43.723 -16.442 77.629 1.00 79.31 418 ILE A CA 1
ATOM 3024 C C . ILE A 1 418 ? -42.463 -15.583 77.784 1.00 79.31 418 ILE A C 1
ATOM 3026 O O . ILE A 1 418 ? -41.584 -15.645 76.927 1.00 79.31 418 ILE A O 1
ATOM 3030 N N . VAL A 1 419 ? -42.324 -14.826 78.877 1.00 74.44 419 VAL A N 1
ATOM 3031 C CA . VAL A 1 419 ? -41.142 -13.972 79.116 1.00 74.44 419 VAL A CA 1
ATOM 3032 C C . VAL A 1 419 ? -39.855 -14.800 79.171 1.00 74.44 419 VAL A C 1
ATOM 3034 O O . VAL A 1 419 ? -38.853 -14.421 78.566 1.00 74.44 419 VAL A O 1
ATOM 3037 N N . ASN A 1 420 ? -39.894 -15.962 79.827 1.00 76.69 420 ASN A N 1
ATOM 3038 C CA . ASN A 1 420 ? -38.740 -16.854 79.949 1.00 76.69 420 ASN A CA 1
ATOM 3039 C C . ASN A 1 420 ? -38.337 -17.519 78.620 1.00 76.69 420 ASN A C 1
ATOM 3041 O O . ASN A 1 420 ? -37.182 -17.911 78.471 1.00 76.69 420 ASN A O 1
ATOM 3045 N N . ASN A 1 421 ? -39.258 -17.631 77.656 1.00 75.19 421 ASN A N 1
ATOM 3046 C CA . ASN A 1 421 ? -39.018 -18.307 76.377 1.00 75.19 421 ASN A CA 1
ATOM 3047 C C . ASN A 1 421 ? -38.895 -17.356 75.166 1.00 75.19 421 ASN A C 1
ATOM 3049 O O . ASN A 1 421 ? -38.342 -17.759 74.145 1.00 75.19 421 ASN A O 1
ATOM 3053 N N . ALA A 1 422 ? -39.384 -16.111 75.250 1.00 69.62 422 ALA A N 1
ATOM 3054 C CA . ALA A 1 422 ? -39.534 -15.190 74.111 1.00 69.62 422 ALA A CA 1
ATOM 3055 C C . ALA A 1 422 ? -38.858 -13.813 74.295 1.00 69.62 422 ALA A C 1
ATOM 3057 O O . ALA A 1 422 ? -39.171 -12.868 73.571 1.00 69.62 422 ALA A O 1
ATOM 3058 N N . GLY A 1 423 ? -37.912 -13.676 75.232 1.00 69.81 423 GLY A N 1
ATOM 3059 C CA . GLY A 1 423 ? -37.318 -12.389 75.638 1.00 69.81 423 GLY A CA 1
ATOM 3060 C C . GLY A 1 423 ? -36.582 -11.563 74.564 1.00 69.81 423 GLY A C 1
ATOM 3061 O O . GLY A 1 423 ? -36.169 -10.446 74.856 1.00 69.81 423 GLY A O 1
ATOM 3062 N N . ASN A 1 424 ? -36.431 -12.070 73.336 1.00 80.06 424 ASN A N 1
ATOM 3063 C CA . ASN A 1 424 ? -35.749 -11.385 72.228 1.00 80.06 424 ASN A CA 1
ATOM 3064 C C . ASN A 1 424 ? -36.700 -10.907 71.110 1.00 80.06 424 ASN A C 1
ATOM 3066 O O . ASN A 1 424 ? -36.231 -10.427 70.077 1.00 80.06 424 ASN A O 1
ATOM 3070 N N . ASN A 1 425 ? -38.018 -11.053 71.277 1.00 84.38 425 ASN A N 1
ATOM 3071 C CA . ASN A 1 425 ? -38.996 -10.636 70.271 1.00 84.38 425 ASN A CA 1
ATOM 3072 C C . ASN A 1 425 ? -39.304 -9.132 70.366 1.00 84.38 425 ASN A C 1
ATOM 3074 O O . ASN A 1 425 ? -39.292 -8.540 71.444 1.00 84.38 425 ASN A O 1
ATOM 3078 N N . ALA A 1 426 ? -39.645 -8.510 69.234 1.00 86.06 426 ALA A N 1
ATOM 3079 C CA . ALA A 1 426 ? -40.186 -7.152 69.228 1.00 86.06 426 ALA A CA 1
ATOM 3080 C C . ALA A 1 426 ? -41.612 -7.149 69.804 1.00 86.06 426 ALA A C 1
ATOM 3082 O O . ALA A 1 426 ? -42.432 -7.962 69.385 1.00 86.06 426 ALA A O 1
ATOM 3083 N N . ALA A 1 427 ? -41.914 -6.231 70.726 1.00 85.62 427 ALA A N 1
ATOM 3084 C CA . ALA A 1 427 ? -43.241 -6.077 71.319 1.00 85.62 427 ALA A CA 1
ATOM 3085 C C . ALA A 1 427 ? -44.079 -5.035 70.562 1.00 85.62 427 ALA A C 1
ATOM 3087 O O . ALA A 1 427 ? -43.610 -3.938 70.251 1.00 85.62 427 ALA A O 1
ATOM 3088 N N . THR A 1 428 ? -45.343 -5.359 70.302 1.00 86.44 428 THR A N 1
ATOM 3089 C CA . THR A 1 428 ? -46.347 -4.386 69.856 1.00 86.44 428 THR A CA 1
ATOM 3090 C C . THR A 1 428 ? -46.752 -3.467 71.018 1.00 86.44 428 THR A C 1
ATOM 3092 O O . THR A 1 428 ? -46.603 -3.823 72.186 1.00 86.44 428 THR A O 1
ATOM 3095 N N . VAL A 1 429 ? -47.330 -2.292 70.733 1.00 83.00 429 VAL A N 1
ATOM 3096 C CA . VAL A 1 429 ? -47.893 -1.419 71.792 1.00 83.00 429 VAL A CA 1
ATOM 3097 C C . VAL A 1 429 ? -48.951 -2.165 72.616 1.00 83.00 429 VAL A C 1
ATOM 3099 O O . VAL A 1 429 ? -49.037 -1.980 73.827 1.00 83.00 429 VAL A O 1
ATOM 3102 N N . SER A 1 430 ? -49.718 -3.053 71.973 1.00 80.12 430 SER A N 1
ATOM 3103 C CA . SER A 1 430 ? -50.700 -3.901 72.653 1.00 80.12 430 SER A CA 1
ATOM 3104 C C . SER A 1 430 ? -50.043 -4.882 73.628 1.00 80.12 430 SER A C 1
ATOM 3106 O O . SER A 1 430 ? -50.558 -5.056 74.727 1.00 80.12 430 SER A O 1
ATOM 3108 N N . ASP A 1 431 ? -48.890 -5.465 73.281 1.00 82.56 431 ASP A N 1
ATOM 3109 C CA . ASP A 1 431 ? -48.145 -6.341 74.196 1.00 82.56 431 ASP A CA 1
ATOM 3110 C C . ASP A 1 431 ? -47.707 -5.578 75.452 1.00 82.56 431 ASP A C 1
ATOM 3112 O O . ASP A 1 431 ? -47.869 -6.075 76.559 1.00 82.56 431 ASP A O 1
ATOM 3116 N N . VAL A 1 432 ? -47.205 -4.347 75.304 1.00 81.69 432 VAL A N 1
ATOM 3117 C CA . VAL A 1 432 ? -46.761 -3.536 76.453 1.00 81.69 432 VAL A CA 1
ATOM 3118 C C . VAL A 1 432 ? -47.929 -3.181 77.376 1.00 81.69 432 VAL A C 1
ATOM 3120 O O . VAL A 1 432 ? -47.784 -3.233 78.593 1.00 81.69 432 VAL A O 1
ATOM 3123 N N . LEU A 1 433 ? -49.094 -2.843 76.816 1.00 77.31 433 LEU A N 1
ATOM 3124 C CA . LEU A 1 433 ? -50.281 -2.494 77.604 1.00 77.31 433 LEU A CA 1
ATOM 3125 C C . LEU A 1 433 ? -50.941 -3.712 78.271 1.00 77.31 433 LEU A C 1
ATOM 3127 O O . LEU A 1 433 ? -51.544 -3.565 79.331 1.00 77.31 433 LEU A O 1
ATOM 3131 N N . ASN A 1 434 ? -50.820 -4.899 77.668 1.00 72.75 434 ASN A N 1
ATOM 3132 C CA . ASN A 1 434 ? -51.391 -6.149 78.182 1.00 72.75 434 ASN A CA 1
ATOM 3133 C C . ASN A 1 434 ? -50.400 -6.989 79.005 1.00 72.75 434 ASN A C 1
ATOM 3135 O O . ASN A 1 434 ? -50.788 -8.017 79.567 1.00 72.75 434 ASN A O 1
ATOM 3139 N N . ALA A 1 435 ? -49.136 -6.572 79.105 1.00 72.56 435 ALA A N 1
ATOM 3140 C CA . ALA A 1 435 ? -48.176 -7.151 80.031 1.00 72.56 435 ALA A CA 1
ATOM 3141 C C . ALA A 1 435 ? -48.617 -6.815 81.464 1.00 72.56 435 ALA A C 1
ATOM 3143 O O . ALA A 1 435 ? -48.351 -5.735 81.988 1.00 72.56 435 ALA A O 1
ATOM 3144 N N . GLY A 1 436 ? -49.363 -7.726 82.090 1.00 65.75 436 GLY A N 1
ATOM 3145 C CA . GLY A 1 436 ? -49.805 -7.564 83.471 1.00 65.75 436 GLY A CA 1
ATOM 3146 C C . GLY A 1 436 ? -48.619 -7.355 84.419 1.00 65.75 436 GLY A C 1
ATOM 3147 O O . GLY A 1 436 ? -47.572 -7.987 84.277 1.00 65.75 436 GLY A O 1
ATOM 3148 N N . TRP A 1 437 ? -48.784 -6.481 85.412 1.00 65.06 437 TRP A N 1
ATOM 3149 C CA . TRP A 1 437 ? -47.794 -6.300 86.473 1.00 65.06 437 TRP A CA 1
ATOM 3150 C C . TRP A 1 437 ? -47.867 -7.486 87.436 1.00 65.06 437 TRP A C 1
ATOM 3152 O O . TRP A 1 437 ? -48.825 -7.608 88.198 1.00 65.06 437 TRP A O 1
ATOM 3162 N N . ASN A 1 438 ? -46.857 -8.357 87.425 1.00 59.16 438 ASN A N 1
ATOM 3163 C CA . ASN A 1 438 ? -46.706 -9.388 88.451 1.00 59.16 438 ASN A CA 1
ATOM 3164 C C . ASN A 1 438 ? -46.028 -8.777 89.689 1.00 59.16 438 ASN A C 1
ATOM 3166 O O . ASN A 1 438 ? -44.812 -8.866 89.858 1.00 59.16 438 ASN A O 1
ATOM 3170 N N . LEU A 1 439 ? -46.805 -8.081 90.521 1.00 61.47 439 LEU A N 1
ATOM 3171 C CA . LEU A 1 439 ? -46.335 -7.542 91.798 1.00 61.47 439 LEU A CA 1
ATOM 3172 C C . LEU A 1 439 ? -46.201 -8.686 92.811 1.00 61.47 439 LEU A C 1
ATOM 3174 O O . LEU A 1 439 ? -47.185 -9.089 93.420 1.00 61.47 439 LEU A O 1
ATOM 3178 N N . GLN A 1 440 ? -44.985 -9.196 93.001 1.00 58.91 440 GLN A N 1
ATOM 3179 C CA . GLN A 1 440 ? -44.678 -10.164 94.058 1.00 58.91 440 GLN A CA 1
ATOM 3180 C C . GLN A 1 440 ? -44.259 -9.421 95.330 1.00 58.91 440 GLN A C 1
ATOM 3182 O O . GLN A 1 440 ? -43.310 -8.635 95.301 1.00 58.91 440 GLN A O 1
ATOM 3187 N N . ASN A 1 441 ? -44.927 -9.680 96.456 1.00 45.34 441 ASN A N 1
ATOM 3188 C CA . ASN A 1 441 ? -44.448 -9.238 97.764 1.00 45.34 441 ASN A CA 1
ATOM 3189 C C . ASN A 1 441 ? -43.723 -10.410 98.437 1.00 45.34 441 ASN A C 1
ATOM 3191 O O . ASN A 1 441 ? -44.341 -11.418 98.759 1.00 45.34 441 ASN A O 1
ATOM 3195 N N . ASN A 1 442 ? -42.410 -10.284 98.643 1.00 51.88 442 ASN A N 1
ATOM 3196 C CA . ASN A 1 442 ? -41.584 -11.291 99.325 1.00 51.88 442 ASN A CA 1
ATOM 3197 C C . ASN A 1 442 ? -41.557 -12.703 98.693 1.00 51.88 442 ASN A C 1
ATOM 3199 O O . ASN A 1 442 ? -41.361 -13.692 99.392 1.00 51.88 442 ASN A O 1
ATOM 3203 N N . GLY A 1 443 ? -41.673 -12.811 97.366 1.00 58.31 443 GLY A N 1
ATOM 3204 C CA . GLY A 1 443 ? -41.473 -14.086 96.660 1.00 58.31 443 GLY A CA 1
ATOM 3205 C C . GLY A 1 443 ? -42.653 -15.061 96.723 1.00 58.31 443 GLY A C 1
ATOM 3206 O O . GLY A 1 443 ? -42.538 -16.169 96.204 1.00 58.31 443 GLY A O 1
ATOM 3207 N N . GLU A 1 444 ? -43.789 -14.642 97.280 1.00 46.25 444 GLU A N 1
ATOM 3208 C CA . GLU A 1 444 ? -45.070 -15.332 97.132 1.00 46.25 444 GLU A CA 1
ATOM 3209 C C . GLU A 1 444 ? -45.984 -14.469 96.247 1.00 46.25 444 GLU A C 1
ATOM 3211 O O . GLU A 1 444 ? -46.072 -13.249 96.423 1.00 46.25 444 GLU A O 1
ATOM 3216 N N . ALA A 1 445 ? -46.548 -15.100 95.213 1.00 47.72 445 ALA A N 1
ATOM 3217 C CA . ALA A 1 445 ? -47.364 -14.471 94.172 1.00 47.72 445 ALA A CA 1
ATOM 3218 C C . ALA A 1 445 ? -48.858 -14.580 94.482 1.00 47.72 445 ALA A C 1
ATOM 3220 O O . ALA A 1 445 ? -49.267 -15.654 94.985 1.00 47.72 445 ALA A O 1
#